Protein AF-A0A9R0QGR5-F1 (afdb_monomer_lite)

Organism: Triticum turgidum subsp. durum (NCBI:txid4567)

pLDDT: mean 71.22, std 19.47, range [25.48, 96.62]

Secondary structure (DSSP, 8-state):
---HHHHHHHHHHHHHHHHHHHTT-TTS-SSPPP---TTHHHHHHHHHHHHHHHTTT-HHHHHHHHHHHHHHHHHSTTSPP-GGGHHHHHHHHHHTTSHHHHHHHH-SSGGGS---HHHHHHHHHHHHHHHHHHHHHHHHHHHSSSHHHHHHHHHHHTT---TTPPPPSS-HHHHHHHHHHHHHTT--HHHHHHHHHHHHHT-SSS-HHHHHHHHHHHHHHHHHHGGGGSSEEE---PPPTTHHHHT----S--S-HHHHHHHHHHHHHHHHHHHHHH-GGGTTTSS-HHHHHHHHHHHTGGGS-TTTHHHHHHHHHHHHHHHHHHHHTS----------HHHHHHHHHHHHHHHHHHHHHHHHHHHHHHT-HHHHHHHHHHHHHHHHGGGGEEETT--HHHHHT--TTSS-TT-HHHHHHHHHHHHHHHHHHTT-TTTHHHHHHHHHHHHHHHHHHHSS-GGGHHHHH----S------------------THHHHHHHHHHHTTS--S-----------PPEE-THHHHHHHH-TT-GGGTTTTGGGS-EETT--HHHHHHHHHHHHHHHHHHHHHHTS-TTHHHHHHHHHHHHHHHHHHHHS--

Sequence (607 aa):
MPDADGVEGARKLARGAFAKLSQYDPAASSSPPSAPTADLPQLLSCCFQLLRRLDHADPGLAARCVSLLRAFIHSIPSRDPDASLAPALEVCLQNFVDISQLRNCTMLNDAIQEEPRVSTMAKSCQYELRVRLELMSHHFISSVQDEAEFEQFFSALSWSEKATQRTPELGLAGAISLVRKSYWFSMPVIAQAHFVLLASRCVGNGDLNLHLQVFENAMHAYLIYLPDLGVFHRTNAAKSLFSRFAHMKLLKSCIQDATNQKLNCQVNRLLLFCKVHCDDGRHVKERNAFDIFVSFIEENQHIFQEQSRQEAVIVVKKIVSNILGCAKQKETHESDANVSEEMIYLAAVLRLMGSSFLEVLRSIREMRAAGDRHHENHILLRISETIGLLGQYEANGLNIHDLFGMAEKSVDKETTSVLMLFHFASLFALCLRMRFGFLWKACIVMIMMAMSLVIDEDRSLSAFQFLIASKELAIYSIDQEDSLKGSACRKSSTSIALQYTNVHKRCIQDEAEPDCVEDSRGKTVDGTAFFESILGNKNSSEWGDLVDYVECEDGMDYASWLTQHRKFKEFRDAKWMSSKRPSADMSEIKREYGASKSKRLKKKASR

InterPro domains:
  IPR056714 Domain of unknown function DUF7812 [PF25104] (76-464)

Structure (mmCIF, N/CA/C/O backbone):
data_AF-A0A9R0QGR5-F1
#
_entry.id   AF-A0A9R0QGR5-F1
#
loop_
_atom_site.group_PDB
_atom_site.id
_atom_site.type_symbol
_atom_site.label_atom_id
_atom_site.label_alt_id
_atom_site.label_comp_id
_atom_site.label_asym_id
_atom_site.label_entity_id
_atom_site.label_seq_id
_atom_site.pdbx_PDB_ins_code
_atom_site.Cartn_x
_atom_site.Cartn_y
_atom_site.Cartn_z
_atom_site.occupancy
_atom_site.B_iso_or_equiv
_atom_site.auth_seq_id
_atom_site.auth_comp_id
_atom_site.auth_asym_id
_atom_site.auth_atom_id
_atom_site.pdbx_PDB_model_num
ATOM 1 N N . MET A 1 1 ? 40.384 11.222 -11.572 1.00 38.16 1 MET A N 1
ATOM 2 C CA . MET A 1 1 ? 40.337 10.532 -12.880 1.00 38.16 1 MET A CA 1
ATOM 3 C C . MET A 1 1 ? 40.088 9.061 -12.590 1.00 38.16 1 MET A C 1
ATOM 5 O O . MET A 1 1 ? 40.798 8.547 -11.733 1.00 38.16 1 MET A O 1
ATOM 9 N N . PRO A 1 2 ? 39.062 8.417 -13.171 1.00 48.75 2 PRO A N 1
ATOM 10 C CA . PRO A 1 2 ? 38.879 6.978 -13.007 1.00 48.75 2 PRO A CA 1
ATOM 11 C C . PRO A 1 2 ? 40.070 6.231 -13.625 1.00 48.75 2 PRO A C 1
ATOM 13 O O . PRO A 1 2 ? 40.635 6.691 -14.616 1.00 48.75 2 PRO A O 1
ATOM 16 N N . ASP A 1 3 ? 40.456 5.119 -13.006 1.00 67.31 3 ASP A N 1
ATOM 17 C CA . ASP A 1 3 ? 41.579 4.277 -13.423 1.00 67.31 3 ASP A CA 1
ATOM 18 C C . ASP A 1 3 ? 41.418 3.814 -14.886 1.00 67.31 3 ASP A C 1
ATOM 20 O O . ASP A 1 3 ? 40.332 3.380 -15.288 1.00 67.31 3 ASP A O 1
ATOM 24 N N . ALA A 1 4 ? 42.473 3.940 -15.696 1.00 62.66 4 ALA A N 1
ATOM 25 C CA . ALA A 1 4 ? 42.429 3.697 -17.141 1.00 62.66 4 ALA A CA 1
ATOM 26 C C . ALA A 1 4 ? 42.034 2.245 -17.470 1.00 62.66 4 ALA A C 1
ATOM 28 O O . ALA A 1 4 ? 41.273 2.005 -18.414 1.00 62.66 4 ALA A O 1
ATOM 29 N N . ASP A 1 5 ? 42.457 1.298 -16.630 1.00 66.75 5 ASP A N 1
ATOM 30 C CA . ASP A 1 5 ? 42.103 -0.119 -16.737 1.00 66.75 5 ASP A CA 1
ATOM 31 C C . ASP A 1 5 ? 40.620 -0.368 -16.411 1.00 66.75 5 ASP A C 1
ATOM 33 O O . ASP A 1 5 ? 39.948 -1.183 -17.054 1.00 66.75 5 ASP A O 1
ATOM 37 N N . GLY A 1 6 ? 40.059 0.406 -15.475 1.00 70.88 6 GLY A N 1
ATOM 38 C CA . GLY A 1 6 ? 38.638 0.368 -15.130 1.00 70.88 6 GLY A CA 1
ATOM 39 C C . GLY A 1 6 ? 37.731 0.874 -16.258 1.00 70.88 6 GLY A C 1
ATOM 40 O O . GLY A 1 6 ? 36.638 0.338 -16.468 1.00 70.88 6 GLY A O 1
ATOM 41 N N . VAL A 1 7 ? 38.189 1.870 -17.023 1.00 71.12 7 VAL A N 1
ATOM 42 C CA . VAL A 1 7 ? 37.456 2.406 -18.181 1.00 71.12 7 VAL A CA 1
ATOM 43 C C . VAL A 1 7 ? 37.456 1.413 -19.347 1.00 71.12 7 VAL A C 1
ATOM 45 O O . VAL A 1 7 ? 36.405 1.172 -19.941 1.00 71.12 7 VAL A O 1
ATOM 48 N N . GLU A 1 8 ? 38.593 0.790 -19.663 1.00 79.19 8 GLU A N 1
ATOM 49 C CA . GLU A 1 8 ? 38.668 -0.204 -20.744 1.00 79.19 8 GLU A CA 1
ATOM 50 C C . GLU A 1 8 ? 37.861 -1.474 -20.420 1.00 79.19 8 GLU A C 1
ATOM 52 O O . GLU A 1 8 ? 37.156 -2.009 -21.282 1.00 79.19 8 GLU A O 1
ATOM 57 N N . GLY A 1 9 ? 37.868 -1.908 -19.154 1.00 80.31 9 GLY A N 1
ATOM 58 C CA . GLY A 1 9 ? 36.976 -2.964 -18.670 1.00 80.31 9 GLY A CA 1
ATOM 59 C C . GLY A 1 9 ? 35.494 -2.622 -18.877 1.00 80.31 9 GLY A C 1
ATOM 60 O O . GLY A 1 9 ? 34.735 -3.441 -19.402 1.00 80.31 9 GLY A O 1
ATOM 61 N N . ALA A 1 10 ? 35.085 -1.388 -18.554 1.00 77.81 10 ALA A N 1
ATOM 62 C CA . ALA A 1 10 ? 33.716 -0.919 -18.770 1.00 77.81 10 ALA A CA 1
ATOM 63 C C . ALA A 1 10 ? 33.330 -0.883 -20.260 1.00 77.81 10 ALA A C 1
ATOM 65 O O . ALA A 1 10 ? 32.213 -1.273 -20.604 1.00 77.81 10 ALA A O 1
ATOM 66 N N . ARG A 1 11 ? 34.244 -0.493 -21.164 1.00 81.50 11 ARG A N 1
ATOM 67 C CA . ARG A 1 11 ? 33.993 -0.516 -22.619 1.00 81.50 11 ARG A CA 1
ATOM 68 C C . ARG A 1 11 ? 33.724 -1.927 -23.134 1.00 81.50 11 ARG A C 1
ATOM 70 O O . ARG A 1 11 ? 32.768 -2.128 -23.886 1.00 81.50 11 ARG A O 1
ATOM 77 N N . LYS A 1 12 ? 34.549 -2.906 -22.745 1.00 84.62 12 LYS A N 1
ATOM 78 C CA . LYS A 1 12 ? 34.384 -4.311 -23.165 1.00 84.62 12 LYS A CA 1
ATOM 79 C C . LYS A 1 12 ? 33.067 -4.894 -22.657 1.00 84.62 12 LYS A C 1
ATOM 81 O O . LYS A 1 12 ? 32.324 -5.487 -23.439 1.00 84.62 12 LYS A O 1
ATOM 86 N N . LEU A 1 13 ? 32.750 -4.662 -21.382 1.00 86.06 13 LEU A N 1
ATOM 87 C CA . LEU A 1 13 ? 31.488 -5.095 -20.781 1.00 86.06 13 LEU A CA 1
ATOM 88 C C . LEU A 1 13 ? 30.278 -4.443 -21.458 1.00 86.06 13 LEU A C 1
ATOM 90 O O . LEU A 1 13 ? 29.314 -5.139 -21.765 1.00 86.06 13 LEU A O 1
ATOM 94 N N . ALA A 1 14 ? 30.342 -3.146 -21.772 1.00 83.88 14 ALA A N 1
ATOM 95 C CA . ALA A 1 14 ? 29.258 -2.452 -22.462 1.00 83.88 14 ALA A CA 1
ATOM 96 C C . ALA A 1 14 ? 29.012 -3.003 -23.867 1.00 83.88 14 ALA A C 1
ATOM 98 O O . ALA A 1 14 ? 27.866 -3.263 -24.225 1.00 83.88 14 ALA A O 1
ATOM 99 N N . ARG A 1 15 ? 30.062 -3.271 -24.652 1.00 83.50 15 ARG A N 1
ATOM 100 C CA . ARG A 1 15 ? 29.886 -3.899 -25.973 1.00 83.50 15 ARG A CA 1
ATOM 101 C C . ARG A 1 15 ? 29.171 -5.248 -25.868 1.00 83.50 15 ARG A C 1
ATOM 103 O O . ARG A 1 15 ? 28.263 -5.502 -26.649 1.00 83.50 15 ARG A O 1
ATOM 110 N N . GLY A 1 16 ? 29.535 -6.078 -24.888 1.00 84.44 16 GLY A N 1
ATOM 111 C CA . GLY A 1 16 ? 28.890 -7.374 -24.662 1.00 84.44 16 GLY A CA 1
ATOM 112 C C . GLY A 1 16 ? 27.442 -7.261 -24.172 1.00 84.44 16 GLY A C 1
ATOM 113 O O . GLY A 1 16 ? 26.556 -7.915 -24.718 1.00 84.44 16 GLY A O 1
ATOM 114 N N . ALA A 1 17 ? 27.186 -6.417 -23.170 1.00 85.25 17 ALA A N 1
ATOM 115 C CA . ALA A 1 17 ? 25.862 -6.252 -22.572 1.00 85.25 17 ALA A CA 1
ATOM 116 C C . ALA A 1 17 ? 24.849 -5.669 -23.568 1.00 85.25 17 ALA A C 1
ATOM 118 O O . ALA A 1 17 ? 23.762 -6.213 -23.740 1.00 85.25 17 ALA A O 1
ATOM 119 N N . PHE A 1 18 ? 25.220 -4.611 -24.291 1.00 83.75 18 PHE A N 1
ATOM 120 C CA . PHE A 1 18 ? 24.315 -3.976 -25.250 1.00 83.75 18 PHE A CA 1
ATOM 121 C C . PHE A 1 18 ? 24.123 -4.804 -26.532 1.00 83.75 18 PHE A C 1
ATOM 123 O O . PHE A 1 18 ? 23.042 -4.752 -27.111 1.00 83.75 18 PHE A O 1
ATOM 130 N N . ALA A 1 19 ? 25.101 -5.629 -26.933 1.00 84.50 19 ALA A N 1
ATOM 131 C CA . ALA A 1 19 ? 24.914 -6.610 -28.009 1.00 84.50 19 ALA A CA 1
ATOM 132 C C . ALA A 1 19 ? 23.944 -7.738 -27.615 1.00 84.50 19 ALA A C 1
ATOM 134 O O . ALA A 1 19 ? 23.166 -8.206 -28.445 1.00 84.50 19 ALA A O 1
ATOM 135 N N . LYS A 1 20 ? 23.951 -8.165 -26.345 1.00 84.38 20 LYS A N 1
ATOM 136 C CA . LYS A 1 20 ? 22.917 -9.071 -25.822 1.00 84.38 20 LYS A CA 1
ATOM 137 C C . LYS A 1 20 ? 21.555 -8.384 -25.760 1.00 84.38 20 LYS A C 1
ATOM 139 O O . LYS A 1 20 ? 20.563 -8.994 -26.130 1.00 84.38 20 LYS A O 1
ATOM 144 N N . LEU A 1 21 ? 21.497 -7.114 -25.350 1.00 82.44 21 LEU A N 1
ATOM 145 C CA . LEU A 1 21 ? 20.240 -6.363 -25.282 1.00 82.44 21 LEU A CA 1
ATOM 146 C C . LEU A 1 21 ? 19.581 -6.214 -26.664 1.00 82.44 21 LEU A C 1
ATOM 148 O O . LEU A 1 21 ? 18.369 -6.362 -26.775 1.00 82.44 21 LEU A O 1
ATOM 152 N N . SER A 1 22 ? 20.364 -5.996 -27.726 1.00 79.38 22 SER A N 1
ATOM 153 C CA . SER A 1 22 ? 19.835 -5.888 -29.094 1.00 79.38 22 SER A CA 1
ATOM 154 C C . SER A 1 22 ? 19.221 -7.180 -29.636 1.00 79.38 22 SER A C 1
ATOM 156 O O . SER A 1 22 ? 18.422 -7.119 -30.560 1.00 79.38 22 SER A O 1
ATOM 158 N N . GLN A 1 23 ? 19.543 -8.346 -29.063 1.00 78.25 23 GLN A N 1
ATOM 159 C CA . GLN A 1 23 ? 18.892 -9.611 -29.438 1.00 78.25 23 GLN A CA 1
ATOM 160 C C . GLN A 1 23 ? 17.423 -9.656 -29.015 1.00 78.25 23 GLN A C 1
ATOM 162 O O . GLN A 1 23 ? 16.664 -10.471 -29.526 1.00 78.25 23 GLN A O 1
ATOM 167 N N . TYR A 1 24 ? 17.017 -8.777 -28.098 1.00 71.00 24 TYR A N 1
ATOM 168 C CA . TYR A 1 24 ? 15.627 -8.642 -27.706 1.00 71.00 24 TYR A CA 1
ATOM 169 C C . TYR A 1 24 ? 14.854 -7.692 -28.629 1.00 71.00 24 TYR A C 1
ATOM 171 O O . TYR A 1 24 ? 13.651 -7.585 -28.442 1.00 71.00 24 TYR A O 1
ATOM 179 N N . ASP A 1 25 ? 15.469 -6.994 -29.591 1.00 65.06 25 ASP A N 1
ATOM 180 C CA . ASP A 1 25 ? 14.754 -6.069 -30.482 1.00 65.06 25 ASP A CA 1
ATOM 181 C C . ASP A 1 25 ? 13.941 -6.829 -31.559 1.00 65.06 25 ASP A C 1
ATOM 183 O O . ASP A 1 25 ? 14.536 -7.503 -32.405 1.00 65.06 25 ASP A O 1
ATOM 187 N N . PRO A 1 26 ? 12.596 -6.717 -31.583 1.00 53.31 26 PRO A N 1
ATOM 188 C CA . PRO A 1 26 ? 11.757 -7.380 -32.581 1.00 53.31 26 PRO A CA 1
ATOM 189 C C . PRO A 1 26 ? 12.013 -6.901 -34.018 1.00 53.31 26 PRO A C 1
ATOM 191 O O . PRO A 1 26 ? 11.678 -7.620 -34.954 1.00 53.31 26 PRO A O 1
ATOM 194 N N . ALA A 1 27 ? 12.629 -5.729 -34.229 1.00 50.41 27 ALA A N 1
ATOM 195 C CA . ALA A 1 27 ? 12.982 -5.256 -35.570 1.00 50.41 27 ALA A CA 1
ATOM 196 C C . ALA A 1 27 ? 14.196 -5.989 -36.181 1.00 50.41 27 ALA A C 1
ATOM 198 O O . ALA A 1 27 ? 14.423 -5.898 -37.388 1.00 50.41 27 ALA A O 1
ATOM 199 N N . ALA A 1 28 ? 14.977 -6.712 -35.371 1.00 46.16 28 ALA A N 1
ATOM 200 C CA . ALA A 1 28 ? 16.214 -7.370 -35.794 1.00 46.16 28 ALA A CA 1
ATOM 201 C C . ALA A 1 28 ? 16.060 -8.876 -36.088 1.00 46.16 28 ALA A C 1
ATOM 203 O O . ALA A 1 28 ? 16.981 -9.473 -36.650 1.00 46.16 28 ALA A O 1
ATOM 204 N N . SER A 1 29 ? 14.927 -9.504 -35.743 1.00 42.06 29 SER A N 1
ATOM 205 C CA . SER A 1 29 ? 14.717 -10.947 -35.926 1.00 42.06 29 SER A CA 1
ATOM 206 C C . SER A 1 29 ? 13.464 -11.266 -36.742 1.00 42.06 29 SER A C 1
ATOM 208 O O . SER A 1 29 ? 12.365 -10.846 -36.401 1.00 42.06 29 SER A O 1
ATOM 210 N N . SER A 1 30 ? 13.607 -12.093 -37.782 1.00 38.84 30 SER A N 1
ATOM 211 C CA . SER A 1 30 ? 12.496 -12.651 -38.576 1.00 38.84 30 SER A CA 1
ATOM 212 C C . SER A 1 30 ? 11.694 -13.747 -37.852 1.00 38.84 30 SER A C 1
ATOM 214 O O . SER A 1 30 ? 10.783 -14.339 -38.429 1.00 38.84 30 SER A O 1
ATOM 216 N N . SER A 1 31 ? 12.034 -14.032 -36.597 1.00 37.47 31 SER A N 1
ATOM 217 C CA . SER A 1 31 ? 11.383 -14.991 -35.705 1.00 37.47 31 SER A CA 1
ATOM 218 C C . SER A 1 31 ? 10.647 -14.259 -34.576 1.00 37.47 31 SER A C 1
ATOM 220 O O . SER A 1 31 ? 11.108 -13.188 -34.174 1.00 37.47 31 SER A O 1
ATOM 222 N N . PRO A 1 32 ? 9.546 -14.816 -34.031 1.00 40.88 32 PRO A N 1
ATOM 223 C CA . PRO A 1 32 ? 8.865 -14.222 -32.882 1.00 40.88 32 PRO A CA 1
ATOM 224 C C . PRO A 1 32 ? 9.861 -14.015 -31.729 1.00 40.88 32 PRO A C 1
ATOM 226 O O . PRO A 1 32 ? 10.735 -14.869 -31.535 1.00 40.88 32 PRO A O 1
ATOM 229 N N . PRO A 1 33 ? 9.774 -12.895 -30.986 1.00 48.22 33 PRO A N 1
ATOM 230 C CA . PRO A 1 33 ? 10.696 -12.628 -29.893 1.00 48.22 33 PRO A CA 1
ATOM 231 C C . PRO A 1 33 ? 10.592 -13.767 -28.876 1.00 48.22 33 PRO A C 1
ATOM 233 O O . PRO A 1 33 ? 9.510 -14.066 -28.374 1.00 48.22 33 PRO A O 1
ATOM 236 N N . SER A 1 34 ? 11.714 -14.431 -28.595 1.00 48.16 34 SER A N 1
ATOM 237 C CA . SER A 1 34 ? 11.788 -15.412 -27.513 1.00 48.16 34 SER A CA 1
ATOM 238 C C . SER A 1 34 ? 11.359 -14.747 -26.205 1.00 48.16 34 SER A C 1
ATOM 240 O O . SER A 1 34 ? 11.735 -13.594 -25.966 1.00 48.16 34 SER A O 1
ATOM 242 N N . ALA A 1 35 ? 10.600 -15.470 -25.375 1.00 51.19 35 ALA A N 1
ATOM 243 C CA . ALA A 1 35 ? 10.148 -15.004 -24.066 1.00 51.19 35 ALA A CA 1
ATOM 244 C C . ALA A 1 35 ? 11.291 -14.311 -23.290 1.00 51.19 35 ALA A C 1
ATOM 246 O O . ALA A 1 35 ? 12.444 -14.756 -23.393 1.00 51.19 35 ALA A O 1
ATOM 247 N N . PRO A 1 36 ? 11.013 -13.225 -22.541 1.00 54.75 36 PRO A N 1
ATOM 248 C CA . PRO A 1 36 ? 12.010 -12.569 -21.704 1.00 54.75 36 PRO A CA 1
ATOM 249 C C . PRO A 1 36 ? 12.724 -13.610 -20.837 1.00 54.75 36 PRO A C 1
ATOM 251 O O . PRO A 1 36 ? 12.102 -14.305 -20.036 1.00 54.75 36 PRO A O 1
ATOM 254 N N . THR A 1 37 ? 14.034 -13.768 -21.025 1.00 62.47 37 THR A N 1
ATOM 255 C CA . THR A 1 37 ? 14.803 -14.700 -20.197 1.00 62.47 37 THR A CA 1
ATOM 256 C C . THR A 1 37 ? 14.879 -14.154 -18.771 1.00 62.47 37 THR A C 1
ATOM 258 O O . THR A 1 37 ? 14.861 -12.936 -18.565 1.00 62.47 37 THR A O 1
ATOM 261 N N . ALA A 1 38 ? 15.005 -15.041 -17.780 1.00 63.69 38 ALA A N 1
ATOM 262 C CA . ALA A 1 38 ? 15.164 -14.668 -16.371 1.00 63.69 38 ALA A CA 1
ATOM 263 C C . ALA A 1 38 ? 16.312 -13.660 -16.121 1.00 63.69 38 ALA A C 1
ATOM 265 O O . ALA A 1 38 ? 16.295 -12.950 -15.116 1.00 63.69 38 ALA A O 1
ATOM 266 N N . ASP A 1 39 ? 17.260 -13.551 -17.058 1.00 80.44 39 ASP A N 1
ATOM 267 C CA . ASP A 1 39 ? 18.448 -12.702 -16.975 1.00 80.44 39 ASP A CA 1
ATOM 268 C C . ASP A 1 39 ? 18.209 -11.240 -17.411 1.00 80.44 39 ASP A C 1
ATOM 270 O O . ASP A 1 39 ? 19.065 -10.372 -17.202 1.00 80.44 39 ASP A O 1
ATOM 274 N N . LEU A 1 40 ? 17.066 -10.928 -18.038 1.00 84.88 40 LEU A N 1
ATOM 275 C CA . LEU A 1 40 ? 16.789 -9.600 -18.605 1.00 84.88 40 LEU A CA 1
ATOM 276 C C . LEU A 1 40 ? 16.855 -8.446 -17.576 1.00 84.88 40 LEU A C 1
ATOM 278 O O . LEU A 1 40 ? 17.454 -7.414 -17.899 1.00 84.88 40 LEU A O 1
ATOM 282 N N . PRO A 1 41 ? 16.324 -8.570 -16.342 1.00 86.50 41 PRO A N 1
ATOM 283 C CA . PRO A 1 41 ? 16.417 -7.505 -15.337 1.00 86.50 41 PRO A CA 1
ATOM 284 C C . PRO A 1 41 ? 17.866 -7.201 -14.927 1.00 86.50 41 PRO A C 1
ATOM 286 O O . PRO A 1 41 ? 18.260 -6.035 -14.805 1.00 86.50 41 PRO A O 1
ATOM 289 N N . GLN A 1 42 ? 18.698 -8.238 -14.776 1.00 87.38 42 GLN A N 1
ATOM 290 C CA . GLN A 1 42 ? 20.115 -8.073 -14.438 1.00 87.38 42 GLN A CA 1
ATOM 291 C C . GLN A 1 42 ? 20.894 -7.466 -15.607 1.00 87.38 42 GLN A C 1
ATOM 293 O O . GLN A 1 42 ? 21.738 -6.591 -15.398 1.00 87.38 42 GLN A O 1
ATOM 298 N N . LEU A 1 43 ? 20.574 -7.869 -16.841 1.00 87.38 43 LEU A N 1
ATOM 299 C CA . LEU A 1 43 ? 21.157 -7.288 -18.047 1.00 87.38 43 LEU A CA 1
ATOM 300 C C . LEU A 1 43 ? 20.846 -5.790 -18.152 1.00 87.38 43 LEU A C 1
ATOM 302 O O . LEU A 1 43 ? 21.761 -4.992 -18.357 1.00 87.38 43 LEU A O 1
ATOM 306 N N . LEU A 1 44 ? 19.586 -5.392 -17.954 1.00 86.75 44 LEU A N 1
ATOM 307 C CA . LEU A 1 44 ? 19.181 -3.984 -17.961 1.00 86.75 44 LEU A CA 1
ATOM 308 C C . LEU A 1 44 ? 19.869 -3.191 -16.850 1.00 86.75 44 LEU A C 1
ATOM 310 O O . LEU A 1 44 ? 20.395 -2.107 -17.107 1.00 86.75 44 LEU A O 1
ATOM 314 N N . SER A 1 45 ? 19.938 -3.747 -15.640 1.00 86.31 45 SER A N 1
ATOM 315 C CA . SER A 1 45 ? 20.640 -3.124 -14.513 1.00 86.31 45 SER A CA 1
ATOM 316 C C . SER A 1 45 ? 22.113 -2.877 -14.843 1.00 86.31 45 SER A C 1
ATOM 318 O O . SER A 1 45 ? 22.633 -1.783 -14.610 1.00 86.31 45 SER A O 1
ATOM 320 N N . CYS A 1 46 ? 22.771 -3.859 -15.465 1.00 86.12 46 CYS A N 1
ATOM 321 C CA . CYS A 1 46 ? 24.143 -3.739 -15.948 1.00 86.12 46 CYS A CA 1
ATOM 322 C C . CYS A 1 46 ? 24.274 -2.641 -17.018 1.00 86.12 46 CYS A C 1
ATOM 324 O O . CYS A 1 46 ? 25.149 -1.779 -16.913 1.00 86.12 46 CYS A O 1
ATOM 326 N N . CYS A 1 47 ? 23.374 -2.613 -18.006 1.00 85.69 47 CYS A N 1
ATOM 327 C CA . CYS A 1 47 ? 23.348 -1.593 -19.055 1.00 85.69 47 CYS A CA 1
ATOM 328 C C . CYS A 1 47 ? 23.227 -0.171 -18.484 1.00 85.69 47 CYS A C 1
ATOM 330 O O . CYS A 1 47 ? 24.014 0.699 -18.860 1.00 85.69 47 CYS A O 1
ATOM 332 N N . PHE A 1 48 ? 22.305 0.069 -17.545 1.00 83.44 48 PHE A N 1
ATOM 333 C CA . PHE A 1 48 ? 22.141 1.383 -16.910 1.00 83.44 48 PHE A CA 1
ATOM 334 C C . PHE A 1 48 ? 23.375 1.804 -16.098 1.00 83.44 48 PHE A C 1
ATOM 336 O O . PHE A 1 48 ? 23.803 2.959 -16.172 1.00 83.44 48 PHE A O 1
ATOM 343 N N . GLN A 1 49 ? 23.987 0.881 -15.350 1.00 83.44 49 GLN A N 1
ATOM 344 C CA . GLN A 1 49 ? 25.206 1.166 -14.584 1.00 83.44 49 GLN A CA 1
ATOM 345 C C . GLN A 1 49 ? 26.397 1.498 -15.489 1.00 83.44 49 GLN A C 1
ATOM 347 O O . GLN A 1 49 ? 27.140 2.444 -15.218 1.00 83.44 49 GLN A O 1
ATOM 352 N N . LEU A 1 50 ? 26.577 0.736 -16.571 1.00 82.44 50 LEU A N 1
ATOM 353 C CA . LEU A 1 50 ? 27.641 0.968 -17.545 1.00 82.44 50 LEU A CA 1
ATOM 354 C C . LEU A 1 50 ? 27.452 2.300 -18.265 1.00 82.44 50 LEU A C 1
ATOM 356 O O . LEU A 1 50 ? 28.428 3.021 -18.457 1.0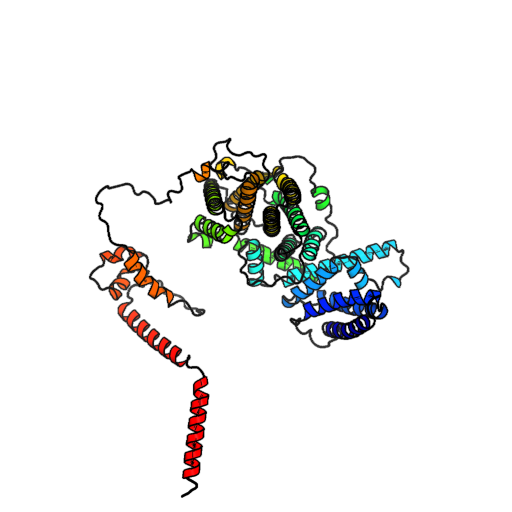0 82.44 50 LEU A O 1
ATOM 360 N N . LEU A 1 51 ? 26.211 2.667 -18.593 1.00 79.69 51 LEU A N 1
ATOM 361 C CA . LEU A 1 51 ? 25.928 3.934 -19.253 1.00 79.69 51 LEU A CA 1
ATOM 362 C C . LEU A 1 51 ? 26.376 5.135 -18.407 1.00 79.69 51 LEU A C 1
ATOM 364 O O . LEU A 1 51 ? 27.085 5.998 -18.917 1.00 79.69 51 LEU A O 1
ATOM 368 N N . ARG A 1 52 ? 26.067 5.145 -17.102 1.00 78.38 52 ARG A N 1
ATOM 369 C CA . ARG A 1 52 ? 26.517 6.208 -16.178 1.00 78.38 52 ARG A CA 1
ATOM 370 C C . ARG A 1 52 ? 28.040 6.328 -16.102 1.00 78.38 52 ARG A C 1
ATOM 372 O O . ARG A 1 52 ? 28.564 7.419 -15.915 1.00 78.38 52 ARG A O 1
ATOM 379 N N . ARG A 1 53 ? 28.761 5.211 -16.233 1.00 76.12 53 ARG A N 1
ATOM 380 C CA . ARG A 1 53 ? 30.233 5.204 -16.231 1.00 76.12 53 ARG A CA 1
ATOM 381 C C . ARG A 1 53 ? 30.816 5.691 -17.557 1.00 76.12 53 ARG A C 1
ATOM 383 O O . ARG A 1 53 ? 31.841 6.367 -17.554 1.00 76.12 53 ARG A O 1
ATOM 390 N N . LEU A 1 54 ? 30.186 5.337 -18.676 1.00 75.75 54 LEU A N 1
ATOM 391 C CA . LEU A 1 54 ? 30.658 5.682 -20.016 1.00 75.75 54 LEU A CA 1
ATOM 392 C C . LEU A 1 54 ? 30.390 7.137 -20.396 1.00 75.75 54 LEU A C 1
ATOM 394 O O . LEU A 1 54 ? 31.188 7.693 -21.143 1.00 75.75 54 LEU A O 1
ATOM 398 N N . ASP A 1 55 ? 29.336 7.758 -19.862 1.00 71.50 55 ASP A N 1
ATOM 399 C CA . ASP A 1 55 ? 28.958 9.145 -20.181 1.00 71.50 55 ASP A CA 1
ATOM 400 C C . ASP A 1 55 ? 30.119 10.139 -19.970 1.00 71.50 55 ASP A C 1
ATOM 402 O O . ASP A 1 55 ? 30.319 11.073 -20.741 1.00 71.50 55 ASP A O 1
ATOM 406 N N . HIS A 1 56 ? 30.971 9.877 -18.974 1.00 70.94 56 HIS A N 1
ATOM 407 C CA . HIS A 1 56 ? 32.148 10.697 -18.677 1.00 70.94 56 HIS A CA 1
ATOM 408 C C . HIS A 1 56 ? 33.448 10.221 -19.344 1.00 70.94 56 HIS A C 1
ATOM 410 O O . HIS A 1 56 ? 34.406 10.988 -19.417 1.00 70.94 56 HIS A O 1
ATOM 416 N N . ALA A 1 57 ? 33.520 8.964 -19.789 1.00 75.69 57 ALA A N 1
ATOM 417 C CA . ALA A 1 57 ? 34.775 8.313 -20.181 1.00 75.69 57 ALA A CA 1
ATOM 418 C C . ALA A 1 57 ? 34.886 8.000 -21.686 1.00 75.69 57 ALA A C 1
ATOM 420 O O . ALA A 1 57 ? 35.992 7.934 -22.222 1.00 75.69 57 ALA A O 1
ATOM 421 N N . ASP A 1 58 ? 33.758 7.781 -22.365 1.00 76.50 58 ASP A N 1
ATOM 422 C CA . ASP A 1 58 ? 33.662 7.540 -23.809 1.00 76.50 58 ASP A CA 1
ATOM 423 C C . ASP A 1 58 ? 32.258 7.946 -24.310 1.00 76.50 58 ASP A C 1
ATOM 425 O O . ASP A 1 58 ? 31.376 7.092 -24.481 1.00 76.50 58 ASP A O 1
ATOM 429 N N . PRO A 1 59 ? 32.030 9.253 -24.549 1.00 76.81 59 PRO A N 1
ATOM 430 C CA . PRO A 1 59 ? 30.718 9.771 -24.942 1.00 76.81 59 PRO A CA 1
ATOM 431 C C . PRO A 1 59 ? 30.195 9.171 -26.257 1.00 76.81 59 PRO A C 1
ATOM 433 O O . PRO A 1 59 ? 28.991 8.996 -26.436 1.00 76.81 59 PRO A O 1
ATOM 436 N N . GLY A 1 60 ? 31.094 8.805 -27.179 1.00 76.75 60 GLY A N 1
ATOM 437 C CA . GLY A 1 60 ? 30.722 8.197 -28.457 1.00 76.75 60 GLY A CA 1
ATOM 438 C C . GLY A 1 60 ? 30.183 6.774 -28.296 1.00 76.75 60 GLY A C 1
ATOM 439 O O . GLY A 1 60 ? 29.213 6.394 -28.957 1.00 76.75 60 GLY A O 1
ATOM 440 N N . LEU A 1 61 ? 30.780 5.973 -27.406 1.00 78.12 61 LEU A N 1
ATOM 441 C CA . LEU A 1 61 ? 30.227 4.669 -27.044 1.00 78.12 61 LEU A CA 1
ATOM 442 C C . LEU A 1 61 ? 28.930 4.810 -26.239 1.00 78.12 61 LEU A C 1
ATOM 444 O O . LEU A 1 61 ? 27.980 4.083 -26.527 1.00 78.12 61 LEU A O 1
ATOM 448 N N . ALA A 1 62 ? 28.866 5.761 -25.303 1.00 77.38 62 ALA A N 1
ATOM 449 C CA . ALA A 1 62 ? 27.663 6.040 -24.523 1.00 77.38 62 ALA A CA 1
ATOM 450 C C . ALA A 1 62 ? 26.458 6.370 -25.424 1.00 77.38 62 ALA A C 1
ATOM 452 O O . ALA A 1 62 ? 25.398 5.770 -25.260 1.00 77.38 62 ALA A O 1
ATOM 453 N N . ALA A 1 63 ? 26.634 7.218 -26.446 1.00 76.50 63 ALA A N 1
ATOM 454 C CA . ALA A 1 63 ? 25.576 7.571 -27.399 1.00 76.50 63 ALA A CA 1
ATOM 455 C C . ALA A 1 63 ? 25.041 6.361 -28.198 1.00 76.50 63 ALA A C 1
ATOM 457 O O . ALA A 1 63 ? 23.833 6.226 -28.423 1.00 76.50 63 ALA A O 1
ATOM 458 N N . ARG A 1 64 ? 25.922 5.432 -28.597 1.00 78.06 64 ARG A N 1
ATOM 459 C CA . ARG A 1 64 ? 25.504 4.178 -29.255 1.00 78.06 64 ARG A CA 1
ATOM 460 C C . ARG A 1 64 ? 24.739 3.264 -28.299 1.00 78.06 64 ARG A C 1
ATOM 462 O O . ARG A 1 64 ? 23.698 2.730 -28.671 1.00 78.06 64 ARG A O 1
ATOM 469 N N . CYS A 1 65 ? 25.229 3.108 -27.070 1.00 80.19 65 CYS A N 1
ATOM 470 C CA . CYS A 1 65 ? 24.561 2.336 -26.021 1.00 80.19 65 CYS A CA 1
ATOM 471 C C . CYS A 1 65 ? 23.165 2.896 -25.701 1.00 80.19 65 CYS A C 1
ATOM 473 O O . CYS A 1 65 ? 22.202 2.135 -25.631 1.00 80.19 65 CYS A O 1
ATOM 475 N N . VAL A 1 66 ? 23.034 4.222 -25.601 1.00 77.81 66 VAL A N 1
ATOM 476 C CA . VAL A 1 66 ? 21.745 4.920 -25.478 1.00 77.81 66 VAL A CA 1
ATOM 477 C C . VAL A 1 66 ? 20.800 4.551 -26.614 1.00 77.81 66 VAL A C 1
ATOM 479 O O . VAL A 1 66 ? 19.647 4.216 -26.360 1.00 77.81 66 VAL A O 1
ATOM 482 N N . SER A 1 67 ? 21.279 4.582 -27.858 1.00 75.88 67 SER A N 1
ATOM 483 C CA . SER A 1 67 ? 20.440 4.307 -29.030 1.00 75.88 67 SER A CA 1
ATOM 484 C C . SER A 1 67 ? 19.869 2.883 -29.000 1.00 75.88 67 SER A C 1
ATOM 486 O O . SER A 1 67 ? 18.692 2.685 -29.295 1.00 75.88 67 SER A O 1
ATOM 488 N N . LEU A 1 68 ? 20.670 1.903 -28.568 1.00 77.69 68 LEU A N 1
ATOM 489 C CA . LEU A 1 68 ? 20.234 0.511 -28.401 1.00 77.69 68 LEU A CA 1
ATOM 490 C C . LEU A 1 68 ? 19.238 0.343 -27.246 1.00 77.69 68 LEU A C 1
ATOM 492 O O . LEU A 1 68 ? 18.229 -0.343 -27.390 1.00 77.69 68 LEU A O 1
ATOM 496 N N . LEU A 1 69 ? 19.484 1.002 -26.112 1.00 80.31 69 LEU A N 1
ATOM 497 C CA . LEU A 1 69 ? 18.558 0.993 -24.979 1.00 80.31 69 LEU A CA 1
ATOM 498 C C . LEU A 1 69 ? 17.218 1.638 -25.343 1.00 80.31 69 LEU A C 1
ATOM 500 O O . LEU A 1 69 ? 16.160 1.143 -24.965 1.00 80.31 69 LEU A O 1
ATOM 504 N N . ARG A 1 70 ? 17.265 2.721 -26.119 1.00 77.19 70 ARG A N 1
ATOM 505 C CA . ARG A 1 70 ? 16.090 3.403 -26.650 1.00 77.19 70 ARG A CA 1
ATOM 506 C C . ARG A 1 70 ? 15.277 2.488 -27.563 1.00 77.19 70 ARG A C 1
ATOM 508 O O . ARG A 1 70 ? 14.061 2.429 -27.401 1.00 77.19 70 ARG A O 1
ATOM 515 N N . ALA A 1 71 ? 15.922 1.781 -28.492 1.00 77.12 71 ALA A N 1
ATOM 516 C CA . ALA A 1 71 ? 15.246 0.816 -29.360 1.00 77.12 71 ALA A CA 1
ATOM 517 C C . ALA A 1 71 ? 14.535 -0.265 -28.531 1.00 77.12 71 ALA A C 1
ATOM 519 O O . ALA A 1 71 ? 13.342 -0.504 -28.715 1.00 77.12 71 ALA A O 1
ATOM 520 N N . PHE A 1 72 ? 15.222 -0.811 -27.522 1.00 80.31 72 PHE A N 1
ATOM 521 C CA . PHE A 1 72 ? 14.623 -1.763 -26.591 1.00 80.31 72 PHE A CA 1
ATOM 522 C C . PHE A 1 72 ? 13.393 -1.182 -25.874 1.00 80.31 72 PHE A C 1
ATOM 524 O O . PHE A 1 72 ? 12.330 -1.798 -25.903 1.00 80.31 72 PHE A O 1
ATOM 531 N N . ILE A 1 73 ? 13.484 0.019 -25.296 1.00 78.62 73 ILE A N 1
ATOM 532 C CA . ILE A 1 73 ? 12.357 0.655 -24.588 1.00 78.62 73 ILE A CA 1
ATOM 533 C C . ILE A 1 73 ? 11.182 0.924 -25.526 1.00 78.62 73 ILE A C 1
ATOM 535 O O . ILE A 1 73 ? 10.038 0.726 -25.133 1.00 78.62 73 ILE A O 1
ATOM 539 N N . HIS A 1 74 ? 11.438 1.334 -26.769 1.00 76.50 74 HIS A N 1
ATOM 540 C CA . HIS A 1 74 ? 10.380 1.522 -27.765 1.00 76.50 74 HIS A CA 1
ATOM 541 C C . HIS A 1 74 ? 9.774 0.224 -28.277 1.00 76.50 74 HIS A C 1
ATOM 543 O O . HIS A 1 74 ? 8.650 0.255 -28.768 1.00 76.50 74 HIS A O 1
ATOM 549 N N . SER A 1 75 ? 10.474 -0.897 -28.126 1.00 76.56 75 SER A N 1
ATOM 550 C CA . SER A 1 75 ? 9.921 -2.213 -28.429 1.00 76.56 75 SER A CA 1
ATOM 551 C C . SER A 1 75 ? 9.007 -2.756 -27.332 1.00 76.56 75 SER A C 1
ATOM 553 O O . SER A 1 75 ? 8.259 -3.691 -27.586 1.00 76.56 75 SER A O 1
ATOM 555 N N . ILE A 1 76 ? 9.065 -2.220 -26.106 1.00 73.31 76 ILE A N 1
ATOM 556 C CA . ILE A 1 76 ? 8.235 -2.706 -24.993 1.00 73.31 76 ILE A CA 1
ATOM 557 C C . ILE A 1 76 ? 6.739 -2.523 -25.297 1.00 73.31 76 ILE A C 1
ATOM 559 O O . ILE A 1 76 ? 6.017 -3.507 -25.180 1.00 73.31 76 ILE A O 1
ATOM 563 N N . PRO A 1 77 ? 6.266 -1.344 -25.755 1.00 66.31 77 PRO A N 1
ATOM 564 C CA . PRO A 1 77 ? 4.850 -1.137 -26.049 1.00 66.31 77 PRO A CA 1
ATOM 565 C C . PRO A 1 77 ? 4.316 -1.960 -27.223 1.00 66.31 77 PRO A C 1
ATOM 567 O O . PRO A 1 77 ? 3.111 -2.130 -27.354 1.00 66.31 77 PRO A O 1
ATOM 570 N N . SER A 1 78 ? 5.197 -2.440 -28.108 1.00 68.12 78 SER A N 1
ATOM 571 C CA . SER A 1 78 ? 4.804 -3.291 -29.235 1.00 68.12 78 SER A CA 1
ATOM 572 C C . SER A 1 78 ? 4.781 -4.779 -28.886 1.00 68.12 78 SER A C 1
ATOM 574 O O . SER A 1 78 ? 4.412 -5.585 -29.738 1.00 68.12 78 SER A O 1
ATOM 576 N N . ARG A 1 79 ? 5.202 -5.165 -27.676 1.00 71.44 79 ARG A N 1
ATOM 577 C CA . ARG A 1 79 ? 5.087 -6.541 -27.182 1.00 71.44 79 ARG A CA 1
ATOM 578 C C . ARG A 1 79 ? 3.761 -6.724 -26.473 1.00 71.44 79 ARG A C 1
ATOM 580 O O . ARG A 1 79 ? 3.232 -5.794 -25.867 1.00 71.44 79 ARG A O 1
ATOM 587 N N . ASP A 1 80 ? 3.263 -7.953 -26.487 1.00 69.94 80 ASP A N 1
ATOM 588 C CA . ASP A 1 80 ? 2.205 -8.300 -25.556 1.00 69.94 80 ASP A CA 1
ATOM 589 C C . ASP A 1 80 ? 2.751 -8.265 -24.118 1.00 69.94 80 ASP A C 1
ATOM 591 O O . ASP A 1 80 ? 3.854 -8.765 -23.869 1.00 69.94 80 ASP A O 1
ATOM 595 N N . PRO A 1 81 ? 2.023 -7.636 -23.177 1.00 71.75 81 PRO A N 1
ATOM 596 C CA . PRO A 1 81 ? 2.362 -7.684 -21.762 1.00 71.75 81 PRO A CA 1
ATOM 597 C C . PRO A 1 81 ? 2.438 -9.144 -21.298 1.00 71.75 81 PRO A C 1
ATOM 599 O O . PRO A 1 81 ? 1.521 -9.916 -21.565 1.00 71.75 81 PRO A O 1
ATOM 602 N N . ASP A 1 82 ? 3.501 -9.508 -20.588 1.00 74.69 82 ASP A N 1
ATOM 603 C CA . ASP A 1 82 ? 3.768 -10.850 -20.049 1.00 74.69 82 ASP A CA 1
ATOM 604 C C . ASP A 1 82 ? 4.316 -10.670 -18.626 1.00 74.69 82 ASP A C 1
ATOM 606 O O . ASP A 1 82 ? 5.157 -9.792 -18.401 1.00 74.69 82 ASP A O 1
ATOM 610 N N . ALA A 1 83 ? 3.863 -11.480 -17.668 1.00 77.38 83 ALA A N 1
ATOM 611 C CA . ALA A 1 83 ? 4.323 -11.447 -16.278 1.00 77.38 83 ALA A CA 1
ATOM 612 C C . ALA A 1 83 ? 5.857 -11.519 -16.134 1.00 77.38 83 ALA A C 1
ATOM 614 O O . ALA A 1 83 ? 6.447 -10.865 -15.269 1.00 77.38 83 ALA A O 1
ATOM 615 N N . SER A 1 84 ? 6.541 -12.229 -17.036 1.00 78.94 84 SER A N 1
ATOM 616 C CA . SER A 1 84 ? 8.009 -12.305 -17.093 1.00 78.94 84 SER A CA 1
ATOM 617 C C . SER A 1 84 ? 8.694 -10.964 -17.402 1.00 78.94 84 SER A C 1
ATOM 619 O O . SER A 1 84 ? 9.874 -10.782 -17.088 1.00 78.94 84 SER A O 1
ATOM 621 N N . LEU A 1 85 ? 7.968 -9.998 -17.976 1.00 79.81 85 LEU A N 1
ATOM 622 C CA . LEU A 1 85 ? 8.470 -8.669 -18.318 1.00 79.81 85 LEU A CA 1
ATOM 623 C C . LEU A 1 85 ? 8.412 -7.692 -17.134 1.00 79.81 85 LEU A C 1
ATOM 625 O O . LEU A 1 85 ? 9.211 -6.753 -17.095 1.00 79.81 85 LEU A O 1
ATOM 629 N N . ALA A 1 86 ? 7.523 -7.906 -16.156 1.00 84.88 86 ALA A N 1
ATOM 630 C CA . ALA A 1 86 ? 7.331 -6.993 -15.025 1.00 84.88 86 ALA A CA 1
ATOM 631 C C . ALA A 1 86 ? 8.648 -6.601 -14.316 1.00 84.88 86 ALA A C 1
ATOM 633 O O . ALA A 1 86 ? 8.905 -5.404 -14.176 1.00 84.88 86 ALA A O 1
ATOM 634 N N . PRO A 1 87 ? 9.571 -7.526 -13.993 1.00 87.25 87 PRO A N 1
ATOM 635 C CA . PRO A 1 87 ? 10.818 -7.163 -13.319 1.00 87.25 87 PRO A CA 1
ATOM 636 C C . PRO A 1 87 ? 11.775 -6.339 -14.193 1.00 87.25 87 PRO A C 1
ATOM 638 O O . PRO A 1 87 ? 12.507 -5.483 -13.702 1.00 87.25 87 PRO A O 1
ATOM 641 N N . ALA A 1 88 ? 11.765 -6.551 -15.511 1.00 86.06 88 ALA A N 1
ATOM 642 C CA . ALA A 1 88 ? 12.534 -5.726 -16.439 1.00 86.06 88 ALA A CA 1
ATOM 643 C C . ALA A 1 88 ? 11.973 -4.293 -16.500 1.00 86.06 88 ALA A C 1
ATOM 645 O O . ALA A 1 88 ? 12.737 -3.323 -16.526 1.00 86.06 88 ALA A O 1
ATOM 646 N N . LEU A 1 89 ? 10.642 -4.151 -16.459 1.00 88.06 89 LEU A N 1
ATOM 647 C CA . LEU A 1 89 ? 9.971 -2.851 -16.384 1.00 88.06 89 LEU A CA 1
ATOM 648 C C . LEU A 1 89 ? 10.294 -2.127 -15.079 1.00 88.06 89 LEU A C 1
ATOM 650 O O . LEU A 1 89 ? 10.525 -0.922 -15.111 1.00 88.06 89 LEU A O 1
ATOM 654 N N . GLU A 1 90 ? 10.380 -2.839 -13.957 1.00 89.38 90 GLU A N 1
ATOM 655 C CA . GLU A 1 90 ? 10.783 -2.274 -12.664 1.00 89.38 90 GLU A CA 1
ATOM 656 C C . GLU A 1 90 ? 12.189 -1.670 -12.719 1.00 89.38 90 GLU A C 1
ATOM 658 O O . GLU A 1 90 ? 12.384 -0.527 -12.301 1.00 89.38 90 GLU A O 1
ATOM 663 N N . VAL A 1 91 ? 13.152 -2.378 -13.322 1.00 87.44 91 VAL A N 1
ATOM 664 C CA . VAL A 1 91 ? 14.513 -1.861 -13.538 1.00 87.44 91 VAL A CA 1
ATOM 665 C C . VAL A 1 91 ? 14.495 -0.611 -14.423 1.00 87.44 91 VAL A C 1
ATOM 667 O O . VAL A 1 91 ? 15.174 0.374 -14.117 1.00 87.44 91 VAL A O 1
ATOM 670 N N . CYS A 1 92 ? 13.712 -0.604 -15.505 1.00 85.31 92 CYS A N 1
ATOM 671 C CA . CYS A 1 92 ? 13.545 0.586 -16.340 1.00 85.31 92 CYS A CA 1
ATOM 672 C C . CYS A 1 92 ? 12.948 1.752 -15.538 1.00 85.31 92 CYS A C 1
ATOM 674 O O . CYS A 1 92 ? 13.519 2.841 -15.512 1.00 85.31 92 CYS A O 1
ATOM 676 N N . LEU A 1 93 ? 11.833 1.529 -14.844 1.00 84.62 93 LEU A N 1
ATOM 677 C CA . LEU A 1 93 ? 11.131 2.543 -14.061 1.00 84.62 93 LEU A CA 1
ATOM 678 C C . LEU A 1 93 ? 12.016 3.124 -12.949 1.00 84.62 93 LEU A C 1
ATOM 680 O O . LEU A 1 93 ? 12.038 4.344 -12.792 1.00 84.62 93 LEU A O 1
ATOM 684 N N . GLN A 1 94 ? 12.803 2.289 -12.259 1.00 84.69 94 GLN A N 1
ATOM 685 C CA . GLN A 1 94 ? 13.792 2.688 -11.249 1.00 84.69 94 GLN A CA 1
ATOM 686 C C . GLN A 1 94 ? 14.860 3.627 -11.822 1.00 84.69 94 GLN A C 1
ATOM 688 O O . GLN A 1 94 ? 15.245 4.607 -11.184 1.00 84.69 94 GLN A O 1
ATOM 693 N N . ASN A 1 95 ? 15.359 3.345 -13.025 1.00 78.00 95 ASN A N 1
ATOM 694 C CA . ASN A 1 95 ? 16.390 4.173 -13.651 1.00 78.00 95 ASN A CA 1
ATOM 695 C C . ASN A 1 95 ? 15.806 5.426 -14.331 1.00 78.00 95 ASN A C 1
ATOM 697 O O . ASN A 1 95 ? 16.498 6.434 -14.448 1.00 78.00 95 ASN A O 1
ATOM 701 N N . PHE A 1 96 ? 14.513 5.424 -14.672 1.00 71.12 96 PHE A N 1
ATOM 702 C CA . PHE A 1 96 ? 13.777 6.586 -15.196 1.00 71.12 96 PHE A CA 1
ATOM 703 C C . PHE A 1 96 ? 13.080 7.436 -14.126 1.00 71.12 96 PHE A C 1
ATOM 705 O O . PHE A 1 96 ? 12.201 8.262 -14.432 1.00 71.12 96 PHE A O 1
ATOM 712 N N . VAL A 1 97 ? 13.495 7.269 -12.868 1.00 55.81 97 VAL A N 1
ATOM 713 C CA . VAL A 1 97 ? 13.100 8.119 -11.741 1.00 55.81 97 VAL A CA 1
ATOM 714 C C . VAL A 1 97 ? 13.544 9.569 -11.965 1.00 55.81 97 VAL A C 1
ATOM 716 O O . VAL A 1 97 ? 12.745 10.475 -11.716 1.00 55.81 97 VAL A O 1
ATOM 719 N N . ASP A 1 98 ? 14.740 9.791 -12.518 1.00 54.84 98 ASP A N 1
ATOM 720 C CA . ASP A 1 98 ? 15.241 11.119 -12.887 1.00 54.84 98 ASP A CA 1
ATOM 721 C C . ASP A 1 98 ? 14.990 11.413 -14.379 1.00 54.84 98 ASP A C 1
ATOM 723 O O . ASP A 1 98 ? 15.349 10.637 -15.268 1.00 54.84 98 ASP A O 1
ATOM 727 N N . ILE A 1 99 ? 14.354 12.558 -14.633 1.00 49.59 99 ILE A N 1
ATOM 728 C CA . ILE A 1 99 ? 14.056 13.118 -15.959 1.00 49.59 99 ILE A CA 1
ATOM 729 C C . ILE A 1 99 ? 15.347 13.242 -16.783 1.00 49.59 99 ILE A C 1
ATOM 731 O O . ILE A 1 99 ? 15.333 12.982 -17.980 1.00 49.59 99 ILE A O 1
ATOM 735 N N . SER A 1 100 ? 16.487 13.537 -16.150 1.00 55.69 100 SER A N 1
ATOM 736 C CA . SER A 1 100 ? 17.775 13.711 -16.834 1.00 55.69 100 SER A CA 1
ATOM 737 C C . SER A 1 100 ? 18.260 12.454 -17.579 1.00 55.69 100 SER A C 1
ATOM 739 O O . SER A 1 100 ? 18.737 12.551 -18.710 1.00 55.69 100 SER A O 1
ATOM 741 N N . GLN A 1 101 ? 18.091 11.264 -16.991 1.00 57.50 101 GLN A N 1
ATOM 742 C CA . GLN A 1 101 ? 18.552 10.001 -17.583 1.00 57.50 101 GLN A CA 1
ATOM 743 C C . GLN A 1 101 ? 17.657 9.560 -18.739 1.00 57.50 101 GLN A C 1
ATOM 745 O O . GLN A 1 101 ? 18.160 9.086 -19.758 1.00 57.50 101 GLN A O 1
ATOM 750 N N . LEU A 1 102 ? 16.341 9.758 -18.608 1.00 56.03 102 LEU A N 1
ATOM 751 C CA . LEU A 1 102 ? 15.406 9.506 -19.700 1.00 56.03 102 LEU A CA 1
ATOM 752 C C . LEU A 1 102 ? 15.637 10.506 -20.839 1.00 56.03 102 LEU A C 1
ATOM 754 O O . LEU A 1 102 ? 15.730 10.075 -21.981 1.00 56.03 102 LEU A O 1
ATOM 758 N N . ARG A 1 103 ? 15.851 11.792 -20.528 1.00 56.34 103 ARG A N 1
ATOM 759 C CA . ARG A 1 103 ? 16.215 12.835 -21.496 1.00 56.34 103 ARG A CA 1
ATOM 760 C C . ARG A 1 103 ? 17.466 12.472 -22.286 1.00 56.34 103 ARG A C 1
ATOM 762 O O . ARG A 1 103 ? 17.459 12.572 -23.506 1.00 56.34 103 ARG A O 1
ATOM 769 N N . ASN A 1 104 ? 18.517 11.996 -21.620 1.00 57.75 104 ASN A N 1
ATOM 770 C CA . ASN A 1 104 ? 19.734 11.538 -22.298 1.00 57.75 104 ASN A CA 1
ATOM 771 C C . ASN A 1 104 ? 19.478 10.301 -23.174 1.00 57.75 104 ASN A C 1
ATOM 773 O O . ASN A 1 104 ? 20.134 10.139 -24.196 1.00 57.75 104 ASN A O 1
ATOM 777 N N . CYS A 1 105 ? 18.510 9.451 -22.809 1.00 54.19 105 CYS A N 1
ATOM 778 C CA . CYS A 1 105 ? 18.132 8.278 -23.596 1.00 54.19 105 CYS A CA 1
ATOM 779 C C . CYS A 1 105 ? 17.198 8.594 -24.782 1.00 54.19 105 CYS A C 1
ATOM 781 O O . CYS A 1 105 ? 17.156 7.835 -25.749 1.00 54.19 105 CYS A O 1
ATOM 783 N N . THR A 1 106 ? 16.430 9.686 -24.722 1.00 53.78 106 THR A N 1
ATOM 784 C CA . THR A 1 106 ? 15.398 10.044 -25.712 1.00 53.78 106 THR A CA 1
ATOM 785 C C . THR A 1 106 ? 15.804 11.203 -26.629 1.00 53.78 106 THR A C 1
ATOM 787 O O . THR A 1 106 ? 15.325 11.272 -27.764 1.00 53.78 106 THR A O 1
ATOM 790 N N . MET A 1 107 ? 16.719 12.077 -26.199 1.00 52.03 107 MET A N 1
ATOM 791 C CA . MET A 1 107 ? 17.206 13.225 -26.970 1.00 52.03 107 MET A CA 1
ATOM 792 C C . MET A 1 107 ? 18.481 12.895 -27.752 1.00 52.03 107 MET A C 1
ATOM 794 O O . MET A 1 107 ? 19.591 13.043 -27.248 1.00 52.03 107 MET A O 1
ATOM 798 N N . LEU A 1 108 ? 18.322 12.538 -29.031 1.00 47.16 108 LEU A N 1
ATOM 799 C CA . LEU A 1 108 ? 19.374 12.760 -30.037 1.00 47.16 108 LEU A CA 1
ATOM 800 C C . LEU A 1 108 ? 18.846 13.009 -31.466 1.00 47.16 108 LEU A C 1
ATOM 802 O O . LEU A 1 108 ? 19.610 12.874 -32.409 1.00 47.16 108 LEU A O 1
ATOM 806 N N . ASN A 1 109 ? 17.572 13.384 -31.653 1.00 43.00 109 ASN A N 1
ATOM 807 C CA . ASN A 1 109 ? 17.048 13.730 -32.991 1.00 43.00 109 ASN A CA 1
ATOM 808 C C . ASN A 1 109 ? 16.410 15.123 -33.095 1.00 43.00 109 ASN A C 1
ATOM 810 O O . ASN A 1 109 ? 16.318 15.649 -34.201 1.00 43.00 109 ASN A O 1
ATOM 814 N N . ASP A 1 110 ? 16.062 15.779 -31.987 1.00 40.44 110 ASP A N 1
ATOM 815 C CA . ASP A 1 110 ? 15.463 17.121 -32.064 1.00 40.44 110 ASP A CA 1
ATOM 816 C C . ASP A 1 110 ? 16.495 18.228 -32.359 1.00 40.44 110 ASP A C 1
ATOM 818 O O . ASP A 1 110 ? 16.130 19.377 -32.574 1.00 40.44 110 ASP A O 1
ATOM 822 N N . ALA A 1 111 ? 17.789 17.893 -32.424 1.00 39.12 111 ALA A N 1
ATOM 823 C CA . ALA A 1 111 ? 18.847 18.823 -32.823 1.00 39.12 111 ALA A CA 1
ATOM 824 C C . ALA A 1 111 ? 18.981 18.998 -34.352 1.00 39.12 111 ALA A C 1
ATOM 826 O O . ALA A 1 111 ? 19.834 19.766 -34.788 1.00 39.12 111 ALA A O 1
ATOM 827 N N . ILE A 1 112 ? 18.179 18.296 -35.167 1.00 45.09 112 ILE A N 1
ATOM 828 C CA . ILE A 1 112 ? 18.263 18.356 -36.642 1.00 45.09 112 ILE A CA 1
ATOM 829 C C . ILE A 1 112 ? 17.157 19.231 -37.264 1.00 45.09 112 ILE A C 1
ATOM 831 O O . ILE A 1 112 ? 17.237 19.561 -38.444 1.00 45.09 112 ILE A O 1
ATOM 835 N N . GLN A 1 113 ? 16.162 19.691 -36.497 1.00 40.97 113 GLN A N 1
ATOM 836 C CA . GLN A 1 113 ? 15.202 20.682 -36.995 1.00 40.97 113 GLN A CA 1
ATOM 837 C C . GLN A 1 113 ? 15.315 21.994 -36.223 1.00 40.97 113 GLN A C 1
ATOM 839 O O . GLN A 1 113 ? 15.212 22.016 -34.998 1.00 40.97 113 GLN A O 1
ATOM 844 N N . GLU A 1 114 ? 15.541 23.081 -36.965 1.00 40.03 114 GLU A N 1
ATOM 845 C CA . GLU A 1 114 ? 15.578 24.468 -36.494 1.00 40.03 114 GLU A CA 1
ATOM 846 C C . GLU A 1 114 ? 14.199 24.927 -35.983 1.00 40.03 114 GLU A C 1
ATOM 848 O O . GLU A 1 114 ? 13.548 25.794 -36.559 1.00 40.03 114 GLU A O 1
ATOM 853 N N . GLU A 1 115 ? 13.720 24.337 -34.892 1.00 45.38 115 GLU A N 1
ATOM 854 C CA . GLU A 1 115 ? 12.592 24.865 -34.132 1.00 45.38 115 GLU A CA 1
ATOM 855 C C . GLU A 1 115 ? 13.085 25.663 -32.909 1.00 45.38 115 GLU A C 1
ATOM 857 O O . GLU A 1 115 ? 14.138 25.366 -32.332 1.00 45.38 115 GLU A O 1
ATOM 862 N N . PRO A 1 116 ? 12.343 26.702 -32.482 1.00 46.81 116 PRO A N 1
ATOM 863 C CA . PRO A 1 116 ? 12.727 27.522 -31.341 1.00 46.81 116 PRO A CA 1
ATOM 864 C C . PRO A 1 116 ? 12.830 26.676 -30.062 1.00 46.81 116 PRO A C 1
ATOM 866 O O . PRO A 1 116 ? 11.889 25.993 -29.679 1.00 46.81 116 PRO A O 1
ATOM 869 N N . ARG A 1 117 ? 13.953 26.794 -29.339 1.00 46.88 117 ARG A N 1
ATOM 870 C CA . ARG A 1 117 ? 14.324 25.994 -28.143 1.00 46.88 117 ARG A CA 1
ATOM 871 C C . ARG A 1 117 ? 13.223 25.810 -27.080 1.00 46.88 117 ARG A C 1
ATOM 873 O O . ARG A 1 117 ? 13.259 24.840 -26.325 1.00 46.88 117 ARG A O 1
ATOM 880 N N . VAL A 1 118 ? 12.259 26.729 -27.007 1.00 44.75 118 VAL A N 1
ATOM 881 C CA . VAL A 1 118 ? 11.119 26.675 -26.076 1.00 44.75 118 VAL A CA 1
ATOM 882 C C . VAL A 1 118 ? 10.077 25.619 -26.494 1.00 44.75 118 VAL A C 1
ATOM 884 O O . VAL A 1 118 ? 9.520 24.960 -25.618 1.00 44.75 118 VAL A O 1
ATOM 887 N N . SER A 1 119 ? 9.845 25.386 -27.797 1.00 49.09 119 SER A N 1
ATOM 888 C CA . SER A 1 119 ? 8.940 24.323 -28.278 1.00 49.09 119 SER A CA 1
ATOM 889 C C . SER A 1 119 ? 9.562 22.933 -28.120 1.00 49.09 119 SER A C 1
ATOM 891 O O . SER A 1 119 ? 8.863 21.987 -27.758 1.00 49.09 119 SER A O 1
ATOM 893 N N . THR A 1 120 ? 10.879 22.814 -28.305 1.00 50.47 120 THR A N 1
ATOM 894 C CA . THR A 1 120 ? 11.620 21.550 -28.185 1.00 50.47 120 THR A CA 1
ATOM 895 C C . THR A 1 120 ? 11.632 21.007 -26.754 1.00 50.47 120 THR A C 1
ATOM 897 O O . THR A 1 120 ? 11.340 19.831 -26.551 1.00 50.47 120 THR A O 1
ATOM 900 N N . MET A 1 121 ? 11.881 21.849 -25.738 1.00 46.75 121 MET A N 1
ATOM 901 C CA . MET A 1 121 ? 11.843 21.403 -24.331 1.00 46.75 121 MET A CA 1
ATOM 902 C C . MET A 1 121 ? 10.439 20.977 -23.879 1.00 46.75 121 MET A C 1
ATOM 904 O O . MET A 1 121 ? 10.295 20.046 -23.086 1.00 46.75 121 MET A O 1
ATOM 908 N N . ALA A 1 122 ? 9.392 21.641 -24.376 1.00 54.97 122 ALA A N 1
ATOM 909 C CA . ALA A 1 122 ? 8.016 21.260 -24.071 1.00 54.97 122 ALA A CA 1
ATOM 910 C C . ALA A 1 122 ? 7.651 19.903 -24.706 1.00 54.97 122 ALA A C 1
ATOM 912 O O . ALA A 1 122 ? 7.048 19.057 -24.043 1.00 54.97 122 ALA A O 1
ATOM 913 N N . LYS A 1 123 ? 8.070 19.664 -25.958 1.00 57.59 123 LYS A N 1
ATOM 914 C CA . LYS A 1 123 ? 7.871 18.395 -26.681 1.00 57.59 123 LYS A CA 1
ATOM 915 C C . LYS A 1 123 ? 8.662 17.236 -26.058 1.00 57.59 123 LYS A C 1
ATOM 917 O O . LYS A 1 123 ? 8.108 16.149 -25.888 1.00 57.59 123 LYS A O 1
ATOM 922 N N . SER A 1 124 ? 9.912 17.462 -25.647 1.00 55.84 124 SER A N 1
ATOM 923 C CA . SER A 1 124 ? 10.742 16.430 -25.009 1.00 55.84 124 SER A CA 1
ATOM 924 C C . SER A 1 124 ? 10.164 15.985 -23.662 1.00 55.84 124 SER A C 1
ATOM 926 O O . SER A 1 124 ? 10.046 14.790 -23.397 1.00 55.84 124 SER A O 1
ATOM 928 N N . CYS A 1 125 ? 9.703 16.939 -22.847 1.00 59.47 125 CYS A N 1
ATOM 929 C CA . CYS A 1 125 ? 9.071 16.661 -21.559 1.00 59.47 125 CYS A CA 1
ATOM 930 C C . CYS A 1 125 ? 7.768 15.846 -21.720 1.00 59.47 125 CYS A C 1
ATOM 932 O O . CYS A 1 125 ? 7.512 14.915 -20.955 1.00 59.47 125 CYS A O 1
ATOM 934 N N . GLN A 1 126 ? 6.974 16.127 -22.762 1.00 64.50 126 GLN A N 1
ATOM 935 C CA . GLN A 1 126 ? 5.773 15.347 -23.092 1.00 64.50 126 GLN A CA 1
ATOM 936 C C . GLN A 1 126 ? 6.091 13.923 -23.571 1.00 64.50 126 GLN A C 1
ATOM 938 O O . GLN A 1 126 ? 5.385 12.980 -23.214 1.00 64.50 126 GLN A O 1
ATOM 943 N N . TYR A 1 127 ? 7.156 13.739 -24.352 1.00 66.81 127 TYR A N 1
ATOM 944 C CA . TYR A 1 127 ? 7.574 12.415 -24.817 1.00 66.81 127 TYR A CA 1
ATOM 945 C C . TYR A 1 127 ? 8.056 11.519 -23.674 1.00 66.81 127 TYR A C 1
ATOM 947 O O . TYR A 1 127 ? 7.667 10.359 -23.564 1.00 66.81 127 TYR A O 1
ATOM 955 N N . GLU A 1 128 ? 8.884 12.069 -22.793 1.00 69.75 128 GLU A N 1
ATOM 956 C CA . GLU A 1 128 ? 9.384 11.380 -21.605 1.00 69.75 128 GLU A CA 1
ATOM 957 C C . GLU A 1 128 ? 8.250 10.933 -20.682 1.00 69.75 128 GLU A C 1
ATOM 959 O O . GLU A 1 128 ? 8.220 9.799 -20.196 1.00 69.75 128 GLU A O 1
ATOM 964 N N . LEU A 1 129 ? 7.284 11.827 -20.482 1.00 72.19 129 LEU A N 1
ATOM 965 C CA . LEU A 1 129 ? 6.062 11.539 -19.758 1.00 72.19 129 LEU A CA 1
ATOM 966 C C . LEU A 1 129 ? 5.288 10.375 -20.392 1.00 72.19 129 LEU A C 1
ATOM 968 O O . LEU A 1 129 ? 4.908 9.434 -19.694 1.00 72.19 129 LEU A O 1
ATOM 972 N N . ARG A 1 130 ? 5.102 10.417 -21.714 1.00 75.50 130 ARG A N 1
ATOM 973 C CA . ARG A 1 130 ? 4.422 9.372 -22.482 1.00 75.50 130 ARG A CA 1
ATOM 974 C C . ARG A 1 130 ? 5.091 8.012 -22.320 1.00 75.50 130 ARG A C 1
ATOM 976 O O . ARG A 1 130 ? 4.409 7.049 -21.993 1.00 75.50 130 ARG A O 1
ATOM 983 N N . VAL A 1 131 ? 6.411 7.934 -22.495 1.00 77.50 131 VAL A N 1
ATOM 984 C CA . VAL A 1 131 ? 7.162 6.677 -22.338 1.00 77.50 131 VAL A CA 1
ATOM 985 C C . VAL A 1 131 ? 7.000 6.126 -20.924 1.00 77.50 131 VAL A C 1
ATOM 987 O O . VAL A 1 131 ? 6.748 4.939 -20.750 1.00 77.50 131 VAL A O 1
ATOM 990 N N . ARG A 1 132 ? 7.095 6.979 -19.900 1.00 78.69 132 ARG A N 1
ATOM 991 C CA . ARG A 1 132 ? 6.947 6.537 -18.510 1.00 78.69 132 ARG A CA 1
ATOM 992 C C . ARG A 1 132 ? 5.549 5.987 -18.229 1.00 78.69 132 ARG A C 1
ATOM 994 O O . ARG A 1 132 ? 5.432 4.928 -17.623 1.00 78.69 132 ARG A O 1
ATOM 1001 N N . LEU A 1 133 ? 4.511 6.685 -18.681 1.00 81.19 133 LEU A N 1
ATOM 1002 C CA . LEU A 1 133 ? 3.125 6.237 -18.556 1.00 81.19 133 LEU A CA 1
ATOM 1003 C C . LEU A 1 133 ? 2.876 4.903 -19.261 1.00 81.19 133 LEU A C 1
ATOM 1005 O O . LEU A 1 133 ? 2.187 4.037 -18.724 1.00 81.19 133 LEU A O 1
ATOM 1009 N N . GLU A 1 134 ? 3.467 4.729 -20.438 1.00 85.06 134 GLU A N 1
ATOM 1010 C CA . GLU A 1 134 ? 3.381 3.497 -21.213 1.00 85.06 134 GLU A CA 1
ATOM 1011 C C . GLU A 1 134 ? 4.012 2.320 -20.457 1.00 85.06 134 GLU A C 1
ATOM 1013 O O . GLU A 1 134 ? 3.392 1.265 -20.336 1.00 85.06 134 GLU A O 1
ATOM 1018 N N . LEU A 1 135 ? 5.202 2.522 -19.874 1.00 86.62 135 LEU A N 1
ATOM 1019 C CA . LEU A 1 135 ? 5.892 1.519 -19.055 1.00 86.62 135 LEU A CA 1
ATOM 1020 C C . LEU A 1 135 ? 5.119 1.182 -17.776 1.00 86.62 135 LEU A C 1
ATOM 1022 O O . LEU A 1 135 ? 5.021 0.014 -17.415 1.00 86.62 135 LEU A O 1
ATOM 1026 N N . MET A 1 136 ? 4.552 2.187 -17.102 1.00 87.69 136 MET A N 1
ATOM 1027 C CA . MET A 1 136 ? 3.709 1.976 -15.921 1.00 87.69 136 MET A CA 1
ATOM 1028 C C . MET A 1 136 ? 2.448 1.180 -16.278 1.00 87.69 136 MET A C 1
ATOM 1030 O O . MET A 1 136 ? 2.096 0.236 -15.577 1.00 87.69 136 MET A O 1
ATOM 1034 N N . SER A 1 137 ? 1.798 1.512 -17.393 1.00 88.62 137 SER A N 1
ATOM 1035 C CA . SER A 1 137 ? 0.612 0.787 -17.862 1.00 88.62 137 SER A CA 1
ATOM 1036 C C . SER A 1 137 ? 0.951 -0.663 -18.208 1.00 88.62 137 SER A C 1
ATOM 1038 O O . SER A 1 137 ? 0.245 -1.570 -17.781 1.00 88.62 137 SER A O 1
ATOM 1040 N N . HIS A 1 138 ? 2.069 -0.898 -18.904 1.00 89.12 138 HIS A N 1
ATOM 1041 C CA . HIS A 1 138 ? 2.553 -2.249 -19.196 1.00 89.12 138 HIS A CA 1
ATOM 1042 C C . HIS A 1 138 ? 2.909 -3.027 -17.933 1.00 89.12 138 HIS A C 1
ATOM 1044 O O . HIS A 1 138 ? 2.607 -4.214 -17.867 1.00 89.12 138 HIS A O 1
ATOM 1050 N N . HIS A 1 139 ? 3.516 -2.384 -16.929 1.00 90.88 139 HIS A N 1
ATOM 1051 C CA . HIS A 1 139 ? 3.840 -3.038 -15.658 1.00 90.88 139 HIS A CA 1
ATOM 1052 C C . HIS A 1 139 ? 2.573 -3.484 -14.940 1.00 90.88 139 HIS A C 1
ATOM 1054 O O . HIS A 1 139 ? 2.483 -4.648 -14.566 1.00 90.88 139 HIS A O 1
ATOM 1060 N N . PHE A 1 140 ? 1.569 -2.607 -14.839 1.00 91.69 140 PHE A N 1
ATOM 1061 C CA . PHE A 1 140 ? 0.276 -2.969 -14.265 1.00 91.69 140 PHE A CA 1
ATOM 1062 C C . PHE A 1 140 ? -0.365 -4.128 -15.033 1.00 91.69 140 PHE A C 1
ATOM 1064 O O . PHE A 1 140 ? -0.624 -5.163 -14.438 1.00 91.69 140 PHE A O 1
ATOM 1071 N N . ILE A 1 141 ? -0.534 -4.009 -16.357 1.00 91.56 141 ILE A N 1
ATOM 1072 C CA . ILE A 1 141 ? -1.169 -5.060 -17.172 1.00 91.56 141 ILE A CA 1
ATOM 1073 C C . ILE A 1 141 ? -0.412 -6.391 -17.055 1.00 91.56 141 ILE A C 1
ATOM 1075 O O . ILE A 1 141 ? -1.044 -7.438 -17.026 1.00 91.56 141 ILE A O 1
ATOM 1079 N N . SER A 1 142 ? 0.921 -6.361 -16.978 1.00 89.00 142 SER A N 1
ATOM 1080 C CA . SER A 1 142 ? 1.748 -7.565 -16.809 1.00 89.00 142 SER A CA 1
ATOM 1081 C C . SER A 1 142 ? 1.668 -8.169 -15.409 1.00 89.00 142 SER A C 1
ATOM 1083 O O . SER A 1 142 ? 2.053 -9.312 -15.246 1.00 89.00 142 SER A O 1
ATOM 1085 N N . SER A 1 143 ? 1.227 -7.408 -14.407 1.00 88.25 143 SER A N 1
ATOM 1086 C CA . SER A 1 143 ? 1.146 -7.866 -13.014 1.00 88.25 143 SER A CA 1
ATOM 1087 C C . SER A 1 143 ? -0.246 -8.366 -12.622 1.00 88.25 143 SER A C 1
ATOM 1089 O O . SER A 1 143 ? -0.420 -8.780 -11.479 1.00 88.25 143 SER A O 1
ATOM 1091 N N . VAL A 1 144 ? -1.240 -8.199 -13.504 1.00 88.31 144 VAL A N 1
ATOM 1092 C CA . VAL A 1 144 ? -2.655 -8.523 -13.269 1.00 88.31 144 VAL A CA 1
ATOM 1093 C C . VAL A 1 144 ? -3.304 -9.084 -14.550 1.00 88.31 144 VAL A C 1
ATOM 1095 O O . VAL A 1 144 ? -4.182 -8.475 -15.164 1.00 88.31 144 VAL A O 1
ATOM 1098 N N . GLN A 1 145 ? -2.826 -10.233 -15.013 1.00 85.62 145 GLN A N 1
ATOM 1099 C CA . GLN A 1 145 ? -3.263 -10.931 -16.224 1.00 85.62 145 GLN A CA 1
ATOM 1100 C C . GLN A 1 145 ? -4.386 -11.932 -15.952 1.00 85.62 145 GLN A C 1
ATOM 1102 O O . GLN A 1 145 ? -5.369 -11.988 -16.712 1.00 85.62 145 GLN A O 1
ATOM 1107 N N . ASP A 1 146 ? -4.238 -12.699 -14.876 1.00 87.12 146 ASP A N 1
ATOM 1108 C CA . ASP A 1 146 ? -5.092 -13.824 -14.511 1.00 87.12 146 ASP A CA 1
ATOM 1109 C C . ASP A 1 146 ? -5.627 -13.731 -13.071 1.00 87.12 146 ASP A C 1
ATOM 1111 O O . ASP A 1 146 ? -5.342 -12.794 -12.326 1.00 87.12 146 ASP A O 1
ATOM 1115 N N . GLU A 1 147 ? -6.465 -14.699 -12.696 1.00 88.81 147 GLU A N 1
ATOM 1116 C CA . GLU A 1 147 ? -7.092 -14.736 -11.373 1.00 88.81 147 GLU A CA 1
ATOM 1117 C C . GLU A 1 147 ? -6.095 -15.013 -10.242 1.00 88.81 147 GLU A C 1
ATOM 1119 O O . GLU A 1 147 ? -6.292 -14.512 -9.138 1.00 88.81 147 GLU A O 1
ATOM 1124 N N . ALA A 1 148 ? -5.002 -15.739 -10.493 1.00 88.94 148 ALA A N 1
ATOM 1125 C CA . ALA A 1 148 ? -3.987 -15.985 -9.470 1.00 88.94 148 ALA A CA 1
ATOM 1126 C C . ALA A 1 148 ? -3.242 -14.689 -9.111 1.00 88.94 148 ALA A C 1
ATOM 1128 O O . ALA A 1 148 ? -2.950 -14.426 -7.942 1.00 88.94 148 ALA A O 1
ATOM 1129 N N . GLU A 1 149 ? -2.980 -13.843 -10.104 1.00 89.00 149 GLU A N 1
ATOM 1130 C CA . GLU A 1 149 ? -2.403 -12.514 -9.907 1.00 89.00 149 GLU A CA 1
ATOM 1131 C C . GLU A 1 149 ? -3.402 -11.536 -9.266 1.00 89.00 149 GLU A C 1
ATOM 1133 O O . GLU A 1 149 ? -3.017 -10.717 -8.424 1.00 89.00 149 GLU A O 1
ATOM 1138 N N . PHE A 1 150 ? -4.697 -11.648 -9.584 1.00 91.00 150 PHE A N 1
ATOM 1139 C CA . PHE A 1 150 ? -5.745 -10.893 -8.886 1.00 91.00 150 PHE A CA 1
ATOM 1140 C C . PHE A 1 150 ? -5.830 -11.274 -7.405 1.00 91.00 150 PHE A C 1
ATOM 1142 O O . PHE A 1 150 ? -5.893 -10.387 -6.552 1.00 91.00 150 PHE A O 1
ATOM 1149 N N . GLU A 1 151 ? -5.754 -12.567 -7.085 1.00 89.94 151 GLU A N 1
ATOM 1150 C CA . GLU A 1 151 ? -5.664 -13.060 -5.708 1.00 89.94 151 GLU A CA 1
ATOM 1151 C C . GLU A 1 151 ? -4.412 -12.539 -5.005 1.00 89.94 151 GLU A C 1
ATOM 1153 O O . GLU A 1 151 ? -4.454 -12.125 -3.845 1.00 89.94 151 GLU A O 1
ATOM 1158 N N . GLN A 1 152 ? -3.279 -12.485 -5.705 1.00 89.31 152 GLN A N 1
ATOM 1159 C CA . GLN A 1 152 ? -2.060 -11.919 -5.145 1.00 89.31 152 GLN A CA 1
ATOM 1160 C C . GLN A 1 152 ? -2.246 -10.437 -4.789 1.00 89.31 152 GLN A C 1
ATOM 1162 O O . GLN A 1 152 ? -1.919 -10.029 -3.671 1.00 89.31 152 GLN A O 1
ATOM 1167 N N . PHE A 1 153 ? -2.819 -9.645 -5.695 1.00 91.50 153 PHE A N 1
ATOM 1168 C CA . PHE A 1 153 ? -3.151 -8.244 -5.445 1.00 91.50 153 PHE A CA 1
ATOM 1169 C C . PHE A 1 153 ? -4.134 -8.091 -4.272 1.00 91.50 153 PHE A C 1
ATOM 1171 O O . PHE A 1 153 ? -3.901 -7.291 -3.363 1.00 91.50 153 PHE A O 1
ATOM 1178 N N . PHE A 1 154 ? -5.200 -8.895 -4.239 1.00 90.31 154 PHE A N 1
ATOM 1179 C CA . PHE A 1 154 ? -6.212 -8.861 -3.184 1.00 90.31 154 PHE A CA 1
ATOM 1180 C C . PHE A 1 154 ? -5.659 -9.293 -1.819 1.00 90.31 154 PHE A C 1
ATOM 1182 O O . PHE A 1 154 ? -5.960 -8.675 -0.794 1.00 90.31 154 PHE A O 1
ATOM 1189 N N . SER A 1 155 ? -4.791 -10.304 -1.789 1.00 89.31 155 SER A N 1
ATOM 1190 C CA . SER A 1 155 ? -4.125 -10.763 -0.569 1.00 89.31 155 SER A CA 1
ATOM 1191 C C . SER A 1 155 ? -3.159 -9.719 -0.006 1.00 89.31 155 SER A C 1
ATOM 1193 O O . SER A 1 155 ? -3.097 -9.517 1.212 1.00 89.31 155 SER A O 1
ATOM 1195 N N . ALA A 1 156 ? -2.459 -8.998 -0.888 1.00 90.00 156 ALA A N 1
ATOM 1196 C CA . ALA A 1 156 ? -1.616 -7.874 -0.515 1.00 90.00 156 ALA A CA 1
ATOM 1197 C C . ALA A 1 156 ? -2.462 -6.765 0.127 1.00 90.00 156 ALA A C 1
ATOM 1199 O O . ALA A 1 156 ? -2.156 -6.351 1.243 1.00 90.00 156 ALA A O 1
ATOM 1200 N N . LEU A 1 157 ? -3.570 -6.346 -0.503 1.00 89.62 157 LEU A N 1
ATOM 1201 C CA . LEU A 1 157 ? -4.515 -5.379 0.085 1.00 89.62 157 LEU A CA 1
ATOM 1202 C C . LEU A 1 157 ? -5.005 -5.819 1.467 1.00 89.62 157 LEU A C 1
ATOM 1204 O O . LEU A 1 157 ? -5.032 -5.024 2.406 1.00 89.62 157 LEU A O 1
ATOM 1208 N N . SER A 1 158 ? -5.346 -7.100 1.582 1.00 87.62 158 SER A N 1
ATOM 1209 C CA . SER A 1 158 ? -5.946 -7.695 2.770 1.00 87.62 158 SER A CA 1
ATOM 1210 C C . SER A 1 158 ? -4.938 -8.058 3.853 1.00 87.62 158 SER A C 1
ATOM 1212 O O . SER A 1 158 ? -5.322 -8.710 4.815 1.00 87.62 158 SER A O 1
ATOM 1214 N N . TRP A 1 159 ? -3.650 -7.711 3.731 1.00 86.69 159 TRP A N 1
ATOM 1215 C CA . TRP A 1 159 ? -2.616 -8.127 4.694 1.00 86.69 159 TRP A CA 1
ATOM 1216 C C . TRP A 1 159 ? -2.616 -9.651 4.967 1.00 86.69 159 TRP A C 1
ATOM 1218 O O . TRP A 1 159 ? -2.343 -10.100 6.080 1.00 86.69 159 TRP A O 1
ATOM 1228 N N . SER A 1 160 ? -2.969 -10.467 3.969 1.00 80.75 160 SER A N 1
ATOM 1229 C CA . SER A 1 160 ? -2.965 -11.940 4.040 1.00 80.75 160 SER A CA 1
ATOM 1230 C C . SER A 1 160 ? -1.799 -12.573 3.276 1.00 80.75 160 SER A C 1
ATOM 1232 O O . SER A 1 160 ? -1.729 -13.794 3.137 1.00 80.75 160 SER A O 1
ATOM 1234 N N . GLU A 1 161 ? -0.885 -11.738 2.788 1.00 69.88 161 GLU A N 1
ATOM 1235 C CA . GLU A 1 161 ? 0.250 -12.111 1.958 1.00 69.88 161 GLU A CA 1
ATOM 1236 C C . GLU A 1 161 ? 1.131 -13.183 2.623 1.00 69.88 161 GLU A C 1
ATOM 1238 O O . GLU A 1 161 ? 1.699 -12.978 3.697 1.00 69.88 161 GLU A O 1
ATOM 1243 N N . LYS A 1 162 ? 1.256 -14.344 1.971 1.00 56.06 162 LYS A N 1
ATOM 1244 C CA . LYS A 1 162 ? 2.213 -15.387 2.362 1.00 56.06 162 LYS A CA 1
ATOM 1245 C C . LYS A 1 162 ? 3.618 -14.984 1.903 1.00 56.06 162 LYS A C 1
ATOM 1247 O O . LYS A 1 162 ? 3.777 -14.359 0.858 1.00 56.06 162 LYS A O 1
ATOM 1252 N N . ALA A 1 163 ? 4.642 -15.405 2.646 1.00 47.22 163 ALA A N 1
ATOM 1253 C CA . ALA A 1 163 ? 6.060 -15.064 2.444 1.00 47.22 163 ALA A CA 1
ATOM 1254 C C . ALA A 1 163 ? 6.683 -15.483 1.085 1.00 47.22 163 ALA A C 1
ATOM 1256 O O . ALA A 1 163 ? 7.889 -15.368 0.899 1.00 47.22 163 ALA A O 1
ATOM 1257 N N . THR A 1 164 ? 5.898 -15.989 0.133 1.00 49.53 164 THR A N 1
ATOM 1258 C CA . THR A 1 164 ? 6.354 -16.518 -1.162 1.00 49.53 164 THR A CA 1
ATOM 1259 C C . THR A 1 164 ? 6.493 -15.460 -2.258 1.00 49.53 164 THR A C 1
ATOM 1261 O O . THR A 1 164 ? 6.766 -15.809 -3.404 1.00 49.53 164 THR A O 1
ATOM 1264 N N . GLN A 1 165 ? 6.299 -14.175 -1.953 1.00 64.56 165 GLN A N 1
ATOM 1265 C CA . GLN A 1 165 ? 6.361 -13.134 -2.973 1.00 64.56 165 GLN A CA 1
ATOM 1266 C C . GLN A 1 165 ? 7.788 -12.709 -3.324 1.00 64.56 165 GLN A C 1
ATOM 1268 O O . GLN A 1 165 ? 8.632 -12.491 -2.460 1.00 64.56 165 GLN A O 1
ATOM 1273 N N . ARG A 1 166 ? 8.026 -12.528 -4.626 1.00 75.56 166 ARG A N 1
ATOM 1274 C CA . ARG A 1 166 ? 9.273 -11.988 -5.180 1.00 75.56 166 ARG A CA 1
ATOM 1275 C C . ARG A 1 166 ? 9.569 -10.599 -4.598 1.00 75.56 166 ARG A C 1
ATOM 1277 O O . ARG A 1 166 ? 8.680 -9.760 -4.549 1.00 75.56 166 ARG A O 1
ATOM 1284 N N . THR A 1 167 ? 10.806 -10.291 -4.238 1.00 80.00 167 THR A N 1
ATOM 1285 C CA . THR A 1 167 ? 11.186 -8.902 -3.930 1.00 80.00 167 THR A CA 1
ATOM 1286 C C . THR A 1 167 ? 11.181 -8.059 -5.214 1.00 80.00 167 THR A C 1
ATOM 1288 O O . THR A 1 167 ? 11.759 -8.509 -6.207 1.00 80.00 167 THR A O 1
ATOM 1291 N N . PRO A 1 168 ? 10.551 -6.867 -5.237 1.00 86.62 168 PRO A N 1
ATOM 1292 C CA . PRO A 1 168 ? 10.631 -5.971 -6.391 1.00 86.62 168 PRO A CA 1
ATOM 1293 C C . PRO A 1 168 ? 12.085 -5.641 -6.759 1.00 86.62 168 PRO A C 1
ATOM 1295 O O . PRO A 1 168 ? 12.927 -5.462 -5.880 1.00 86.62 168 PRO A O 1
ATOM 1298 N N . GLU A 1 169 ? 12.377 -5.519 -8.053 1.00 86.75 169 GLU A N 1
ATOM 1299 C CA . GLU A 1 169 ? 13.699 -5.105 -8.555 1.00 86.75 169 GLU A CA 1
ATOM 1300 C C . GLU A 1 169 ? 13.940 -3.599 -8.361 1.00 86.75 169 GLU A C 1
ATOM 1302 O O . GLU A 1 169 ? 15.075 -3.119 -8.418 1.00 86.75 169 GLU A O 1
ATOM 1307 N N . LEU A 1 170 ? 12.871 -2.828 -8.141 1.00 86.75 170 LEU A N 1
ATOM 1308 C CA . LEU A 1 170 ? 12.970 -1.411 -7.810 1.00 86.75 170 LEU A CA 1
ATOM 1309 C C . LEU A 1 170 ? 13.188 -1.188 -6.305 1.00 86.75 170 LEU A C 1
ATOM 1311 O O . LEU A 1 170 ? 12.668 -1.901 -5.449 1.00 86.75 170 LEU A O 1
ATOM 1315 N N . GLY A 1 171 ? 13.943 -0.143 -5.976 1.00 87.25 171 GLY A N 1
ATOM 1316 C CA . GLY A 1 171 ? 14.165 0.264 -4.591 1.00 87.25 171 GLY A CA 1
ATOM 1317 C C . GLY A 1 171 ? 13.048 1.170 -4.076 1.00 87.25 171 GLY A C 1
ATOM 1318 O O . GLY A 1 171 ? 12.344 1.816 -4.855 1.00 87.25 171 GLY A O 1
ATOM 1319 N N . LEU A 1 172 ? 12.953 1.314 -2.750 1.00 87.88 172 LEU A N 1
ATOM 1320 C CA . LEU A 1 172 ? 11.942 2.149 -2.088 1.00 87.88 172 LEU A CA 1
ATOM 1321 C C . LEU A 1 172 ? 11.887 3.584 -2.643 1.00 87.88 172 LEU A C 1
ATOM 1323 O O . LEU A 1 172 ? 10.810 4.099 -2.935 1.00 87.88 172 LEU A O 1
ATOM 1327 N N . ALA A 1 173 ? 13.042 4.212 -2.882 1.00 86.19 173 ALA A N 1
ATOM 1328 C CA . ALA A 1 173 ? 13.109 5.558 -3.457 1.00 86.19 173 ALA A CA 1
ATOM 1329 C C . ALA A 1 173 ? 12.479 5.645 -4.862 1.00 86.19 173 ALA A C 1
ATOM 1331 O O . ALA A 1 173 ? 11.793 6.621 -5.181 1.00 86.19 173 ALA A O 1
ATOM 1332 N N . GLY A 1 174 ? 12.681 4.622 -5.700 1.00 85.50 174 GLY A N 1
ATOM 1333 C CA . GLY A 1 174 ? 12.040 4.562 -7.010 1.00 85.50 174 GLY A CA 1
ATOM 1334 C C . GLY A 1 174 ? 10.549 4.287 -6.901 1.00 85.50 174 GLY A C 1
ATOM 1335 O O . GLY A 1 174 ? 9.768 4.953 -7.579 1.00 85.50 174 GLY A O 1
ATOM 1336 N N . ALA A 1 175 ? 10.144 3.411 -5.980 1.00 88.62 175 ALA A N 1
ATOM 1337 C CA . ALA A 1 175 ? 8.742 3.090 -5.734 1.00 88.62 175 ALA A CA 1
ATOM 1338 C C . ALA A 1 175 ? 7.939 4.332 -5.329 1.00 88.62 175 ALA A C 1
ATOM 1340 O O . ALA A 1 175 ? 6.906 4.636 -5.920 1.00 88.62 175 ALA A O 1
ATOM 1341 N N . ILE A 1 176 ? 8.466 5.121 -4.388 1.00 85.75 176 ILE A N 1
ATOM 1342 C CA . ILE A 1 176 ? 7.846 6.381 -3.952 1.00 85.75 176 ILE A CA 1
ATOM 1343 C C . ILE A 1 176 ? 7.763 7.378 -5.107 1.00 85.75 176 ILE A C 1
ATOM 1345 O O . ILE A 1 176 ? 6.769 8.094 -5.240 1.00 85.75 176 ILE A O 1
ATOM 1349 N N . SER A 1 177 ? 8.798 7.446 -5.953 1.00 82.50 177 SER A N 1
ATOM 1350 C CA . SER A 1 177 ? 8.762 8.300 -7.142 1.00 82.50 177 SER A CA 1
ATOM 1351 C C . SER A 1 177 ? 7.625 7.899 -8.080 1.00 82.50 177 SER A C 1
ATOM 1353 O O . SER A 1 177 ? 6.940 8.782 -8.596 1.00 82.50 177 SER A O 1
ATOM 1355 N N . LEU A 1 178 ? 7.396 6.596 -8.276 1.00 83.06 178 LEU A N 1
ATOM 1356 C CA . LEU A 1 178 ? 6.293 6.089 -9.093 1.00 83.06 178 LEU A CA 1
ATOM 1357 C C . LEU A 1 178 ? 4.934 6.410 -8.483 1.00 83.06 178 LEU A C 1
ATOM 1359 O O . LEU A 1 178 ? 4.087 6.926 -9.202 1.00 83.06 178 LEU A O 1
ATOM 1363 N N . VAL A 1 179 ? 4.756 6.202 -7.175 1.00 82.81 179 VAL A N 1
ATOM 1364 C CA . VAL A 1 179 ? 3.521 6.566 -6.462 1.00 82.81 179 VAL A CA 1
ATOM 1365 C C . VAL A 1 179 ? 3.230 8.059 -6.621 1.00 82.81 179 VAL A C 1
ATOM 1367 O O . VAL A 1 179 ? 2.149 8.443 -7.043 1.00 82.81 179 VAL A O 1
ATOM 1370 N N . ARG A 1 180 ? 4.210 8.940 -6.382 1.00 76.50 180 ARG A N 1
ATOM 1371 C CA . ARG A 1 180 ? 4.025 10.394 -6.568 1.00 76.50 180 ARG A CA 1
ATOM 1372 C C . ARG A 1 180 ? 3.628 10.758 -8.000 1.00 76.50 180 ARG A C 1
ATOM 1374 O O . ARG A 1 180 ? 2.817 11.654 -8.213 1.00 76.50 180 ARG A O 1
ATOM 1381 N N . LYS A 1 181 ? 4.207 10.064 -8.976 1.00 72.06 181 LYS A N 1
ATOM 1382 C CA . LYS A 1 181 ? 3.968 10.289 -10.401 1.00 72.06 181 LYS A CA 1
ATOM 1383 C C . LYS A 1 181 ? 2.641 9.708 -10.885 1.00 72.06 181 LYS A C 1
ATOM 1385 O O . LYS A 1 181 ? 2.030 10.309 -11.761 1.00 72.06 181 LYS A O 1
ATOM 1390 N N . SER A 1 182 ? 2.156 8.602 -10.318 1.00 65.25 182 SER A N 1
ATOM 1391 C CA . SER A 1 182 ? 0.876 8.006 -10.718 1.00 65.25 182 SER A CA 1
ATOM 1392 C C . SER A 1 182 ? -0.293 8.966 -10.487 1.00 65.25 182 SER A C 1
ATOM 1394 O O . SER A 1 182 ? -1.187 9.031 -11.329 1.00 65.25 182 SER A O 1
ATOM 1396 N N . TYR A 1 183 ? -0.237 9.792 -9.434 1.00 63.03 183 TYR A N 1
ATOM 1397 C CA . TYR A 1 183 ? -1.222 10.859 -9.206 1.00 63.03 183 TYR A CA 1
ATOM 1398 C C . TYR A 1 183 ? -1.197 11.949 -10.280 1.00 63.03 183 TYR A C 1
ATOM 1400 O O . TYR A 1 183 ? -2.234 12.509 -10.622 1.00 63.03 183 TYR A O 1
ATOM 1408 N N . TRP A 1 184 ? -0.014 12.285 -10.803 1.00 57.88 184 TRP A N 1
ATOM 1409 C CA . TRP A 1 184 ? 0.153 13.392 -11.750 1.00 57.88 184 TRP A CA 1
ATOM 1410 C C . TRP A 1 184 ? -0.352 13.054 -13.151 1.00 57.88 184 TRP A C 1
ATOM 1412 O O . TRP A 1 184 ? -0.533 13.955 -13.966 1.00 57.88 184 TRP A O 1
ATOM 1422 N N . PHE A 1 185 ? -0.547 11.771 -13.454 1.00 57.94 185 PHE A N 1
ATOM 1423 C CA . PHE A 1 185 ? -0.690 11.299 -14.828 1.00 57.94 185 PHE A CA 1
ATOM 142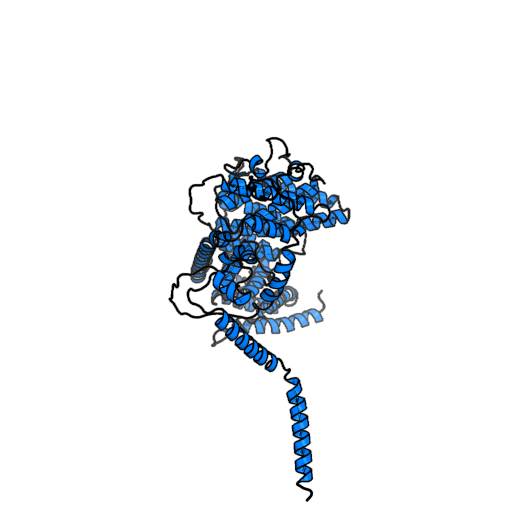4 C C . PHE A 1 185 ? -2.077 10.754 -15.186 1.00 57.94 185 PHE A C 1
ATOM 1426 O O . PHE A 1 185 ? -2.223 10.084 -16.205 1.00 57.94 185 PHE A O 1
ATOM 1433 N N . SER A 1 186 ? -3.104 11.049 -14.382 1.00 66.94 186 SER A N 1
ATOM 1434 C CA . SER A 1 186 ? -4.484 10.579 -14.606 1.00 66.94 186 SER A CA 1
ATOM 1435 C C . SER A 1 186 ? -4.605 9.051 -14.776 1.00 66.94 186 SER A C 1
ATOM 1437 O O . SER A 1 186 ? -5.486 8.583 -15.496 1.00 66.94 186 SER A O 1
ATOM 1439 N N . MET A 1 187 ? -3.723 8.269 -14.138 1.00 78.56 187 MET A N 1
ATOM 1440 C CA . MET A 1 187 ? -3.826 6.802 -14.119 1.00 78.56 187 MET A CA 1
ATOM 1441 C C . MET A 1 187 ? -5.123 6.361 -13.414 1.00 78.56 187 MET A C 1
ATOM 1443 O O . MET A 1 187 ? -5.514 7.026 -12.450 1.00 78.56 187 MET A O 1
ATOM 1447 N N . PRO A 1 188 ? -5.761 5.243 -13.821 1.00 86.88 188 PRO A N 1
ATOM 1448 C CA . PRO A 1 188 ? -6.890 4.663 -13.086 1.00 86.88 188 PRO A CA 1
ATOM 1449 C C . PRO A 1 188 ? -6.538 4.417 -11.616 1.00 86.88 188 PRO A C 1
ATOM 1451 O O . PRO A 1 188 ? -5.396 4.064 -11.311 1.00 86.88 188 PRO A O 1
ATOM 1454 N N . VAL A 1 189 ? -7.491 4.598 -10.702 1.00 88.31 189 VAL A N 1
ATOM 1455 C CA . VAL A 1 189 ? -7.225 4.611 -9.254 1.00 88.31 189 VAL A CA 1
ATOM 1456 C C . VAL A 1 189 ? -6.751 3.235 -8.775 1.00 88.31 189 VAL A C 1
ATOM 1458 O O . VAL A 1 189 ? -5.774 3.150 -8.031 1.00 88.31 189 VAL A O 1
ATOM 1461 N N . ILE A 1 190 ? -7.315 2.146 -9.304 1.00 90.12 190 ILE A N 1
ATOM 1462 C CA . ILE A 1 190 ? -6.802 0.785 -9.053 1.00 90.12 190 ILE A CA 1
ATOM 1463 C C . ILE A 1 190 ? -5.350 0.608 -9.515 1.00 90.12 190 ILE A C 1
ATOM 1465 O O . ILE A 1 190 ? -4.538 0.003 -8.814 1.00 90.12 190 ILE A O 1
ATOM 1469 N N . ALA A 1 191 ? -4.981 1.162 -10.672 1.00 90.81 191 ALA A N 1
ATOM 1470 C CA . ALA A 1 191 ? -3.601 1.086 -11.144 1.00 90.81 191 ALA A CA 1
ATOM 1471 C C . ALA A 1 191 ? -2.659 1.927 -10.265 1.00 90.81 191 ALA A C 1
ATOM 1473 O O . ALA A 1 191 ? -1.505 1.555 -10.067 1.00 90.81 191 ALA A O 1
ATOM 1474 N N . GLN A 1 192 ? -3.136 3.033 -9.681 1.00 90.31 192 GLN A N 1
ATOM 1475 C CA . GLN A 1 192 ? -2.383 3.753 -8.648 1.00 90.31 192 GLN A CA 1
ATOM 1476 C C . GLN A 1 192 ? -2.201 2.878 -7.394 1.00 90.31 192 GLN A C 1
ATOM 1478 O O . GLN A 1 192 ? -1.094 2.820 -6.858 1.00 90.31 192 GLN A O 1
ATOM 1483 N N . ALA A 1 193 ? -3.245 2.157 -6.961 1.00 92.81 193 ALA A N 1
ATOM 1484 C CA . ALA A 1 193 ? -3.193 1.251 -5.809 1.00 92.81 193 ALA A CA 1
ATOM 1485 C C . ALA A 1 193 ? -2.123 0.160 -5.990 1.00 92.81 193 ALA A C 1
ATOM 1487 O O . ALA A 1 193 ? -1.374 -0.129 -5.058 1.00 92.81 193 ALA A O 1
ATOM 1488 N N . HIS A 1 194 ? -1.971 -0.370 -7.209 1.00 93.38 194 HIS A N 1
ATOM 1489 C CA . HIS A 1 194 ? -0.891 -1.302 -7.559 1.00 93.38 194 HIS A CA 1
ATOM 1490 C C . HIS A 1 194 ? 0.503 -0.745 -7.263 1.00 93.38 194 HIS A C 1
ATOM 1492 O O . HIS A 1 194 ? 1.304 -1.405 -6.605 1.00 93.38 194 HIS A O 1
ATOM 1498 N N . PHE A 1 195 ? 0.799 0.493 -7.667 1.00 91.81 195 PHE A N 1
ATOM 1499 C CA . PHE A 1 195 ? 2.103 1.102 -7.375 1.00 91.81 195 PHE A CA 1
ATOM 1500 C C . PHE A 1 195 ? 2.303 1.403 -5.887 1.00 91.81 195 PHE A C 1
ATOM 1502 O O . PHE A 1 195 ? 3.434 1.361 -5.402 1.00 91.81 195 PHE A O 1
ATOM 1509 N N . VAL A 1 196 ? 1.225 1.675 -5.149 1.00 93.81 196 VAL A N 1
ATOM 1510 C CA . VAL A 1 196 ? 1.275 1.828 -3.689 1.00 93.81 196 VAL A CA 1
ATOM 1511 C C . VAL A 1 196 ? 1.603 0.493 -3.010 1.00 93.81 196 VAL A C 1
ATOM 1513 O O . VAL A 1 196 ? 2.480 0.451 -2.146 1.00 93.81 196 VAL A O 1
ATOM 1516 N N . LEU A 1 197 ? 0.977 -0.608 -3.436 1.00 93.38 197 LEU A N 1
ATOM 1517 C CA . LEU A 1 197 ? 1.298 -1.958 -2.957 1.00 93.38 197 LEU A CA 1
ATOM 1518 C C . LEU A 1 197 ? 2.729 -2.360 -3.315 1.00 93.38 197 LEU A C 1
ATOM 1520 O O . LEU A 1 197 ? 3.454 -2.876 -2.464 1.00 93.38 197 LEU A O 1
ATOM 1524 N N . LEU A 1 198 ? 3.170 -2.057 -4.534 1.00 91.50 198 LEU A N 1
ATOM 1525 C CA . LEU A 1 198 ? 4.551 -2.256 -4.961 1.00 91.50 198 LEU A CA 1
ATOM 1526 C C . LEU A 1 198 ? 5.527 -1.497 -4.050 1.00 91.50 198 LEU A C 1
ATOM 1528 O O . LEU A 1 198 ? 6.507 -2.074 -3.588 1.00 91.50 198 LEU A O 1
ATOM 1532 N N . ALA A 1 199 ? 5.225 -0.239 -3.715 1.00 92.00 199 ALA A N 1
ATOM 1533 C CA . ALA A 1 199 ? 6.022 0.539 -2.771 1.00 92.00 199 ALA A CA 1
ATOM 1534 C C . ALA A 1 199 ? 6.021 -0.053 -1.358 1.00 92.00 199 ALA A C 1
ATOM 1536 O O . ALA A 1 199 ? 7.066 -0.037 -0.712 1.00 92.00 199 ALA A O 1
ATOM 1537 N N . SER A 1 200 ? 4.902 -0.621 -0.897 1.00 92.38 200 SER A N 1
ATOM 1538 C CA . SER A 1 200 ? 4.828 -1.257 0.426 1.00 92.38 200 SER A CA 1
ATOM 1539 C C . SER A 1 200 ? 5.757 -2.465 0.544 1.00 92.38 200 SER A C 1
ATOM 1541 O O . SER A 1 200 ? 6.362 -2.668 1.590 1.00 92.38 200 SER A O 1
ATOM 1543 N N . ARG A 1 201 ? 5.962 -3.205 -0.554 1.00 89.75 201 ARG A N 1
ATOM 1544 C CA . ARG A 1 201 ? 6.894 -4.343 -0.622 1.00 89.75 201 ARG A CA 1
ATOM 1545 C C . ARG A 1 201 ? 8.360 -3.914 -0.631 1.00 89.75 201 ARG A C 1
ATOM 1547 O O . ARG A 1 201 ? 9.232 -4.717 -0.317 1.00 89.75 201 ARG A O 1
ATOM 1554 N N . CYS A 1 202 ? 8.637 -2.665 -0.998 1.00 89.19 202 CYS A N 1
ATOM 1555 C CA . CYS A 1 202 ? 9.975 -2.085 -0.926 1.00 89.19 202 CYS A CA 1
ATOM 1556 C C . CYS A 1 202 ? 10.305 -1.524 0.467 1.00 89.19 202 CYS A C 1
ATOM 1558 O O . CYS A 1 202 ? 11.448 -1.126 0.691 1.00 89.19 202 CYS A O 1
ATOM 1560 N N . VAL A 1 203 ? 9.328 -1.436 1.378 1.00 89.19 203 VAL A N 1
ATOM 1561 C CA . VAL A 1 203 ? 9.562 -1.012 2.763 1.00 89.19 203 VAL A CA 1
ATOM 1562 C C . VAL A 1 203 ? 10.243 -2.148 3.532 1.00 89.19 203 VAL A C 1
ATOM 1564 O O . VAL A 1 203 ? 9.819 -3.298 3.458 1.00 89.19 203 VAL A O 1
ATOM 1567 N N . GLY A 1 204 ? 11.308 -1.829 4.261 1.00 82.88 204 GLY A N 1
ATOM 1568 C CA . GLY A 1 204 ? 12.123 -2.782 5.014 1.00 82.88 204 GLY A CA 1
ATOM 1569 C C . GLY A 1 204 ? 13.394 -2.099 5.514 1.00 82.88 204 GLY A C 1
ATOM 1570 O O . GLY A 1 204 ? 13.451 -0.879 5.534 1.00 82.88 204 GLY A O 1
ATOM 1571 N N . ASN A 1 205 ? 14.448 -2.844 5.860 1.00 63.53 205 ASN A N 1
ATOM 1572 C CA . ASN A 1 205 ? 15.692 -2.254 6.382 1.00 63.53 205 ASN A CA 1
ATOM 1573 C C . ASN A 1 205 ? 16.260 -1.174 5.437 1.00 63.53 205 ASN A C 1
ATOM 1575 O O . ASN A 1 205 ? 16.710 -1.473 4.329 1.00 63.53 205 ASN A O 1
ATOM 1579 N N . GLY A 1 206 ? 16.246 0.084 5.879 1.00 68.81 206 GLY A N 1
ATOM 1580 C CA . GLY A 1 206 ? 16.503 1.237 5.020 1.00 68.81 206 GLY A CA 1
ATOM 1581 C C . GLY A 1 206 ? 16.644 2.548 5.793 1.00 68.81 206 GLY A C 1
ATOM 1582 O O . GLY A 1 206 ? 16.632 2.571 7.020 1.00 68.81 206 GLY A O 1
ATOM 1583 N N . ASP A 1 207 ? 16.805 3.646 5.055 1.00 85.50 207 ASP A N 1
ATOM 1584 C CA . ASP A 1 207 ? 16.967 4.997 5.601 1.00 85.50 207 ASP A CA 1
ATOM 1585 C C . ASP A 1 207 ? 15.695 5.467 6.333 1.00 85.50 207 ASP A C 1
ATOM 1587 O O . ASP A 1 207 ? 14.628 5.600 5.727 1.00 85.50 207 ASP A O 1
ATOM 1591 N N . LEU A 1 208 ? 15.824 5.771 7.629 1.00 89.56 208 LEU A N 1
ATOM 1592 C CA . LEU A 1 208 ? 14.747 6.302 8.471 1.00 89.56 208 LEU A CA 1
ATOM 1593 C C . LEU A 1 208 ? 14.089 7.546 7.858 1.00 89.56 208 LEU A C 1
ATOM 1595 O O . LEU A 1 208 ? 12.866 7.678 7.904 1.00 89.56 208 LEU A O 1
ATOM 1599 N N . ASN A 1 209 ? 14.866 8.441 7.238 1.00 90.06 209 ASN A N 1
ATOM 1600 C CA . ASN A 1 209 ? 14.309 9.638 6.605 1.00 90.06 209 ASN A CA 1
ATOM 1601 C C . ASN A 1 209 ? 13.382 9.284 5.442 1.00 90.06 209 ASN A C 1
ATOM 1603 O O . ASN A 1 209 ? 12.367 9.952 5.227 1.00 90.06 209 ASN A O 1
ATOM 1607 N N . LEU A 1 210 ? 13.718 8.225 4.704 1.00 90.06 210 LEU A N 1
ATOM 1608 C CA . LEU A 1 210 ? 12.902 7.736 3.607 1.00 90.06 210 LEU A CA 1
ATOM 1609 C C . LEU A 1 210 ? 11.611 7.107 4.135 1.00 90.06 210 LEU A C 1
ATOM 1611 O O . LEU A 1 210 ? 10.547 7.431 3.617 1.00 90.06 210 LEU A O 1
ATOM 1615 N N . HIS A 1 211 ? 11.671 6.288 5.191 1.00 92.94 211 HIS A N 1
ATOM 1616 C CA . HIS A 1 211 ? 10.469 5.720 5.818 1.00 92.94 211 HIS A CA 1
ATOM 1617 C C . HIS A 1 211 ? 9.538 6.786 6.390 1.00 92.94 211 HIS A C 1
ATOM 1619 O O . HIS A 1 211 ? 8.333 6.717 6.163 1.00 92.94 211 HIS A O 1
ATOM 1625 N N . LEU A 1 212 ? 10.082 7.810 7.050 1.00 92.56 212 LEU A N 1
ATOM 1626 C CA . LEU A 1 212 ? 9.297 8.952 7.522 1.00 92.56 212 LEU A CA 1
ATOM 1627 C C . LEU A 1 212 ? 8.613 9.676 6.367 1.00 92.56 212 LEU A C 1
ATOM 1629 O O . LEU A 1 212 ? 7.417 9.945 6.423 1.00 92.56 212 LEU A O 1
ATOM 1633 N N . GLN A 1 213 ? 9.345 9.928 5.282 1.00 90.44 213 GLN A N 1
ATOM 1634 C CA . GLN A 1 213 ? 8.766 10.560 4.104 1.00 90.44 213 GLN A CA 1
ATOM 1635 C C . GLN A 1 213 ? 7.676 9.687 3.456 1.00 90.44 213 GLN A C 1
ATOM 1637 O O . GLN A 1 213 ? 6.681 10.216 2.961 1.00 90.44 213 GLN A O 1
ATOM 1642 N N . VAL A 1 214 ? 7.845 8.359 3.429 1.00 92.38 214 VAL A N 1
ATOM 1643 C CA . VAL A 1 214 ? 6.818 7.417 2.946 1.00 92.38 214 VAL A CA 1
ATOM 1644 C C . VAL A 1 214 ? 5.572 7.510 3.809 1.00 92.38 214 VAL A C 1
ATOM 1646 O O . VAL A 1 214 ? 4.488 7.673 3.256 1.00 92.38 214 VAL A O 1
ATOM 1649 N N . PHE A 1 215 ? 5.738 7.439 5.129 1.00 94.25 215 PHE A N 1
ATOM 1650 C CA . PHE A 1 215 ? 4.651 7.515 6.094 1.00 94.25 215 PHE A CA 1
ATOM 1651 C C . PHE A 1 215 ? 3.847 8.808 5.922 1.00 94.25 215 PHE A C 1
ATOM 1653 O O . PHE A 1 215 ? 2.631 8.757 5.765 1.00 94.25 215 PHE A O 1
ATOM 1660 N N . GLU A 1 216 ? 4.523 9.955 5.833 1.00 91.38 216 GLU A N 1
ATOM 1661 C CA . GLU A 1 216 ? 3.893 11.258 5.591 1.00 91.38 216 GLU A CA 1
ATOM 1662 C C . GLU A 1 216 ? 3.125 11.296 4.268 1.00 91.38 216 GLU A C 1
ATOM 1664 O O . GLU A 1 216 ? 1.954 11.675 4.228 1.00 91.38 216 GLU A O 1
ATOM 1669 N N . ASN A 1 217 ? 3.755 10.871 3.167 1.00 88.38 217 ASN A N 1
ATOM 1670 C CA . ASN A 1 217 ? 3.094 10.845 1.861 1.00 88.38 217 ASN A CA 1
ATOM 1671 C C . ASN A 1 217 ? 1.869 9.916 1.869 1.00 88.38 217 ASN A C 1
ATOM 1673 O O . ASN A 1 217 ? 0.851 10.244 1.260 1.00 88.38 217 ASN A O 1
ATOM 1677 N N . ALA A 1 218 ? 1.975 8.757 2.526 1.00 92.69 218 ALA A N 1
ATOM 1678 C CA . ALA A 1 218 ? 0.892 7.792 2.642 1.00 92.69 218 ALA A CA 1
ATOM 1679 C C . ALA A 1 218 ? -0.245 8.349 3.510 1.00 92.69 218 ALA A C 1
ATOM 1681 O O . ALA A 1 218 ? -1.398 8.251 3.109 1.00 92.69 218 ALA A O 1
ATOM 1682 N N . MET A 1 219 ? 0.057 9.033 4.618 1.00 91.62 219 MET A N 1
ATOM 1683 C CA . MET A 1 219 ? -0.945 9.738 5.424 1.00 91.62 219 MET A CA 1
ATOM 1684 C C . MET A 1 219 ? -1.667 10.809 4.599 1.00 91.62 219 MET A C 1
ATOM 1686 O O . MET A 1 219 ? -2.893 10.886 4.606 1.00 91.62 219 MET A O 1
ATOM 1690 N N . HIS A 1 220 ? -0.938 11.607 3.818 1.00 86.19 220 HIS A N 1
ATOM 1691 C CA . HIS A 1 220 ? -1.560 12.587 2.929 1.00 86.19 220 HIS A CA 1
ATOM 1692 C C . HIS A 1 220 ? -2.472 11.931 1.886 1.00 86.19 220 HIS A C 1
ATOM 1694 O O . HIS A 1 220 ? -3.585 12.406 1.678 1.00 86.19 220 HIS A O 1
ATOM 1700 N N . ALA A 1 221 ? -2.035 10.837 1.261 1.00 86.25 221 ALA A N 1
ATOM 1701 C CA . ALA A 1 221 ? -2.847 10.079 0.312 1.00 86.25 221 ALA A CA 1
ATOM 1702 C C . ALA A 1 221 ? -4.096 9.470 0.965 1.00 86.25 221 ALA A C 1
ATOM 1704 O O . ALA A 1 221 ? -5.180 9.521 0.390 1.00 86.25 221 ALA A O 1
ATOM 1705 N N . TYR A 1 222 ? -3.951 8.951 2.184 1.00 91.12 222 TYR A N 1
ATOM 1706 C CA . TYR A 1 222 ? -5.034 8.394 2.985 1.00 91.12 222 TYR A CA 1
ATOM 1707 C C . TYR A 1 222 ? -6.103 9.453 3.235 1.00 91.12 222 TYR A C 1
ATOM 1709 O O . TYR A 1 222 ? -7.269 9.260 2.908 1.00 91.12 222 TYR A O 1
ATOM 1717 N N . LEU A 1 223 ? -5.682 10.620 3.725 1.00 87.56 223 LEU A N 1
ATOM 1718 C CA . LEU A 1 223 ? -6.571 11.748 3.967 1.00 87.56 223 LEU A CA 1
ATOM 1719 C C . LEU A 1 223 ? -7.226 12.260 2.681 1.00 87.56 223 LEU A C 1
ATOM 1721 O O . LEU A 1 223 ? -8.307 12.839 2.770 1.00 87.56 223 LEU A O 1
ATOM 1725 N N . ILE A 1 224 ? -6.594 12.062 1.514 1.00 79.88 224 ILE A N 1
ATOM 1726 C CA . ILE A 1 224 ? -7.159 12.461 0.223 1.00 79.88 224 ILE A CA 1
ATOM 1727 C C . ILE A 1 224 ? -8.409 11.660 -0.133 1.00 79.88 224 ILE A C 1
ATOM 1729 O O . ILE A 1 224 ? -9.418 12.262 -0.487 1.00 79.88 224 ILE A O 1
ATOM 1733 N N . TYR A 1 225 ? -8.335 10.339 0.001 1.00 81.31 225 TYR A N 1
ATOM 1734 C CA . TYR A 1 225 ? -9.410 9.421 -0.387 1.00 81.31 225 TYR A CA 1
ATOM 1735 C C . TYR A 1 225 ? -10.346 9.051 0.773 1.00 81.31 225 TYR A C 1
ATOM 1737 O O . TYR A 1 225 ? -11.378 8.422 0.570 1.00 81.31 225 TYR A O 1
ATOM 1745 N N . LEU A 1 226 ? -10.024 9.456 2.006 1.00 86.19 226 LEU A N 1
ATOM 1746 C CA . LEU A 1 226 ? -10.860 9.200 3.179 1.00 86.19 226 LEU A CA 1
ATOM 1747 C C . LEU A 1 226 ? -12.322 9.683 3.022 1.00 86.19 226 LEU A C 1
ATOM 1749 O O . LEU A 1 226 ? -13.222 8.924 3.394 1.00 86.19 226 LEU A O 1
ATOM 1753 N N . PRO A 1 227 ? -12.608 10.887 2.475 1.00 82.50 227 PRO A N 1
ATOM 1754 C CA . PRO A 1 227 ? -13.986 11.341 2.269 1.00 82.50 227 PRO A CA 1
ATOM 1755 C C . PRO A 1 227 ? -14.779 10.485 1.276 1.00 82.50 227 PRO A C 1
ATOM 1757 O O . PRO A 1 227 ? -16.002 10.418 1.396 1.00 82.50 227 PRO A O 1
ATOM 1760 N N . ASP A 1 228 ? -14.109 9.806 0.338 1.00 79.75 228 ASP A N 1
ATOM 1761 C CA . ASP A 1 228 ? -14.757 8.973 -0.684 1.00 79.75 228 ASP A CA 1
ATOM 1762 C C . ASP A 1 228 ? -15.389 7.706 -0.086 1.00 79.75 228 ASP A C 1
ATOM 1764 O O . ASP A 1 228 ? -16.256 7.092 -0.702 1.00 79.75 228 ASP A O 1
ATOM 1768 N N . LEU A 1 229 ? -15.046 7.357 1.163 1.00 78.31 229 LEU A N 1
ATOM 1769 C CA . LEU A 1 229 ? -15.774 6.335 1.917 1.00 78.31 229 LEU A CA 1
ATOM 1770 C C . LEU A 1 229 ? -17.202 6.769 2.305 1.00 78.31 229 LEU A C 1
ATOM 1772 O O . LEU A 1 229 ? -17.988 5.934 2.745 1.00 78.31 229 LEU A O 1
ATOM 1776 N N . GLY A 1 230 ? -17.529 8.067 2.249 1.00 76.19 230 GLY A N 1
ATOM 1777 C CA . GLY A 1 230 ? -18.845 8.611 2.622 1.00 76.19 230 GLY A CA 1
ATOM 1778 C C . GLY A 1 230 ? -19.178 8.575 4.123 1.00 76.19 230 GLY A C 1
ATOM 1779 O O . GLY A 1 230 ? -20.260 8.996 4.528 1.00 76.19 230 GLY A O 1
ATOM 1780 N N . VAL A 1 231 ? -18.256 8.094 4.961 1.00 77.06 231 VAL A N 1
ATOM 1781 C CA . VAL A 1 231 ? -18.461 7.855 6.406 1.00 77.06 231 VAL A CA 1
ATOM 1782 C C . VAL A 1 231 ? -17.583 8.724 7.310 1.00 77.06 231 VAL A C 1
ATOM 1784 O O . VAL A 1 231 ? -17.741 8.684 8.528 1.00 77.06 231 VAL A O 1
ATOM 1787 N N . PHE A 1 232 ? -16.687 9.520 6.724 1.00 83.06 232 PHE A N 1
ATOM 1788 C CA . PHE A 1 232 ? -15.902 10.532 7.423 1.00 83.06 232 PHE A CA 1
ATOM 1789 C C . PHE A 1 232 ? -16.240 11.918 6.884 1.00 83.06 232 PHE A C 1
ATOM 1791 O O . PHE A 1 232 ? -16.306 12.136 5.671 1.00 83.06 232 PHE A O 1
ATOM 1798 N N . HIS A 1 233 ? -16.425 12.874 7.786 1.00 79.50 233 HIS A N 1
ATOM 1799 C CA . HIS A 1 233 ? -16.691 14.263 7.440 1.00 79.50 233 HIS A CA 1
ATOM 1800 C C . HIS A 1 233 ? -15.559 15.159 7.913 1.00 79.50 233 HIS A C 1
ATOM 1802 O O . HIS A 1 233 ? -15.020 14.986 9.004 1.00 79.50 233 HIS A O 1
ATOM 1808 N N . ARG A 1 234 ? -15.185 16.128 7.074 1.00 78.94 234 ARG A N 1
ATOM 1809 C CA . ARG A 1 234 ? -14.188 17.129 7.446 1.00 78.94 234 ARG A CA 1
ATOM 1810 C C . ARG A 1 234 ? -14.815 18.119 8.429 1.00 78.94 234 ARG A C 1
ATOM 1812 O O . ARG A 1 234 ? -15.818 18.747 8.103 1.00 78.94 234 ARG A O 1
ATOM 1819 N N . THR A 1 235 ? -14.184 18.299 9.584 1.00 72.38 235 THR A N 1
ATOM 1820 C CA . THR A 1 235 ? -14.661 19.171 10.670 1.00 72.38 235 THR A CA 1
ATOM 1821 C C . THR A 1 235 ? -14.382 20.657 10.412 1.00 72.38 235 THR A C 1
ATOM 1823 O O . THR A 1 235 ? -15.133 21.515 10.865 1.00 72.38 235 THR A O 1
ATOM 1826 N N . ASN A 1 236 ? -13.348 20.981 9.621 1.00 60.75 236 ASN A N 1
ATOM 1827 C CA . ASN A 1 236 ? -12.898 22.359 9.383 1.00 60.75 236 ASN A CA 1
ATOM 1828 C C . ASN A 1 236 ? -13.071 22.824 7.924 1.00 60.75 236 ASN A C 1
ATOM 1830 O O . ASN A 1 236 ? -12.681 22.135 6.986 1.00 60.75 236 ASN A O 1
ATOM 1834 N N . ALA A 1 237 ? -13.520 24.069 7.719 1.00 48.53 237 ALA A N 1
ATOM 1835 C CA . ALA A 1 237 ? -13.613 24.730 6.404 1.00 48.53 237 ALA A CA 1
ATOM 1836 C C . ALA A 1 237 ? -12.254 25.191 5.821 1.00 48.53 237 ALA A C 1
ATOM 1838 O O . ALA A 1 237 ? -12.212 25.955 4.852 1.00 48.53 237 ALA A O 1
ATOM 1839 N N . ALA A 1 238 ? -11.129 24.766 6.410 1.00 44.41 238 ALA A N 1
ATOM 1840 C CA . ALA A 1 238 ? -9.800 25.096 5.911 1.00 44.41 238 ALA A CA 1
ATOM 1841 C C . ALA A 1 238 ? -9.667 24.632 4.453 1.00 44.41 238 ALA A C 1
ATOM 1843 O O . ALA A 1 238 ? -10.023 23.498 4.112 1.00 44.41 238 ALA A O 1
ATOM 1844 N N . LYS A 1 239 ? -9.174 25.533 3.586 1.00 43.50 239 LYS A N 1
ATOM 1845 C CA . LYS A 1 239 ? -8.943 25.242 2.166 1.00 43.50 239 LYS A CA 1
ATOM 1846 C C . LYS A 1 239 ? -8.193 23.928 2.074 1.00 43.50 239 LYS A C 1
ATOM 1848 O O . LYS A 1 239 ? -7.122 23.781 2.660 1.00 43.50 239 LYS A O 1
ATOM 1853 N N . SER A 1 240 ? -8.766 22.983 1.339 1.00 46.56 240 SER A N 1
ATOM 1854 C CA . SER A 1 240 ? -8.119 21.704 1.140 1.00 46.56 240 SER A CA 1
ATOM 1855 C C . SER A 1 240 ? -6.708 21.964 0.594 1.00 46.56 240 SER A C 1
ATOM 1857 O O . SER A 1 240 ? -6.526 22.659 -0.415 1.00 46.56 240 SER A O 1
ATOM 1859 N N . LEU A 1 241 ? -5.698 21.354 1.223 1.00 43.22 241 LEU A N 1
ATOM 1860 C CA . LEU A 1 241 ? -4.371 21.170 0.609 1.00 43.22 241 LEU A CA 1
ATOM 1861 C C . LEU A 1 241 ? -4.490 20.534 -0.800 1.00 43.22 241 LEU A C 1
ATOM 1863 O O . LEU A 1 241 ? -3.581 20.607 -1.621 1.00 43.22 241 LEU A O 1
ATOM 1867 N N . PHE A 1 242 ? -5.666 19.971 -1.083 1.00 46.62 242 PHE A N 1
ATOM 1868 C CA . PHE A 1 242 ? -6.094 19.249 -2.256 1.00 46.62 242 PHE A CA 1
ATOM 1869 C C . PHE A 1 242 ? -6.431 20.154 -3.434 1.00 46.62 242 PHE A C 1
ATOM 1871 O O . PHE A 1 242 ? -6.430 19.660 -4.551 1.00 46.62 242 PHE A O 1
ATOM 1878 N N . SER A 1 243 ? -6.687 21.454 -3.245 1.00 42.91 243 SER A N 1
ATOM 1879 C CA . SER A 1 243 ? -6.902 22.352 -4.391 1.00 42.91 243 SER A CA 1
ATOM 1880 C C . SER A 1 243 ? -5.712 22.303 -5.360 1.00 42.91 243 SER A C 1
ATOM 1882 O O . SER A 1 243 ? -5.904 22.293 -6.568 1.00 42.91 243 SER A O 1
ATOM 1884 N N . ARG A 1 244 ? -4.477 22.132 -4.866 1.00 38.88 244 ARG A N 1
ATOM 1885 C CA . ARG A 1 244 ? -3.304 21.950 -5.738 1.00 38.88 244 ARG A CA 1
ATOM 1886 C C . ARG A 1 244 ? -3.249 20.598 -6.453 1.00 38.88 244 ARG A C 1
ATOM 1888 O O . ARG A 1 244 ? -2.788 20.568 -7.585 1.00 38.88 244 ARG A O 1
ATOM 1895 N N . PHE A 1 245 ? -3.703 19.509 -5.832 1.00 39.94 245 PHE A N 1
ATOM 1896 C CA . PHE A 1 245 ? -3.633 18.162 -6.421 1.00 39.94 245 PHE A CA 1
ATOM 1897 C C . PHE A 1 245 ? -4.832 17.851 -7.328 1.00 39.94 245 PHE A C 1
ATOM 1899 O O . PHE A 1 245 ? -4.649 17.341 -8.428 1.00 39.94 245 PHE A O 1
ATOM 1906 N N . ALA A 1 246 ? -6.043 18.245 -6.928 1.00 39.62 246 ALA A N 1
ATOM 1907 C CA . ALA A 1 246 ? -7.268 18.078 -7.711 1.00 39.62 246 ALA A CA 1
ATOM 1908 C C . ALA A 1 246 ? -7.259 18.911 -9.008 1.00 39.62 246 ALA A C 1
ATOM 1910 O O . ALA A 1 246 ? -7.829 18.494 -10.015 1.00 39.62 246 ALA A O 1
ATOM 1911 N N . HIS A 1 247 ? -6.569 20.061 -9.018 1.00 36.75 247 HIS A N 1
ATOM 1912 C CA . HIS A 1 247 ? -6.366 20.866 -10.229 1.00 36.75 247 HIS A CA 1
ATOM 1913 C C . HIS A 1 247 ? -5.219 20.370 -11.129 1.00 36.75 247 HIS A C 1
ATOM 1915 O O . HIS A 1 247 ? -5.061 20.890 -12.232 1.00 36.75 247 HIS A O 1
ATOM 1921 N N . MET A 1 248 ? -4.457 19.343 -10.728 1.00 41.91 248 MET A N 1
ATOM 1922 C CA . MET A 1 248 ? -3.410 18.725 -11.556 1.00 41.91 248 MET A CA 1
ATOM 1923 C C . MET A 1 248 ? -3.888 17.465 -12.288 1.00 41.91 248 MET A C 1
ATOM 1925 O O . MET A 1 248 ? -3.127 16.526 -12.503 1.00 41.91 248 MET A O 1
ATOM 1929 N N . LYS A 1 249 ? -5.141 17.463 -12.756 1.00 43.22 249 LYS A N 1
ATOM 1930 C CA . LYS A 1 249 ? -5.606 16.522 -13.785 1.00 43.22 249 LYS A CA 1
ATOM 1931 C C . LYS A 1 249 ? -5.007 16.947 -15.132 1.00 43.22 249 LYS A C 1
ATOM 1933 O O . LYS A 1 249 ? -5.680 17.551 -15.966 1.00 43.22 249 LYS A O 1
ATOM 1938 N N . LEU A 1 250 ? -3.698 16.755 -15.294 1.00 48.31 250 LEU A N 1
ATOM 1939 C CA . LEU A 1 250 ? -2.969 17.212 -16.471 1.00 48.31 250 LEU A CA 1
ATOM 1940 C C . LEU A 1 250 ? -2.726 16.047 -17.439 1.00 48.31 250 LEU A C 1
ATOM 1942 O O . LEU A 1 250 ? -2.179 15.013 -17.074 1.00 48.31 250 LEU A O 1
ATOM 1946 N N . LEU A 1 251 ? -3.101 16.312 -18.693 1.00 49.75 251 LEU A N 1
ATOM 1947 C CA . LEU A 1 251 ? -3.028 15.490 -19.904 1.00 49.75 251 LEU A CA 1
ATOM 1948 C C . LEU A 1 251 ? -4.101 14.394 -20.056 1.00 49.75 251 LEU A C 1
ATOM 1950 O O . LEU A 1 251 ? -4.115 13.382 -19.362 1.00 49.75 251 LEU A O 1
ATOM 1954 N N . LYS A 1 252 ? -4.965 14.577 -21.073 1.00 48.59 252 LYS A N 1
ATOM 1955 C CA . LYS A 1 252 ? -5.677 13.472 -21.739 1.00 48.59 252 LYS A CA 1
ATOM 1956 C C . LYS A 1 252 ? -4.643 12.403 -22.126 1.00 48.59 252 LYS A C 1
ATOM 1958 O O . LYS A 1 252 ? -3.565 12.751 -22.606 1.00 48.59 252 LYS A O 1
ATOM 1963 N N . SER A 1 253 ? -4.983 11.140 -21.867 1.00 53.28 253 SER A N 1
ATOM 1964 C CA . SER A 1 253 ? -4.121 9.951 -21.924 1.00 53.28 253 SER A CA 1
ATOM 1965 C C . SER A 1 253 ? -3.062 10.003 -23.032 1.00 53.28 253 SER A C 1
ATOM 1967 O O . SER A 1 253 ? -3.378 9.928 -24.215 1.00 53.28 253 SER A O 1
ATOM 1969 N N . CYS A 1 254 ? -1.792 10.113 -22.638 1.00 64.75 254 CYS A N 1
ATOM 1970 C CA . CYS A 1 254 ? -0.651 10.096 -23.560 1.00 64.75 254 CYS A CA 1
ATOM 1971 C C . CYS A 1 254 ? -0.246 8.678 -23.998 1.00 64.75 254 CYS A C 1
ATOM 1973 O O . CYS A 1 254 ? 0.662 8.534 -24.814 1.00 64.75 254 CYS A O 1
ATOM 1975 N N . ILE A 1 255 ? -0.877 7.641 -23.447 1.00 76.94 255 ILE A N 1
ATOM 1976 C CA . ILE A 1 255 ? -0.583 6.235 -23.753 1.00 76.94 255 ILE A CA 1
ATOM 1977 C C . ILE A 1 255 ? -1.208 5.799 -25.081 1.00 76.94 255 ILE A C 1
ATOM 1979 O O . ILE A 1 255 ? -2.137 6.435 -25.575 1.00 76.94 255 ILE A O 1
ATOM 1983 N N . GLN A 1 256 ? -0.672 4.740 -25.683 1.00 80.88 256 GLN A N 1
ATOM 1984 C CA . GLN A 1 256 ? -1.210 4.184 -26.929 1.00 80.88 256 GLN A CA 1
ATOM 1985 C C . GLN A 1 256 ? -2.632 3.634 -26.739 1.00 80.88 256 GLN A C 1
ATOM 1987 O O . GLN A 1 256 ? -2.951 3.088 -25.684 1.00 80.88 256 GLN A O 1
ATOM 1992 N N . ASP A 1 257 ? -3.475 3.721 -27.774 1.00 82.44 257 ASP A N 1
ATOM 1993 C CA . ASP A 1 257 ? -4.876 3.278 -27.698 1.00 82.44 257 ASP A CA 1
ATOM 1994 C C . ASP A 1 257 ? -5.004 1.790 -27.350 1.00 82.44 257 ASP A C 1
ATOM 1996 O O . ASP A 1 257 ? -5.823 1.423 -26.509 1.00 82.44 257 ASP A O 1
ATOM 2000 N N . ALA A 1 258 ? -4.154 0.939 -27.935 1.00 84.12 258 ALA A N 1
ATOM 2001 C CA . ALA A 1 258 ? -4.118 -0.491 -27.630 1.00 84.12 258 ALA A CA 1
ATOM 2002 C C . ALA A 1 258 ? -3.808 -0.749 -26.145 1.00 84.12 258 ALA A C 1
ATOM 2004 O O . ALA A 1 258 ? -4.490 -1.535 -25.484 1.00 84.12 258 ALA A O 1
ATOM 2005 N N . THR A 1 259 ? -2.823 -0.038 -25.596 1.00 85.88 259 THR A N 1
ATOM 2006 C CA . THR A 1 259 ? -2.455 -0.117 -24.179 1.00 85.88 259 THR A CA 1
ATOM 2007 C C . THR A 1 259 ? -3.564 0.410 -23.287 1.00 85.88 259 THR A C 1
ATOM 2009 O O . THR A 1 259 ? -3.887 -0.220 -22.287 1.00 85.88 259 THR A O 1
ATOM 2012 N N . ASN A 1 260 ? -4.198 1.523 -23.658 1.00 86.25 260 ASN A N 1
ATOM 2013 C CA . ASN A 1 260 ? -5.313 2.095 -22.912 1.00 86.25 260 ASN A CA 1
ATOM 2014 C C . ASN A 1 260 ? -6.512 1.135 -22.858 1.00 86.25 260 ASN A C 1
ATOM 2016 O O . ASN A 1 260 ? -7.126 0.961 -21.808 1.00 86.25 260 ASN A O 1
ATOM 2020 N N . GLN A 1 261 ? -6.836 0.469 -23.969 1.00 87.81 261 GLN A N 1
ATOM 2021 C CA . GLN A 1 261 ? -7.898 -0.540 -24.007 1.00 87.81 261 GLN A CA 1
ATOM 2022 C C . GLN A 1 261 ? -7.578 -1.730 -23.095 1.00 87.81 261 GLN A C 1
ATOM 2024 O O . GLN A 1 261 ? -8.421 -2.116 -22.284 1.00 87.81 261 GLN A O 1
ATOM 2029 N N . LYS A 1 262 ? -6.353 -2.272 -23.170 1.00 89.69 262 LYS A N 1
ATOM 2030 C CA . LYS A 1 262 ? -5.902 -3.365 -22.291 1.00 89.69 262 LYS A CA 1
ATOM 2031 C C . LYS A 1 262 ? -5.897 -2.948 -20.816 1.00 89.69 262 LYS A C 1
ATOM 2033 O O . LYS A 1 262 ? -6.386 -3.699 -19.978 1.00 89.69 262 LYS A O 1
ATOM 2038 N N . LEU A 1 263 ? -5.414 -1.743 -20.509 1.00 90.19 263 LEU A N 1
ATOM 2039 C CA . LEU A 1 263 ? -5.399 -1.167 -19.163 1.00 90.19 263 LEU A CA 1
ATOM 2040 C C . LEU A 1 263 ? -6.813 -1.100 -18.579 1.00 90.19 263 LEU A C 1
ATOM 2042 O O . LEU A 1 263 ? -7.054 -1.649 -17.508 1.00 90.19 263 LEU A O 1
ATOM 2046 N N . ASN A 1 264 ? -7.755 -0.488 -19.300 1.00 89.69 264 ASN A N 1
ATOM 2047 C CA . ASN A 1 264 ? -9.140 -0.365 -18.842 1.00 89.69 264 ASN A CA 1
ATOM 2048 C C . ASN A 1 264 ? -9.819 -1.735 -18.694 1.00 89.69 264 ASN A C 1
ATOM 2050 O O . ASN A 1 264 ? -10.588 -1.941 -17.758 1.00 89.69 264 ASN A O 1
ATOM 2054 N N . CYS A 1 265 ? -9.516 -2.688 -19.581 1.00 91.88 265 CYS A N 1
ATOM 2055 C CA . CYS A 1 265 ? -10.005 -4.059 -19.459 1.00 91.88 265 CYS A CA 1
ATOM 2056 C C . CYS A 1 265 ? -9.532 -4.711 -18.149 1.00 91.88 265 CYS A C 1
ATOM 2058 O O . CYS A 1 265 ? -10.361 -5.211 -17.389 1.00 91.88 265 CYS A O 1
ATOM 2060 N N . GLN A 1 266 ? -8.231 -4.643 -17.839 1.00 92.44 266 GLN A N 1
ATOM 2061 C CA . GLN A 1 266 ? -7.700 -5.234 -16.606 1.00 92.44 266 GLN A CA 1
ATOM 2062 C C . GLN A 1 266 ? -8.185 -4.521 -15.344 1.00 92.44 266 GLN A C 1
ATOM 2064 O O . GLN A 1 266 ? -8.528 -5.187 -14.373 1.00 92.44 266 GLN A O 1
ATOM 2069 N N . VAL A 1 267 ? -8.295 -3.188 -15.363 1.00 92.19 267 VAL A N 1
ATOM 2070 C CA . VAL A 1 267 ? -8.870 -2.419 -14.244 1.00 92.19 267 VAL A CA 1
ATOM 2071 C C . VAL A 1 267 ? -10.291 -2.888 -13.935 1.00 92.19 267 VAL A C 1
ATOM 2073 O O . VAL A 1 267 ? -10.599 -3.181 -12.783 1.00 92.19 267 VAL A O 1
ATOM 2076 N N . ASN A 1 268 ? -11.141 -3.031 -14.957 1.00 92.19 268 ASN A N 1
ATOM 2077 C CA . ASN A 1 268 ? -12.519 -3.483 -14.769 1.00 92.19 268 ASN A CA 1
ATOM 2078 C C . ASN A 1 268 ? -12.598 -4.927 -14.254 1.00 92.19 268 ASN A C 1
ATOM 2080 O O . ASN A 1 268 ? -13.405 -5.214 -13.369 1.00 92.19 268 ASN A O 1
ATOM 2084 N N . ARG A 1 269 ? -11.762 -5.832 -14.783 1.00 94.19 269 ARG A N 1
ATOM 2085 C CA . ARG A 1 269 ? -11.697 -7.231 -14.328 1.00 94.19 269 ARG A CA 1
ATOM 2086 C C . ARG A 1 269 ? -11.266 -7.320 -12.867 1.00 94.19 269 ARG A C 1
ATOM 2088 O O . ARG A 1 269 ? -11.935 -7.992 -12.088 1.00 94.19 269 ARG A O 1
ATOM 2095 N N . LEU A 1 270 ? -10.212 -6.600 -12.489 1.00 92.88 270 LEU A N 1
ATOM 2096 C CA . LEU A 1 270 ? -9.706 -6.579 -11.120 1.00 92.88 270 LEU A CA 1
ATOM 2097 C C . LEU A 1 270 ? -10.703 -5.934 -10.149 1.00 92.88 270 LEU A C 1
ATOM 2099 O O . LEU A 1 270 ? -10.917 -6.455 -9.061 1.00 92.88 270 LEU A O 1
ATOM 2103 N N . LEU A 1 271 ? -11.375 -4.847 -10.545 1.00 91.31 271 LEU A N 1
ATOM 2104 C CA . LEU A 1 271 ? -12.433 -4.240 -9.733 1.00 91.31 271 LEU A CA 1
ATOM 2105 C C . LEU A 1 271 ? -13.573 -5.230 -9.470 1.00 91.31 271 LEU A C 1
ATOM 2107 O O . LEU A 1 271 ? -14.042 -5.347 -8.338 1.00 91.31 271 LEU A O 1
ATOM 2111 N N . LEU A 1 272 ? -14.024 -5.937 -10.510 1.00 90.50 272 LEU A N 1
ATOM 2112 C CA . LEU A 1 272 ? -15.073 -6.946 -10.384 1.00 90.50 272 LEU A CA 1
ATOM 2113 C C . LEU A 1 272 ? -14.618 -8.099 -9.486 1.00 90.50 272 LEU A C 1
ATOM 2115 O O . LEU A 1 272 ? -15.378 -8.537 -8.626 1.00 90.50 272 LEU A O 1
ATOM 2119 N N . PHE A 1 273 ? -13.369 -8.536 -9.642 1.00 90.31 273 PHE A N 1
ATOM 2120 C CA . PHE A 1 273 ? -12.761 -9.545 -8.788 1.00 90.31 273 PHE A CA 1
ATOM 2121 C C . PHE A 1 273 ? -12.785 -9.115 -7.317 1.00 90.31 273 PHE A C 1
ATOM 2123 O O . PHE A 1 273 ? -13.320 -9.839 -6.479 1.00 90.31 273 PHE A O 1
ATOM 2130 N N . CYS A 1 274 ? -12.296 -7.910 -7.004 1.00 88.62 274 CYS A N 1
ATOM 2131 C CA . CYS A 1 274 ? -12.339 -7.376 -5.647 1.00 88.62 274 CYS A CA 1
ATOM 2132 C C . CYS A 1 274 ? -13.777 -7.321 -5.120 1.00 88.62 274 CYS A C 1
ATOM 2134 O O . CYS A 1 274 ? -14.015 -7.776 -4.011 1.00 88.62 274 CYS A O 1
ATOM 2136 N N . LYS A 1 275 ? -14.751 -6.844 -5.909 1.00 86.69 275 LYS A N 1
ATOM 2137 C CA . LYS A 1 275 ? -16.171 -6.808 -5.506 1.00 86.69 275 LYS A CA 1
ATOM 2138 C C . LYS A 1 275 ? -16.699 -8.172 -5.070 1.00 86.69 275 LYS A C 1
ATOM 2140 O O . LYS A 1 275 ? -17.360 -8.252 -4.041 1.00 86.69 275 LYS A O 1
ATOM 2145 N N . VAL A 1 276 ? -16.394 -9.222 -5.830 1.00 84.19 276 VAL A N 1
ATOM 2146 C CA . VAL A 1 276 ? -16.848 -10.589 -5.536 1.00 84.19 276 VAL A CA 1
ATOM 2147 C C . VAL A 1 276 ? -16.197 -11.139 -4.262 1.00 84.19 276 VAL A C 1
ATOM 2149 O O . VAL A 1 276 ? -16.883 -11.765 -3.460 1.00 84.19 276 VAL A O 1
ATOM 2152 N N . HIS A 1 277 ? -14.909 -10.861 -4.045 1.00 80.75 277 HIS A N 1
ATOM 2153 C CA . HIS A 1 277 ? -14.135 -11.406 -2.920 1.00 80.75 277 HIS A CA 1
ATOM 2154 C C . HIS A 1 277 ? -14.174 -10.527 -1.656 1.00 80.75 277 HIS A C 1
ATOM 2156 O O . HIS A 1 277 ? -13.675 -10.913 -0.606 1.00 80.75 277 HIS A O 1
ATOM 2162 N N . CYS A 1 278 ? -14.777 -9.334 -1.713 1.00 75.19 278 CYS A N 1
ATOM 2163 C CA . CYS A 1 278 ? -14.956 -8.485 -0.531 1.00 75.19 278 CYS A CA 1
ATOM 2164 C C . CYS A 1 278 ? -16.002 -9.018 0.447 1.00 75.19 278 CYS A C 1
ATOM 2166 O O . CYS A 1 278 ? -15.872 -8.784 1.650 1.00 75.19 278 CYS A O 1
ATOM 2168 N N . ASP A 1 279 ? -17.026 -9.713 -0.054 1.00 63.50 279 ASP A N 1
ATOM 2169 C CA . ASP A 1 279 ? -18.117 -10.264 0.754 1.00 63.50 279 ASP A CA 1
ATOM 2170 C C . ASP A 1 279 ? -17.778 -11.676 1.260 1.00 63.50 279 ASP A C 1
ATOM 2172 O O . ASP A 1 279 ? -18.518 -12.646 1.080 1.00 63.50 279 ASP A O 1
ATOM 2176 N N . ASP A 1 280 ? -16.645 -11.788 1.959 1.00 51.09 280 ASP A N 1
ATOM 2177 C CA . ASP A 1 280 ? -16.177 -13.008 2.637 1.00 51.09 280 ASP A CA 1
ATOM 2178 C C . ASP A 1 280 ? -17.126 -13.500 3.756 1.00 51.09 280 ASP A C 1
ATOM 2180 O O . ASP A 1 280 ? -16.854 -14.488 4.448 1.00 51.09 280 ASP A O 1
ATOM 2184 N N . GLY A 1 281 ? -18.301 -12.878 3.915 1.00 47.59 281 GLY A N 1
ATOM 2185 C CA . GLY A 1 281 ? -19.382 -13.331 4.788 1.00 47.59 281 GLY A CA 1
ATOM 2186 C C . GLY A 1 281 ? -19.847 -14.772 4.523 1.00 47.59 281 GLY A C 1
ATOM 2187 O O . GLY A 1 281 ? -20.557 -15.341 5.354 1.00 47.59 281 GLY A O 1
ATOM 2188 N N . ARG A 1 282 ? -19.429 -15.401 3.414 1.00 40.31 282 ARG A N 1
ATOM 2189 C CA . ARG A 1 282 ? -19.663 -16.830 3.152 1.00 40.31 282 ARG A CA 1
ATOM 2190 C C . ARG A 1 282 ? -18.742 -17.768 3.944 1.00 40.31 282 ARG A C 1
ATOM 2192 O O . ARG A 1 282 ? -19.234 -18.802 4.383 1.00 40.31 282 ARG A O 1
ATOM 2199 N N . HIS A 1 283 ? -17.484 -17.403 4.214 1.00 39.94 283 HIS A N 1
ATOM 2200 C CA . HIS A 1 283 ? -16.552 -18.227 5.008 1.00 39.94 283 HIS A CA 1
ATOM 2201 C C . HIS A 1 283 ? -16.608 -17.938 6.519 1.00 39.94 283 HIS A C 1
ATOM 2203 O O . HIS A 1 283 ? -16.239 -18.781 7.335 1.00 39.94 283 HIS A O 1
ATOM 2209 N N . VAL A 1 284 ? -17.141 -16.779 6.921 1.00 44.09 284 VAL A N 1
ATOM 2210 C CA . VAL A 1 284 ? -17.332 -16.400 8.339 1.00 44.09 284 VAL A CA 1
ATOM 2211 C C . VAL A 1 284 ? -18.489 -17.168 9.008 1.00 44.09 284 VAL A C 1
ATOM 2213 O O . VAL A 1 284 ? -18.690 -17.067 10.214 1.00 44.09 284 VAL A O 1
ATOM 2216 N N . LYS A 1 285 ? -19.241 -17.995 8.270 1.00 46.88 285 LYS A N 1
ATOM 2217 C CA . LYS A 1 285 ? -20.321 -18.808 8.855 1.00 46.88 285 LYS A CA 1
ATOM 2218 C C . LYS A 1 285 ? -19.828 -19.952 9.753 1.00 46.88 285 LYS A C 1
ATOM 2220 O O . LYS A 1 285 ? -20.613 -20.434 10.561 1.00 46.88 285 LYS A O 1
ATOM 2225 N N . GLU A 1 286 ? -18.552 -20.341 9.670 1.00 44.53 286 GLU A N 1
ATOM 2226 C CA . GLU A 1 286 ? -17.995 -21.479 10.429 1.00 44.53 286 GLU A CA 1
ATOM 2227 C C . GLU A 1 286 ? -17.100 -21.081 11.618 1.00 44.53 286 GLU A C 1
ATOM 2229 O O . GLU A 1 286 ? -16.832 -21.905 12.491 1.00 44.53 286 GLU A O 1
ATOM 2234 N N . ARG A 1 287 ? -16.647 -19.820 11.705 1.00 52.56 287 ARG A N 1
ATOM 2235 C CA . ARG A 1 287 ? -15.870 -19.303 12.848 1.00 52.56 287 ARG A CA 1
ATOM 2236 C C . ARG A 1 287 ? -16.443 -17.986 13.337 1.00 52.56 287 ARG A C 1
ATOM 2238 O O . ARG A 1 287 ? -16.760 -17.107 12.541 1.00 52.56 287 ARG A O 1
ATOM 2245 N N . ASN A 1 288 ? -16.499 -17.809 14.655 1.00 74.44 288 ASN A N 1
ATOM 2246 C CA . ASN A 1 288 ? -16.827 -16.516 15.238 1.00 74.44 288 ASN A CA 1
ATOM 2247 C C . ASN A 1 288 ? -15.819 -15.472 14.719 1.00 74.44 288 ASN A C 1
ATOM 2249 O O . ASN A 1 288 ? -14.612 -15.646 14.879 1.00 74.44 288 ASN A O 1
ATOM 2253 N N . ALA A 1 289 ? -16.296 -14.393 14.087 1.00 79.19 289 ALA A N 1
ATOM 2254 C CA . ALA A 1 289 ? -15.443 -13.338 13.526 1.00 79.19 289 ALA A CA 1
ATOM 2255 C C . ALA A 1 289 ? -14.432 -12.790 14.551 1.00 79.19 289 ALA A C 1
ATOM 2257 O O . ALA A 1 289 ? -13.310 -12.428 14.200 1.00 79.19 289 ALA A O 1
ATOM 2258 N N . PHE A 1 290 ? -14.809 -12.795 15.833 1.00 85.44 290 PHE A N 1
ATOM 2259 C CA . PHE A 1 290 ? -13.918 -12.422 16.923 1.00 85.44 290 PHE A CA 1
ATOM 2260 C C . PHE A 1 290 ? -12.673 -13.317 17.017 1.00 85.44 290 PHE A C 1
ATOM 2262 O O . PHE A 1 290 ? -11.574 -12.798 17.197 1.00 85.44 290 PHE A O 1
ATOM 2269 N N . ASP A 1 291 ? -12.809 -14.631 16.830 1.00 87.88 291 ASP A N 1
ATOM 2270 C CA . ASP A 1 291 ? -11.690 -15.577 16.919 1.00 87.88 291 ASP A CA 1
ATOM 2271 C C . ASP A 1 291 ? -10.673 -15.342 15.795 1.00 87.88 291 ASP A C 1
ATOM 2273 O O . ASP A 1 291 ? -9.464 -15.430 16.012 1.00 87.88 291 ASP A O 1
ATOM 2277 N N . ILE A 1 292 ? -11.155 -14.971 14.602 1.00 88.44 292 ILE A N 1
ATOM 2278 C CA . ILE A 1 292 ? -10.305 -14.592 13.463 1.00 88.44 292 ILE A CA 1
ATOM 2279 C C . ILE A 1 292 ? -9.486 -13.343 13.815 1.00 88.44 292 ILE A C 1
ATOM 2281 O O . ILE A 1 292 ? -8.276 -13.308 13.585 1.00 88.44 292 ILE A O 1
ATOM 2285 N N . PHE A 1 293 ? -10.124 -12.330 14.408 1.00 91.50 293 PHE A N 1
ATOM 2286 C CA . PHE A 1 293 ? -9.438 -11.102 14.811 1.00 91.50 293 PHE A CA 1
ATOM 2287 C C . PHE A 1 293 ? -8.426 -11.359 15.927 1.00 91.50 293 PHE A C 1
ATOM 2289 O O . PHE A 1 293 ? -7.314 -10.838 15.876 1.00 91.50 293 PHE A O 1
ATOM 2296 N N . VAL A 1 294 ? -8.776 -12.197 16.905 1.00 92.38 294 VAL A N 1
ATOM 2297 C CA . VAL A 1 294 ? -7.882 -12.594 17.997 1.00 92.38 294 VAL A CA 1
ATOM 2298 C C . VAL A 1 294 ? -6.654 -13.333 17.470 1.00 92.38 294 VAL A C 1
ATOM 2300 O O . VAL A 1 294 ? -5.547 -12.968 17.858 1.00 92.38 294 VAL A O 1
ATOM 2303 N N . SER A 1 295 ? -6.820 -14.307 16.565 1.00 92.31 295 SER A N 1
ATOM 2304 C CA . SER A 1 295 ? -5.687 -15.005 15.931 1.00 92.31 295 SER A CA 1
ATOM 2305 C C . SER A 1 295 ? -4.755 -14.016 15.236 1.00 92.31 295 SER A C 1
ATOM 2307 O O . SER A 1 295 ? -3.547 -14.043 15.446 1.00 92.31 295 SER A O 1
ATOM 2309 N N . PHE A 1 296 ? -5.323 -13.073 14.481 1.00 92.50 296 PHE A N 1
ATOM 2310 C CA . PHE A 1 296 ? -4.541 -12.067 13.773 1.00 92.50 296 PHE A CA 1
ATOM 2311 C C . PHE A 1 296 ? -3.777 -11.124 14.721 1.00 92.50 296 PHE A C 1
ATOM 2313 O O . PHE A 1 296 ? -2.618 -10.801 14.458 1.00 92.50 296 PHE A O 1
ATOM 2320 N N . ILE A 1 297 ? -4.379 -10.703 15.841 1.00 95.56 297 ILE A N 1
ATOM 2321 C CA . ILE A 1 297 ? -3.693 -9.898 16.871 1.00 95.56 297 ILE A CA 1
ATOM 2322 C C . ILE A 1 297 ? -2.528 -10.690 17.480 1.00 95.56 297 ILE A C 1
ATOM 2324 O O . ILE A 1 297 ? -1.440 -10.143 17.659 1.00 95.56 297 ILE A O 1
ATOM 2328 N N . GLU A 1 298 ? -2.739 -11.973 17.780 1.00 94.12 298 GLU A N 1
ATOM 2329 C CA . GLU A 1 298 ? -1.717 -12.852 18.360 1.00 94.12 298 GLU A CA 1
ATOM 2330 C C . GLU A 1 298 ? -0.542 -13.096 17.409 1.00 94.12 298 GLU A C 1
ATOM 2332 O O . GLU A 1 298 ? 0.615 -13.032 17.826 1.00 94.12 298 GLU A O 1
ATOM 2337 N N . GLU A 1 299 ? -0.815 -13.305 16.120 1.00 93.12 299 GLU A N 1
ATOM 2338 C CA . GLU A 1 299 ? 0.207 -13.429 15.072 1.00 93.12 299 GLU A CA 1
ATOM 2339 C C . GLU A 1 299 ? 1.061 -12.151 14.953 1.00 93.12 299 GLU A C 1
ATOM 2341 O O . GLU A 1 299 ? 2.264 -12.208 14.679 1.00 93.12 299 GLU A O 1
ATOM 2346 N N . ASN A 1 300 ? 0.468 -10.985 15.231 1.00 93.00 300 ASN A N 1
ATOM 2347 C CA . ASN A 1 300 ? 1.105 -9.675 15.078 1.00 93.00 300 ASN A CA 1
ATOM 2348 C C . ASN A 1 300 ? 1.561 -9.028 16.399 1.00 93.00 300 ASN A C 1
ATOM 2350 O O . ASN A 1 300 ? 1.945 -7.859 16.423 1.00 93.00 300 ASN A O 1
ATOM 2354 N N . GLN A 1 301 ? 1.597 -9.774 17.507 1.00 93.81 301 GLN A N 1
ATOM 2355 C CA . GLN A 1 301 ? 1.979 -9.241 18.826 1.00 93.81 301 GLN A CA 1
ATOM 2356 C C . GLN A 1 301 ? 3.416 -8.685 18.899 1.00 93.81 301 GLN A C 1
ATOM 2358 O O . GLN A 1 301 ? 3.755 -7.942 19.821 1.00 93.81 301 GLN A O 1
ATOM 2363 N N . HIS A 1 302 ? 4.262 -9.021 17.918 1.00 91.50 302 HIS A N 1
ATOM 2364 C CA . HIS A 1 302 ? 5.618 -8.491 17.754 1.00 91.50 302 HIS A CA 1
ATOM 2365 C C . HIS A 1 302 ? 5.652 -6.971 17.516 1.00 91.50 302 HIS A C 1
ATOM 2367 O O . HIS A 1 302 ? 6.695 -6.347 17.712 1.00 91.50 302 HIS A O 1
ATOM 2373 N N . ILE A 1 303 ? 4.518 -6.363 17.139 1.00 93.25 303 ILE A N 1
ATOM 2374 C CA . ILE A 1 303 ? 4.370 -4.906 17.073 1.00 93.25 303 ILE A CA 1
ATOM 2375 C C . ILE A 1 303 ? 4.624 -4.284 18.449 1.00 93.25 303 ILE A C 1
ATOM 2377 O O . ILE A 1 303 ? 5.194 -3.202 18.499 1.00 93.25 303 ILE A O 1
ATOM 2381 N N . PHE A 1 304 ? 4.293 -4.943 19.561 1.00 92.19 304 PHE A N 1
ATOM 2382 C CA . PHE A 1 304 ? 4.505 -4.405 20.908 1.00 92.19 304 PHE A CA 1
ATOM 2383 C C . PHE A 1 304 ? 5.886 -4.732 21.487 1.00 92.19 304 PHE A C 1
ATOM 2385 O O . PHE A 1 304 ? 6.485 -5.775 21.203 1.00 92.19 304 PHE A O 1
ATOM 2392 N N . GLN A 1 305 ? 6.366 -3.851 22.369 1.00 86.50 305 GLN A N 1
ATOM 2393 C CA . GLN A 1 305 ? 7.565 -4.111 23.165 1.00 86.50 305 GLN A CA 1
ATOM 2394 C C . GLN A 1 305 ? 7.337 -5.277 24.124 1.00 86.50 305 GLN A C 1
ATOM 2396 O O . GLN A 1 305 ? 6.244 -5.464 24.647 1.00 86.50 305 GLN A O 1
ATOM 2401 N N . GLU A 1 306 ? 8.390 -6.050 24.382 1.00 87.00 306 GLU A N 1
ATOM 2402 C CA . GLU A 1 306 ? 8.306 -7.278 25.178 1.00 87.00 306 GLU A CA 1
ATOM 2403 C C . GLU A 1 306 ? 7.761 -7.048 26.597 1.00 87.00 306 GLU A C 1
ATOM 2405 O O . GLU A 1 306 ? 6.989 -7.863 27.088 1.00 87.00 306 GLU A O 1
ATOM 2410 N N . GLN A 1 307 ? 8.084 -5.905 27.212 1.00 85.94 307 GLN A N 1
ATOM 2411 C CA . GLN A 1 307 ? 7.692 -5.566 28.587 1.00 85.94 307 GLN A CA 1
ATOM 2412 C C . GLN A 1 307 ? 6.200 -5.248 28.764 1.00 85.94 307 GLN A C 1
ATOM 2414 O O . GLN A 1 307 ? 5.699 -5.368 29.873 1.00 85.94 307 GLN A O 1
ATOM 2419 N N . SER A 1 308 ? 5.511 -4.819 27.704 1.00 85.38 308 SER A N 1
ATOM 2420 C CA . SER A 1 308 ? 4.102 -4.389 27.736 1.00 85.38 308 SER A CA 1
ATOM 2421 C C . SER A 1 308 ? 3.211 -5.197 26.790 1.00 85.38 308 SER A C 1
ATOM 2423 O O . SER A 1 308 ? 2.038 -4.874 26.596 1.00 85.38 308 SER A O 1
ATOM 2425 N N . ARG A 1 309 ? 3.768 -6.240 26.159 1.00 90.56 309 ARG A N 1
ATOM 2426 C CA . ARG A 1 309 ? 3.114 -7.004 25.092 1.00 90.56 309 ARG A CA 1
ATOM 2427 C C . ARG A 1 309 ? 1.821 -7.654 25.562 1.00 90.56 309 ARG A C 1
ATOM 2429 O O . ARG A 1 309 ? 0.823 -7.575 24.853 1.00 90.56 309 ARG A O 1
ATOM 2436 N N . GLN A 1 310 ? 1.838 -8.304 26.725 1.00 90.00 310 GLN A N 1
ATOM 2437 C CA . GLN A 1 310 ? 0.680 -9.049 27.219 1.00 90.00 310 GLN A CA 1
ATOM 2438 C C . GLN A 1 310 ? -0.488 -8.107 27.518 1.00 90.00 310 GLN A C 1
ATOM 2440 O O . GLN A 1 310 ? -1.597 -8.323 27.030 1.00 90.00 310 GLN A O 1
ATOM 2445 N N . GLU A 1 311 ? -0.235 -7.025 28.252 1.00 88.50 311 GLU A N 1
ATOM 2446 C CA . GLU A 1 311 ? -1.254 -6.042 28.602 1.00 88.50 311 GLU A CA 1
ATOM 2447 C C . GLU A 1 311 ? -1.773 -5.301 27.364 1.00 88.50 311 GLU A C 1
ATOM 2449 O O . GLU A 1 311 ? -2.984 -5.131 27.215 1.00 88.50 311 GLU A O 1
ATOM 2454 N N . ALA A 1 312 ? -0.890 -4.921 26.434 1.00 91.38 312 ALA A N 1
ATOM 2455 C CA . ALA A 1 312 ? -1.280 -4.265 25.189 1.00 91.38 312 ALA A CA 1
ATOM 2456 C C . ALA A 1 312 ? -2.191 -5.155 24.330 1.00 91.38 312 ALA A C 1
ATOM 2458 O O . ALA A 1 312 ? -3.221 -4.695 23.834 1.00 91.38 312 ALA A O 1
ATOM 2459 N N . VAL A 1 313 ? -1.855 -6.443 24.198 1.00 93.44 313 VAL A N 1
ATOM 2460 C CA . VAL A 1 313 ? -2.679 -7.422 23.475 1.00 93.44 313 VAL A CA 1
ATOM 2461 C C . VAL A 1 313 ? -4.051 -7.574 24.135 1.00 93.44 313 VAL A C 1
ATOM 2463 O O . VAL A 1 313 ? -5.059 -7.579 23.429 1.00 93.44 313 VAL A O 1
ATOM 2466 N N . ILE A 1 314 ? -4.121 -7.647 25.469 1.00 91.12 314 ILE A N 1
ATOM 2467 C CA . ILE A 1 314 ? -5.397 -7.712 26.204 1.00 91.12 314 ILE A CA 1
ATOM 2468 C C . ILE A 1 314 ? -6.258 -6.479 25.904 1.00 91.12 314 ILE A C 1
ATOM 2470 O O . ILE A 1 314 ? -7.435 -6.620 25.562 1.00 91.12 314 ILE A O 1
ATOM 2474 N N . VAL A 1 315 ? -5.672 -5.280 25.978 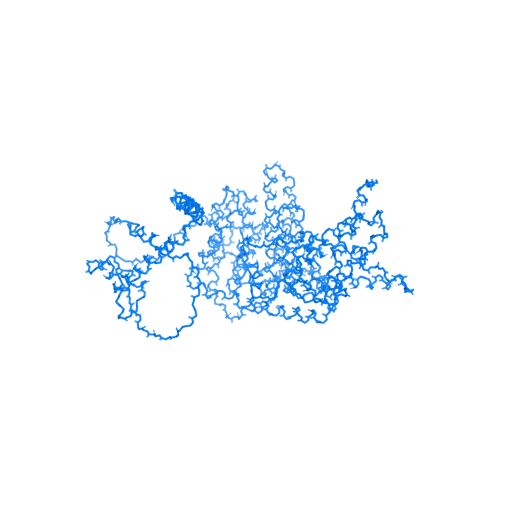1.00 90.06 315 VAL A N 1
ATOM 2475 C CA . VAL A 1 315 ? -6.381 -4.023 25.703 1.00 90.06 315 VAL A CA 1
ATOM 2476 C C . VAL A 1 315 ? -6.904 -3.990 24.265 1.00 90.06 315 VAL A C 1
ATOM 2478 O O . VAL A 1 315 ? -8.089 -3.728 24.057 1.00 90.06 315 VAL A O 1
ATOM 2481 N N . VAL A 1 316 ? -6.074 -4.329 23.273 1.00 94.00 316 VAL A N 1
ATOM 2482 C CA . VAL A 1 316 ? -6.498 -4.350 21.862 1.00 94.00 316 VAL A CA 1
ATOM 2483 C C . VAL A 1 316 ? -7.608 -5.372 21.621 1.00 94.00 316 VAL A C 1
ATOM 2485 O O . VAL A 1 316 ? -8.585 -5.048 20.948 1.00 94.00 316 VAL A O 1
ATOM 2488 N N . LYS A 1 317 ? -7.530 -6.574 22.207 1.00 93.50 317 LYS A N 1
ATOM 2489 C CA . LYS A 1 317 ? -8.611 -7.570 22.109 1.00 93.50 317 LYS A CA 1
ATOM 2490 C C . LYS A 1 317 ? -9.932 -7.041 22.665 1.00 93.50 317 LYS A C 1
ATOM 2492 O O . LYS A 1 317 ? -10.976 -7.262 22.053 1.00 93.50 317 LYS A O 1
ATOM 2497 N N . LYS A 1 318 ? -9.902 -6.325 23.794 1.00 89.38 318 LYS A N 1
ATOM 2498 C CA . LYS A 1 318 ? -11.110 -5.740 24.394 1.00 89.38 318 LYS A CA 1
ATOM 2499 C C . LYS A 1 318 ? -11.685 -4.617 23.524 1.00 89.38 318 LYS A C 1
ATOM 2501 O O . LYS A 1 318 ? -12.890 -4.610 23.291 1.00 89.38 318 LYS A O 1
ATOM 2506 N N . ILE A 1 319 ? -10.837 -3.746 22.968 1.00 90.81 319 ILE A N 1
ATOM 2507 C CA . ILE A 1 319 ? -11.245 -2.715 21.995 1.00 90.81 319 ILE A CA 1
ATOM 2508 C C . ILE A 1 319 ? -11.923 -3.365 20.780 1.00 90.81 319 ILE A C 1
ATOM 2510 O O . ILE A 1 319 ? -13.035 -2.998 20.415 1.00 90.81 319 ILE A O 1
ATOM 2514 N N . VAL A 1 320 ? -11.297 -4.385 20.186 1.00 92.06 320 VAL A N 1
ATOM 2515 C CA . VAL A 1 320 ? -11.846 -5.113 19.031 1.00 92.06 320 VAL A CA 1
ATOM 2516 C C . VAL A 1 320 ? -13.176 -5.799 19.363 1.00 92.06 320 VAL A C 1
ATOM 2518 O O . VAL A 1 320 ? -14.100 -5.759 18.551 1.00 92.06 320 VAL A O 1
ATOM 2521 N N . SER A 1 321 ? -13.310 -6.377 20.560 1.00 89.44 321 SER A N 1
ATOM 2522 C CA . SER A 1 321 ? -14.567 -6.969 21.037 1.00 89.44 321 SER A CA 1
ATOM 2523 C C . SER A 1 321 ? -15.691 -5.935 21.121 1.00 89.44 321 SER A C 1
ATOM 2525 O O . SER A 1 321 ? -16.802 -6.193 20.658 1.00 89.44 321 SER A O 1
ATOM 2527 N N . ASN A 1 322 ? -15.408 -4.764 21.697 1.00 88.25 322 ASN A N 1
ATOM 2528 C CA . ASN A 1 322 ? -16.382 -3.682 21.828 1.00 88.25 322 ASN A CA 1
ATOM 2529 C C . ASN A 1 322 ? -16.806 -3.161 20.449 1.00 88.25 322 ASN A C 1
ATOM 2531 O O . ASN A 1 322 ? -17.998 -3.061 20.168 1.00 88.25 322 ASN A O 1
ATOM 2535 N N . ILE A 1 323 ? -15.840 -2.934 19.551 1.00 89.31 323 ILE A N 1
ATOM 2536 C CA . ILE A 1 323 ? -16.092 -2.520 18.165 1.00 89.31 323 ILE A CA 1
ATOM 2537 C C . ILE A 1 323 ? -17.001 -3.523 17.443 1.00 89.31 323 ILE A C 1
ATOM 2539 O O . ILE A 1 323 ? -17.965 -3.118 16.791 1.00 89.31 323 ILE A O 1
ATOM 2543 N N . LEU A 1 324 ? -16.739 -4.827 17.585 1.00 87.62 324 LEU A N 1
ATOM 2544 C CA . LEU A 1 324 ? -17.576 -5.873 16.995 1.00 87.62 324 LEU A CA 1
ATOM 2545 C C . LEU A 1 324 ? -19.011 -5.841 17.549 1.00 87.62 324 LEU A C 1
ATOM 2547 O O . LEU A 1 324 ? -19.962 -6.014 16.786 1.00 87.62 324 LEU A O 1
ATOM 2551 N N . GLY A 1 325 ? -19.180 -5.585 18.850 1.00 83.56 325 GLY A N 1
ATOM 2552 C CA . GLY A 1 325 ? -20.491 -5.370 19.469 1.00 83.56 325 GLY A CA 1
ATOM 2553 C C . GLY A 1 325 ? -21.226 -4.162 18.877 1.00 83.56 325 GLY A C 1
ATOM 2554 O O . GLY A 1 325 ? -22.358 -4.293 18.409 1.00 83.56 325 GLY A O 1
ATOM 2555 N N . CYS A 1 326 ? -20.562 -3.006 18.803 1.00 81.12 326 CYS A N 1
ATOM 2556 C CA . CYS A 1 326 ? -21.121 -1.769 18.245 1.00 81.12 326 CYS A CA 1
ATOM 2557 C C . CYS A 1 326 ? -21.446 -1.864 16.745 1.00 81.12 326 CYS A C 1
ATOM 2559 O O . CYS A 1 326 ? -22.342 -1.168 16.252 1.00 81.12 326 CYS A O 1
ATOM 2561 N N . ALA A 1 327 ? -20.707 -2.683 15.994 1.00 79.94 327 ALA A N 1
ATOM 2562 C CA . ALA A 1 327 ? -20.962 -2.913 14.576 1.00 79.94 327 ALA A CA 1
ATOM 2563 C C . ALA A 1 327 ? -22.255 -3.716 14.351 1.00 79.94 327 ALA A C 1
ATOM 2565 O O . ALA A 1 327 ? -23.000 -3.393 13.432 1.00 79.94 327 ALA A O 1
ATOM 2566 N N . LYS A 1 328 ? -22.556 -4.694 15.220 1.00 75.44 328 LYS A N 1
ATOM 2567 C CA . LYS A 1 328 ? -23.749 -5.559 15.122 1.00 75.44 328 LYS A CA 1
ATOM 2568 C C . LYS A 1 328 ? -25.064 -4.872 15.514 1.00 75.44 328 LYS A C 1
ATOM 2570 O O . LYS A 1 328 ? -26.116 -5.287 15.053 1.00 75.44 328 LYS A O 1
ATOM 2575 N N . GLN A 1 329 ? -25.020 -3.850 16.371 1.00 65.25 329 GLN A N 1
ATOM 2576 C CA . GLN A 1 329 ? -26.220 -3.229 16.958 1.00 65.25 329 GLN A CA 1
ATOM 2577 C C . GLN A 1 329 ? -26.980 -2.267 16.030 1.00 65.25 329 GLN A C 1
ATOM 2579 O O . GLN A 1 329 ? -28.114 -1.905 16.335 1.00 65.25 329 GLN A O 1
ATOM 2584 N N . LYS A 1 330 ? -26.376 -1.811 14.927 1.00 57.41 330 LYS A N 1
ATOM 2585 C CA . LYS A 1 330 ? -26.991 -0.825 14.030 1.00 57.41 330 LYS A CA 1
ATOM 2586 C C . LYS A 1 330 ? -27.422 -1.532 12.747 1.00 57.41 330 LYS A C 1
ATOM 2588 O O . LYS A 1 330 ? -26.568 -1.813 11.908 1.00 57.41 330 LYS A O 1
ATOM 2593 N N . GLU A 1 331 ? -28.724 -1.805 12.604 1.00 48.19 331 GLU A N 1
ATOM 2594 C CA . GLU A 1 331 ? -29.335 -2.142 11.311 1.00 48.19 331 GLU A CA 1
ATOM 2595 C C . GLU A 1 331 ? -29.031 -0.990 10.355 1.00 48.19 331 GLU A C 1
ATOM 2597 O O . GLU A 1 331 ? -29.643 0.077 10.378 1.00 48.19 331 GLU A O 1
ATOM 2602 N N . THR A 1 332 ? -27.986 -1.169 9.564 1.00 50.16 332 THR A N 1
ATOM 2603 C CA . THR A 1 332 ? -27.779 -0.345 8.389 1.00 50.16 332 THR A CA 1
ATOM 2604 C C . THR A 1 332 ? -28.681 -0.969 7.342 1.00 50.16 332 THR A C 1
ATOM 2606 O O . THR A 1 332 ? -28.627 -2.183 7.143 1.00 50.16 332 THR A O 1
ATOM 2609 N N . HIS A 1 333 ? -29.544 -0.160 6.713 1.00 45.00 333 HIS A N 1
ATOM 2610 C CA . HIS A 1 333 ? -30.136 -0.545 5.434 1.00 45.00 333 HIS A CA 1
ATOM 2611 C C . HIS A 1 333 ? -29.025 -1.193 4.614 1.00 45.00 333 HIS A C 1
ATOM 2613 O O . HIS A 1 333 ? -27.929 -0.629 4.575 1.00 45.00 333 HIS A O 1
ATOM 2619 N N . GLU A 1 334 ? -29.290 -2.368 4.045 1.00 44.94 334 GLU A N 1
ATOM 2620 C CA . GLU A 1 334 ? -28.410 -3.041 3.095 1.00 44.94 334 GLU A CA 1
ATOM 2621 C C . GLU A 1 334 ? -28.178 -2.095 1.908 1.00 44.94 334 GLU A C 1
ATOM 2623 O O . GLU A 1 334 ? -28.797 -2.204 0.857 1.00 44.94 334 GLU A O 1
ATOM 2628 N N . SER A 1 335 ? -27.341 -1.074 2.082 1.00 47.59 335 SER A N 1
ATOM 2629 C CA . SER A 1 335 ? -26.722 -0.415 0.960 1.00 47.59 335 SER A CA 1
ATOM 2630 C C . SER A 1 335 ? -25.739 -1.451 0.472 1.00 47.59 335 SER A C 1
ATOM 2632 O O . SER A 1 335 ? -24.823 -1.796 1.226 1.00 47.59 335 SER A O 1
ATOM 2634 N N . ASP A 1 336 ? -25.957 -1.966 -0.735 1.00 49.38 336 ASP A N 1
ATOM 2635 C CA . ASP A 1 336 ? -24.954 -2.740 -1.451 1.00 49.38 336 ASP A CA 1
ATOM 2636 C C . ASP A 1 336 ? -23.615 -2.039 -1.240 1.00 49.38 336 ASP A C 1
ATOM 2638 O O . ASP A 1 336 ? -23.417 -0.908 -1.697 1.00 49.38 336 ASP A O 1
ATOM 2642 N N . ALA A 1 337 ? -22.737 -2.657 -0.451 1.00 55.03 337 ALA A N 1
ATOM 2643 C CA . ALA A 1 337 ? -21.416 -2.133 -0.187 1.00 55.03 337 ALA A CA 1
ATOM 2644 C C . ALA A 1 337 ? -20.661 -2.177 -1.513 1.00 55.03 337 ALA A C 1
ATOM 2646 O O . ALA A 1 337 ? -20.053 -3.179 -1.884 1.00 55.03 337 ALA A O 1
ATOM 2647 N N . ASN A 1 338 ? -20.786 -1.110 -2.294 1.00 69.12 338 ASN A N 1
ATOM 2648 C CA . ASN A 1 338 ? -20.254 -1.072 -3.637 1.00 69.12 338 ASN A CA 1
ATOM 2649 C C . ASN A 1 338 ? -18.780 -0.709 -3.513 1.00 69.12 338 ASN A C 1
ATOM 2651 O O . ASN A 1 338 ? -18.424 0.467 -3.481 1.00 69.12 338 ASN A O 1
ATOM 2655 N N . VAL A 1 339 ? -17.941 -1.737 -3.378 1.00 79.25 339 VAL A N 1
ATOM 2656 C CA . VAL A 1 339 ? -16.481 -1.609 -3.374 1.00 79.25 339 VAL A CA 1
ATOM 2657 C C . VAL A 1 339 ? -16.081 -0.692 -4.526 1.00 79.25 339 VAL A C 1
ATOM 2659 O O . VAL A 1 339 ? -16.334 -1.001 -5.694 1.00 79.25 339 VAL A O 1
ATOM 2662 N N . SER A 1 340 ? -15.507 0.460 -4.196 1.00 85.81 340 SER A N 1
ATOM 2663 C CA . SER A 1 340 ? -15.067 1.445 -5.179 1.00 85.81 340 SER A CA 1
ATOM 2664 C C . SER A 1 340 ? -13.556 1.359 -5.392 1.00 85.81 340 SER A C 1
ATOM 2666 O O . SER A 1 340 ? -12.830 0.760 -4.591 1.00 85.81 340 SER A O 1
ATOM 2668 N N . GLU A 1 341 ? -13.058 1.960 -6.474 1.00 88.25 341 GLU A N 1
ATOM 2669 C CA . GLU A 1 341 ? -11.613 2.032 -6.701 1.00 88.25 341 GLU A CA 1
ATOM 2670 C C . GLU A 1 341 ? -10.909 2.801 -5.573 1.00 88.25 341 GLU A C 1
ATOM 2672 O O . GLU A 1 341 ? -9.812 2.435 -5.160 1.00 88.25 341 GLU A O 1
ATOM 2677 N N . GLU A 1 342 ? -11.561 3.828 -5.027 1.00 87.31 342 GLU A N 1
ATOM 2678 C CA . GLU A 1 342 ? -11.071 4.645 -3.917 1.00 87.31 342 GLU A CA 1
ATOM 2679 C C . GLU A 1 342 ? -10.924 3.826 -2.629 1.00 87.31 342 GLU A C 1
ATOM 2681 O O . GLU A 1 342 ? -9.949 3.999 -1.899 1.00 87.31 342 GLU A O 1
ATOM 2686 N N . MET A 1 343 ? -11.832 2.878 -2.368 1.00 87.69 343 MET A N 1
ATOM 2687 C CA . MET A 1 343 ? -11.710 1.959 -1.228 1.00 87.69 343 MET A CA 1
ATOM 2688 C C . MET A 1 343 ? -10.506 1.024 -1.382 1.00 87.69 343 MET A C 1
ATOM 2690 O O . MET A 1 343 ? -9.740 0.836 -0.435 1.00 87.69 343 MET A O 1
ATOM 2694 N N . ILE A 1 344 ? -10.312 0.469 -2.583 1.00 90.69 344 ILE A N 1
ATOM 2695 C CA . ILE A 1 344 ? -9.147 -0.364 -2.924 1.00 90.69 344 ILE A CA 1
ATOM 2696 C C . ILE A 1 344 ? -7.857 0.444 -2.744 1.00 90.69 344 ILE A C 1
ATOM 2698 O O . ILE A 1 344 ? -6.889 -0.021 -2.136 1.00 90.69 344 ILE A O 1
ATOM 2702 N N . TYR A 1 345 ? -7.862 1.685 -3.221 1.00 91.44 345 TYR A N 1
ATOM 2703 C CA . TYR A 1 345 ? -6.752 2.608 -3.068 1.00 91.44 345 TYR A CA 1
ATOM 2704 C C . TYR A 1 345 ? -6.431 2.893 -1.602 1.00 91.44 345 TYR A C 1
ATOM 2706 O O . TYR A 1 345 ? -5.271 2.821 -1.191 1.00 91.44 345 TYR A O 1
ATOM 2714 N N . LEU A 1 346 ? -7.457 3.155 -0.791 1.00 91.25 346 LEU A N 1
ATOM 2715 C CA . LEU A 1 346 ? -7.300 3.402 0.633 1.00 91.25 346 LEU A CA 1
ATOM 2716 C C . LEU A 1 346 ? -6.665 2.204 1.345 1.00 91.25 346 LEU A C 1
ATOM 2718 O O . LEU A 1 346 ? -5.763 2.397 2.156 1.00 91.25 346 LEU A O 1
ATOM 2722 N N . ALA A 1 347 ? -7.069 0.976 1.013 1.00 92.75 347 ALA A N 1
ATOM 2723 C CA . ALA A 1 347 ? -6.452 -0.229 1.566 1.00 92.75 347 ALA A CA 1
ATOM 2724 C C . ALA A 1 347 ? -4.970 -0.356 1.198 1.00 92.75 347 ALA A C 1
ATOM 2726 O O . ALA A 1 347 ? -4.141 -0.627 2.072 1.00 92.75 347 ALA A O 1
ATOM 2727 N N . ALA A 1 348 ? -4.613 -0.093 -0.062 1.00 94.44 348 ALA A N 1
ATOM 2728 C CA . ALA A 1 348 ? -3.216 -0.071 -0.484 1.00 94.44 348 ALA A CA 1
ATOM 2729 C C . ALA A 1 348 ? -2.409 0.980 0.295 1.00 94.44 348 ALA A C 1
ATOM 2731 O O . ALA A 1 348 ? -1.308 0.700 0.774 1.00 94.44 348 ALA A O 1
ATOM 2732 N N . VAL A 1 349 ? -2.967 2.180 0.478 1.00 94.38 349 VAL A N 1
ATOM 2733 C CA . VAL A 1 349 ? -2.321 3.257 1.237 1.00 94.38 349 VAL A CA 1
ATOM 2734 C C . VAL A 1 349 ? -2.175 2.901 2.712 1.00 94.38 349 VAL A C 1
ATOM 2736 O O . VAL A 1 349 ? -1.109 3.141 3.273 1.00 94.38 349 VAL A O 1
ATOM 2739 N N . LEU A 1 350 ? -3.188 2.299 3.339 1.00 94.62 350 LEU A N 1
ATOM 2740 C CA . LEU A 1 350 ? -3.083 1.796 4.710 1.00 94.62 350 LEU A CA 1
ATOM 2741 C C . LEU A 1 350 ? -1.972 0.751 4.831 1.00 94.62 350 LEU A C 1
ATOM 2743 O O . LEU A 1 350 ? -1.254 0.750 5.828 1.00 94.62 350 LEU A O 1
ATOM 2747 N N . ARG A 1 351 ? -1.785 -0.100 3.812 1.00 94.62 351 ARG A N 1
ATOM 2748 C CA . ARG A 1 351 ? -0.658 -1.035 3.769 1.00 94.62 351 ARG A CA 1
ATOM 2749 C C . ARG A 1 351 ? 0.684 -0.314 3.739 1.00 94.62 351 ARG A C 1
ATOM 2751 O O . ARG A 1 351 ? 1.515 -0.563 4.604 1.00 94.62 351 ARG A O 1
ATOM 2758 N N . LEU A 1 352 ? 0.876 0.625 2.814 1.00 94.50 352 LEU A N 1
ATOM 2759 C CA . LEU A 1 352 ? 2.114 1.407 2.723 1.00 94.50 352 LEU A CA 1
ATOM 2760 C C . LEU A 1 352 ? 2.390 2.223 3.998 1.00 94.50 352 LEU A C 1
ATOM 2762 O O . LEU A 1 352 ? 3.521 2.248 4.491 1.00 94.50 352 LEU A O 1
ATOM 2766 N N . MET A 1 353 ? 1.361 2.877 4.537 1.00 94.94 353 MET A N 1
ATOM 2767 C CA . MET A 1 353 ? 1.433 3.647 5.776 1.00 94.94 353 MET A CA 1
ATOM 2768 C C . MET A 1 353 ? 1.805 2.743 6.949 1.00 94.94 353 MET A C 1
ATOM 2770 O O . MET A 1 353 ? 2.718 3.077 7.693 1.00 94.94 353 MET A O 1
ATOM 2774 N N . GLY A 1 354 ? 1.153 1.588 7.090 1.00 94.44 354 GLY A N 1
ATOM 2775 C CA . GLY A 1 354 ? 1.429 0.661 8.179 1.00 94.44 354 GLY A CA 1
ATOM 2776 C C . GLY A 1 354 ? 2.826 0.051 8.099 1.00 94.44 354 GLY A C 1
ATOM 2777 O O . GLY A 1 354 ? 3.546 0.057 9.092 1.00 94.44 354 GLY A O 1
ATOM 2778 N N . SER A 1 355 ? 3.252 -0.396 6.913 1.00 93.50 355 SER A N 1
ATOM 2779 C CA . SER A 1 355 ? 4.609 -0.913 6.703 1.00 93.50 355 SER A CA 1
ATOM 2780 C C . SER A 1 355 ? 5.669 0.138 7.037 1.00 93.50 355 SER A C 1
ATOM 2782 O O . SER A 1 355 ? 6.596 -0.147 7.787 1.00 93.50 355 SER A O 1
ATOM 2784 N N . SER A 1 356 ? 5.536 1.366 6.521 1.00 95.06 356 SER A N 1
ATOM 2785 C CA . SER A 1 356 ? 6.522 2.431 6.774 1.00 95.06 356 SER A CA 1
ATOM 2786 C C . SER A 1 356 ? 6.511 2.909 8.222 1.00 95.06 356 SER A C 1
ATOM 2788 O O . SER A 1 356 ? 7.573 3.153 8.790 1.00 95.06 356 SER A O 1
ATOM 2790 N N . PHE A 1 357 ? 5.338 2.989 8.849 1.00 95.44 357 PHE A N 1
ATOM 2791 C CA . PHE A 1 357 ? 5.236 3.386 10.246 1.00 95.44 357 PHE A CA 1
ATOM 2792 C C . PHE A 1 357 ? 5.847 2.349 11.189 1.00 95.44 357 PHE A C 1
ATOM 2794 O O . PHE A 1 357 ? 6.513 2.719 12.154 1.00 95.44 357 PHE A O 1
ATOM 2801 N N . LEU A 1 358 ? 5.707 1.057 10.881 1.00 93.56 358 LEU A N 1
ATOM 2802 C CA . LEU A 1 358 ? 6.346 -0.007 11.650 1.00 93.56 358 LEU A CA 1
ATOM 2803 C C . LEU A 1 358 ? 7.880 0.116 11.641 1.00 93.56 358 LEU A C 1
ATOM 2805 O O . LEU A 1 358 ? 8.508 -0.043 12.689 1.00 93.56 358 LEU A O 1
ATOM 2809 N N . GLU A 1 359 ? 8.482 0.451 10.491 1.00 93.50 359 GLU A N 1
ATOM 2810 C CA . GLU A 1 359 ? 9.922 0.739 10.395 1.00 93.50 359 GLU A CA 1
ATOM 2811 C C . GLU A 1 359 ? 10.320 1.931 11.274 1.00 93.50 359 GLU A C 1
ATOM 2813 O O . GLU A 1 359 ? 11.301 1.868 12.013 1.00 93.50 359 GLU A O 1
ATOM 2818 N N . VAL A 1 360 ? 9.530 3.007 11.233 1.00 93.56 360 VAL A N 1
ATOM 2819 C CA . VAL A 1 360 ? 9.761 4.218 12.029 1.00 93.56 360 VAL A CA 1
ATOM 2820 C C . VAL A 1 360 ? 9.680 3.921 13.531 1.00 93.56 360 VAL A C 1
ATOM 2822 O O . VAL A 1 360 ? 10.573 4.317 14.283 1.00 93.56 360 VAL A O 1
ATOM 2825 N N . LEU A 1 361 ? 8.659 3.179 13.974 1.00 91.81 361 LEU A N 1
ATOM 2826 C CA . LEU A 1 361 ? 8.514 2.750 15.369 1.00 91.81 361 LEU A CA 1
ATOM 2827 C C . LEU A 1 361 ? 9.689 1.878 15.820 1.00 91.81 361 LEU A C 1
ATOM 2829 O O . LEU A 1 361 ? 10.152 2.007 16.955 1.00 91.81 361 LEU A O 1
ATOM 2833 N N . ARG A 1 362 ? 10.215 1.013 14.945 1.00 91.12 362 ARG A N 1
ATOM 2834 C CA . ARG A 1 362 ? 11.416 0.234 15.261 1.00 91.12 362 ARG A CA 1
ATOM 2835 C C . ARG A 1 362 ? 12.632 1.131 15.461 1.00 91.12 362 ARG A C 1
ATOM 2837 O O . ARG A 1 362 ? 13.314 0.981 16.471 1.00 91.12 362 ARG A O 1
ATOM 2844 N N . SER A 1 363 ? 12.872 2.090 14.567 1.00 90.50 363 SER A N 1
ATOM 2845 C CA . SER A 1 363 ? 13.995 3.024 14.708 1.00 90.50 363 SER A CA 1
ATOM 2846 C C . SER A 1 363 ? 13.886 3.886 15.969 1.00 90.50 363 SER A C 1
ATOM 2848 O O . SER A 1 363 ? 14.898 4.144 16.614 1.00 90.50 363 SER A O 1
ATOM 2850 N N . ILE A 1 364 ? 12.675 4.285 16.376 1.00 89.88 364 ILE A N 1
ATOM 2851 C CA . ILE A 1 364 ? 12.439 4.967 17.663 1.00 89.88 364 ILE A CA 1
ATOM 2852 C C . ILE A 1 364 ? 12.920 4.107 18.835 1.00 89.88 364 ILE A C 1
ATOM 2854 O O . ILE A 1 364 ? 13.639 4.591 19.709 1.00 89.88 364 ILE A O 1
ATOM 2858 N N . ARG A 1 365 ? 12.583 2.813 18.835 1.00 88.25 365 ARG A N 1
ATOM 2859 C CA . ARG A 1 365 ? 13.017 1.876 19.883 1.00 88.25 365 ARG A CA 1
ATOM 2860 C C . ARG A 1 365 ? 14.530 1.683 19.897 1.00 88.25 365 ARG A C 1
ATOM 2862 O O . ARG A 1 365 ? 15.120 1.639 20.973 1.00 88.25 365 ARG A O 1
ATOM 2869 N N . GLU A 1 366 ? 15.155 1.596 18.726 1.00 89.56 366 GLU A N 1
ATOM 2870 C CA . GLU A 1 366 ? 16.612 1.492 18.590 1.00 89.56 366 GLU A CA 1
ATOM 2871 C C . GLU A 1 366 ? 17.321 2.747 19.121 1.00 89.56 366 GLU A C 1
ATOM 2873 O O . GLU A 1 366 ? 18.253 2.631 19.918 1.00 89.56 366 GLU A O 1
ATOM 2878 N N . MET A 1 367 ? 16.841 3.946 18.764 1.00 89.94 367 MET A N 1
ATOM 2879 C CA . MET A 1 367 ? 17.363 5.219 19.282 1.00 89.94 367 MET A CA 1
ATOM 2880 C C . MET A 1 367 ? 17.226 5.308 20.804 1.00 89.94 367 MET A C 1
ATOM 2882 O O . MET A 1 367 ? 18.180 5.670 21.497 1.00 89.94 367 MET A O 1
ATOM 2886 N N . ARG A 1 368 ? 16.072 4.902 21.344 1.00 88.06 368 ARG A N 1
ATOM 2887 C CA . ARG A 1 368 ? 15.836 4.851 22.789 1.00 88.06 368 ARG A CA 1
ATOM 2888 C C . ARG A 1 368 ? 16.807 3.906 23.493 1.00 88.06 368 ARG A C 1
ATOM 2890 O O . ARG A 1 368 ? 17.369 4.274 24.524 1.00 88.06 368 ARG A O 1
ATOM 2897 N N . ALA A 1 369 ? 17.021 2.710 22.942 1.00 88.25 369 ALA A N 1
ATOM 2898 C CA . ALA A 1 369 ? 17.968 1.735 23.481 1.00 88.25 369 ALA A CA 1
ATOM 2899 C C . ALA A 1 369 ? 19.417 2.253 23.444 1.00 88.25 369 ALA A C 1
ATOM 2901 O O . ALA A 1 369 ? 20.188 1.986 24.364 1.00 88.25 369 ALA A O 1
ATOM 2902 N N . ALA A 1 370 ? 19.767 3.041 22.424 1.00 91.06 370 ALA A N 1
ATOM 2903 C CA . ALA A 1 370 ? 21.058 3.718 22.310 1.00 91.06 370 ALA A CA 1
ATOM 2904 C C . ALA A 1 370 ? 21.188 4.974 23.200 1.00 91.06 370 ALA A C 1
ATOM 2906 O O . ALA A 1 370 ? 22.284 5.516 23.338 1.00 91.06 370 ALA A O 1
ATOM 2907 N N . GLY A 1 371 ? 20.098 5.444 23.815 1.00 90.50 371 GLY A N 1
ATOM 2908 C CA . GLY A 1 371 ? 20.073 6.656 24.639 1.00 90.50 371 GLY A CA 1
ATOM 2909 C C . GLY A 1 371 ? 20.008 7.970 23.849 1.00 90.50 371 GLY A C 1
ATOM 2910 O O . GLY A 1 371 ? 20.196 9.038 24.437 1.00 90.50 371 GLY A O 1
ATOM 2911 N N . ASP A 1 372 ? 19.713 7.925 22.548 1.00 91.06 372 ASP A N 1
ATOM 2912 C CA . ASP A 1 372 ? 19.664 9.092 21.660 1.00 91.06 372 ASP A CA 1
ATOM 2913 C C . ASP A 1 372 ? 18.313 9.826 21.723 1.00 91.06 372 ASP A C 1
ATOM 2915 O O . ASP A 1 372 ? 17.507 9.837 20.788 1.00 91.06 372 ASP A O 1
ATOM 2919 N N . ARG A 1 373 ? 18.053 10.461 22.870 1.00 88.56 373 ARG A N 1
ATOM 2920 C CA . ARG A 1 373 ? 16.772 11.137 23.136 1.00 88.56 373 ARG A CA 1
ATOM 2921 C C . ARG A 1 373 ? 16.506 12.343 22.237 1.00 88.56 373 ARG A C 1
ATOM 2923 O O . ARG A 1 373 ? 15.353 12.725 22.062 1.00 88.56 373 ARG A O 1
ATOM 2930 N N . HIS A 1 374 ? 17.548 12.995 21.721 1.00 89.31 374 HIS A N 1
ATOM 2931 C CA . HIS A 1 374 ? 17.369 14.200 20.911 1.00 89.31 374 HIS A CA 1
ATOM 2932 C C . HIS A 1 374 ? 16.746 13.855 19.557 1.00 89.31 374 HIS A C 1
ATOM 2934 O O . HIS A 1 374 ? 15.732 14.449 19.183 1.00 89.31 374 HIS A O 1
ATOM 2940 N N . HIS A 1 375 ? 17.303 12.858 18.865 1.00 88.06 375 HIS A N 1
ATOM 2941 C CA . HIS A 1 375 ? 16.748 12.388 17.600 1.00 88.06 375 HIS A CA 1
ATOM 2942 C C . HIS A 1 375 ? 15.409 11.675 17.809 1.00 88.06 375 HIS A C 1
ATOM 2944 O O . HIS A 1 375 ? 14.479 11.942 17.051 1.00 88.06 375 HIS A O 1
ATOM 2950 N N . GLU A 1 376 ? 15.259 10.872 18.874 1.00 90.38 376 GLU A N 1
ATOM 2951 C CA . GLU A 1 376 ? 13.972 10.260 19.250 1.00 90.38 376 GLU A CA 1
ATOM 2952 C C . GLU A 1 376 ? 12.851 11.312 19.329 1.00 90.38 376 GLU A C 1
ATOM 2954 O O . GLU A 1 376 ? 11.838 11.190 18.640 1.00 90.38 376 GLU A O 1
ATOM 2959 N N . ASN A 1 377 ? 13.059 12.388 20.097 1.00 88.44 377 ASN A N 1
ATOM 2960 C CA . ASN A 1 377 ? 12.064 13.448 20.278 1.00 88.44 377 ASN A CA 1
ATOM 2961 C C . ASN A 1 377 ? 11.751 14.201 18.979 1.00 88.44 377 ASN A C 1
ATOM 2963 O O . ASN A 1 377 ? 10.595 14.536 18.729 1.00 88.44 377 ASN A O 1
ATOM 2967 N N . HIS A 1 378 ? 12.762 14.469 18.147 1.00 89.94 378 HIS A N 1
ATOM 2968 C CA . HIS A 1 378 ? 12.557 15.129 16.857 1.00 89.94 378 HIS A CA 1
ATOM 2969 C C . HIS A 1 378 ? 11.692 14.274 15.919 1.00 89.94 378 HIS A C 1
ATOM 2971 O O . HIS A 1 378 ? 10.804 14.789 15.239 1.00 89.94 378 HIS A O 1
ATOM 2977 N N . ILE A 1 379 ? 11.931 12.960 15.890 1.00 91.25 379 ILE A N 1
ATOM 2978 C CA . ILE A 1 379 ? 11.136 12.033 15.085 1.00 91.25 379 ILE A CA 1
ATOM 2979 C C . ILE A 1 379 ? 9.707 11.905 15.627 1.00 91.25 379 ILE A C 1
ATOM 2981 O O . ILE A 1 379 ? 8.764 11.984 14.840 1.00 91.25 379 ILE A O 1
ATOM 2985 N N . LEU A 1 380 ? 9.535 11.772 16.946 1.00 90.62 380 LEU A N 1
ATOM 2986 C CA . LEU A 1 380 ? 8.216 11.723 17.583 1.00 90.62 380 LEU A CA 1
ATOM 2987 C C . LEU A 1 380 ? 7.392 12.978 17.283 1.00 90.62 380 LEU A C 1
ATOM 2989 O O . LEU A 1 380 ? 6.252 12.848 16.855 1.00 90.62 380 LEU A O 1
ATOM 2993 N N . LEU A 1 381 ? 7.980 14.175 17.399 1.00 90.12 381 LEU A N 1
ATOM 2994 C CA . LEU A 1 381 ? 7.292 15.430 17.080 1.00 90.12 381 LEU A CA 1
ATOM 2995 C C . LEU A 1 381 ? 6.755 15.435 15.642 1.00 90.12 381 LEU A C 1
ATOM 2997 O O . LEU A 1 381 ? 5.593 15.754 15.408 1.00 90.12 381 LEU A O 1
ATOM 3001 N N . ARG A 1 382 ? 7.586 15.023 14.681 1.00 91.31 382 ARG A N 1
ATOM 3002 C CA . ARG A 1 382 ? 7.225 14.977 13.259 1.00 91.31 382 ARG A CA 1
ATOM 3003 C C . ARG A 1 382 ? 6.103 13.970 12.968 1.00 91.31 382 ARG A C 1
ATOM 3005 O O . ARG A 1 382 ? 5.212 14.226 12.155 1.00 91.31 382 ARG A O 1
ATOM 3012 N N . ILE A 1 383 ? 6.117 12.829 13.657 1.00 93.00 383 ILE A N 1
ATOM 3013 C CA . ILE A 1 383 ? 5.036 11.837 13.601 1.00 93.00 383 ILE A CA 1
ATOM 3014 C C . ILE A 1 383 ? 3.756 12.407 14.214 1.00 93.00 383 ILE A C 1
ATOM 3016 O O . ILE A 1 383 ? 2.703 12.305 13.589 1.00 93.00 383 ILE A O 1
ATOM 3020 N N . SER A 1 384 ? 3.835 13.043 15.385 1.00 91.25 384 SER A N 1
ATOM 3021 C CA . SER A 1 384 ? 2.691 13.669 16.055 1.00 91.25 384 SER A CA 1
ATOM 3022 C C . SER A 1 384 ? 2.049 14.756 15.192 1.00 91.25 384 SER A C 1
ATOM 3024 O O . SER A 1 384 ? 0.828 14.779 15.062 1.00 91.25 384 SER A O 1
ATOM 3026 N N . GLU A 1 385 ? 2.841 15.604 14.528 1.00 90.25 385 GLU A N 1
ATOM 3027 C CA . GLU A 1 385 ? 2.339 16.598 13.565 1.00 90.25 385 GLU A CA 1
ATOM 3028 C C . GLU A 1 385 ? 1.571 15.938 12.409 1.00 90.25 385 GLU A C 1
ATOM 3030 O O . GLU A 1 385 ? 0.492 16.396 12.025 1.00 90.25 385 GLU A O 1
ATOM 3035 N N . THR A 1 386 ? 2.095 14.826 11.885 1.00 91.00 386 THR A N 1
ATOM 3036 C CA . THR A 1 386 ? 1.473 14.060 10.795 1.00 91.00 386 THR A CA 1
ATOM 3037 C C . THR A 1 386 ? 0.173 13.388 11.242 1.00 91.00 386 THR A C 1
ATOM 3039 O O . THR A 1 386 ? -0.839 13.457 10.544 1.00 91.00 386 THR A O 1
ATOM 3042 N N . ILE A 1 387 ? 0.173 12.766 12.422 1.00 93.06 387 ILE A N 1
ATOM 3043 C CA . ILE A 1 387 ? -0.997 12.117 13.021 1.00 93.06 387 ILE A CA 1
ATOM 3044 C C . ILE A 1 387 ? -2.074 13.145 13.384 1.00 93.06 387 ILE A C 1
ATOM 3046 O O . ILE A 1 387 ? -3.260 12.881 13.190 1.00 93.06 387 ILE A O 1
ATOM 3050 N N . GLY A 1 388 ? -1.685 14.335 13.849 1.00 89.94 388 GLY A N 1
ATOM 3051 C CA . GLY A 1 388 ? -2.602 15.422 14.198 1.00 89.94 388 GLY A CA 1
ATOM 3052 C C . GLY A 1 388 ? -3.528 15.838 13.048 1.00 89.94 388 GLY A C 1
ATOM 3053 O O . GLY A 1 388 ? -4.624 16.348 13.285 1.00 89.94 388 GLY A O 1
ATOM 3054 N N . LEU A 1 389 ? -3.151 15.549 11.796 1.00 88.38 389 LEU A N 1
ATOM 3055 C CA . LEU A 1 389 ? -3.999 15.767 10.623 1.00 88.38 389 LEU A CA 1
ATOM 3056 C C . LEU A 1 389 ? -5.287 14.925 10.635 1.00 88.38 389 LEU A C 1
ATOM 3058 O O . LEU A 1 389 ? -6.278 15.340 10.030 1.00 88.38 389 LEU A O 1
ATOM 3062 N N . LEU A 1 390 ? -5.306 13.782 11.331 1.00 89.81 390 LEU A N 1
ATOM 3063 C CA . LEU A 1 390 ? -6.501 12.945 11.487 1.00 89.81 390 LEU A CA 1
ATOM 3064 C C . LEU A 1 390 ? -7.625 13.686 12.225 1.00 89.81 390 LEU A C 1
ATOM 3066 O O . LEU A 1 390 ? -8.791 13.497 11.897 1.00 89.81 390 LEU A O 1
ATOM 3070 N N . GLY A 1 391 ? -7.287 14.610 13.133 1.00 84.44 391 GLY A N 1
ATOM 3071 C CA . GLY A 1 391 ? -8.255 15.402 13.907 1.00 84.44 391 GLY A CA 1
ATOM 3072 C C . GLY A 1 391 ? -9.095 16.370 13.067 1.00 84.44 391 GLY A C 1
ATOM 3073 O O . GLY A 1 391 ? -10.022 17.001 13.568 1.00 84.44 391 GLY A O 1
ATOM 3074 N N . GLN A 1 392 ? -8.798 16.486 11.771 1.00 84.50 392 GLN A N 1
ATOM 3075 C CA . GLN A 1 392 ? -9.610 17.232 10.809 1.00 84.50 392 GLN A CA 1
ATOM 3076 C C . GLN A 1 392 ? -10.826 16.440 10.311 1.00 84.50 392 GLN A C 1
ATOM 3078 O O . GLN A 1 392 ? -11.613 16.986 9.532 1.00 84.50 392 GLN A O 1
ATOM 3083 N N . TYR A 1 393 ? -10.960 15.171 10.701 1.00 84.81 393 TYR A N 1
ATOM 3084 C CA . TYR A 1 393 ? -12.017 14.277 10.250 1.00 84.81 393 TYR A CA 1
ATOM 3085 C C . TYR A 1 393 ? -12.716 13.618 11.433 1.00 84.81 393 TYR A C 1
ATOM 3087 O O . TYR A 1 393 ? -12.080 13.184 12.388 1.00 84.81 393 TYR A O 1
ATOM 3095 N N . GLU A 1 394 ? -14.036 13.515 11.338 1.00 82.06 394 GLU A N 1
ATOM 3096 C CA . GLU A 1 394 ? -14.875 12.844 12.325 1.00 82.06 394 GLU A CA 1
ATOM 3097 C C . GLU A 1 394 ? -15.664 11.716 11.657 1.00 82.06 394 GLU A C 1
ATOM 3099 O O . GLU A 1 394 ? -16.101 11.841 10.509 1.00 82.06 394 GLU A O 1
ATOM 3104 N N . ALA A 1 395 ? -15.804 10.593 12.362 1.00 82.62 395 ALA A N 1
ATOM 3105 C CA . ALA A 1 395 ? -16.529 9.426 11.883 1.00 82.62 395 ALA A CA 1
ATOM 3106 C C . ALA A 1 395 ? -18.035 9.571 12.130 1.00 82.62 395 ALA A C 1
ATOM 3108 O O . ALA A 1 395 ? -18.486 9.854 13.240 1.00 82.62 395 ALA A O 1
ATOM 3109 N N . ASN A 1 396 ? -18.835 9.307 11.104 1.00 74.88 396 ASN A N 1
ATOM 3110 C CA . ASN A 1 396 ? -20.273 9.523 11.156 1.00 74.88 396 ASN A CA 1
ATOM 3111 C C . ASN A 1 396 ? -20.997 8.517 12.045 1.00 74.88 396 ASN A C 1
ATOM 3113 O O . ASN A 1 396 ? -20.920 7.302 11.848 1.00 74.88 396 ASN A O 1
ATOM 3117 N N . GLY A 1 397 ? -21.805 9.031 12.976 1.00 68.88 397 GLY A N 1
ATOM 3118 C CA . GLY A 1 397 ? -22.763 8.224 13.733 1.00 68.88 397 GLY A CA 1
ATOM 3119 C C . GLY A 1 397 ? -22.123 7.138 14.604 1.00 68.88 397 GLY A C 1
ATOM 3120 O O . GLY A 1 397 ? -22.770 6.110 14.860 1.00 68.88 397 GLY A O 1
ATOM 3121 N N . LEU A 1 398 ? -20.872 7.353 15.021 1.00 75.12 398 LEU A N 1
ATOM 3122 C CA . LEU A 1 398 ? -20.119 6.521 15.950 1.00 75.12 398 LEU A CA 1
ATOM 3123 C C . LEU A 1 398 ? -19.766 7.327 17.196 1.00 75.12 398 LEU A C 1
ATOM 3125 O O . LEU A 1 398 ? -19.053 8.321 17.117 1.00 75.12 398 LEU A O 1
ATOM 3129 N N . ASN A 1 399 ? -20.242 6.872 18.353 1.00 75.88 399 ASN A N 1
ATOM 3130 C CA . ASN A 1 399 ? -19.784 7.402 19.624 1.00 75.88 399 ASN A CA 1
ATOM 3131 C C . ASN A 1 399 ? -18.507 6.663 20.030 1.00 75.88 399 ASN A C 1
ATOM 3133 O O . ASN A 1 399 ? -18.508 5.449 20.233 1.00 75.88 399 ASN A O 1
ATOM 3137 N N . ILE A 1 400 ? -17.409 7.406 20.150 1.00 74.75 400 ILE A N 1
ATOM 3138 C CA . ILE A 1 400 ? -16.110 6.835 20.497 1.00 74.75 400 ILE A CA 1
ATOM 3139 C C . ILE A 1 400 ? -16.099 6.184 21.878 1.00 74.75 400 ILE A C 1
ATOM 3141 O O . ILE A 1 400 ? -15.371 5.224 22.109 1.00 74.75 400 ILE A O 1
ATOM 3145 N N . HIS A 1 401 ? -16.934 6.678 22.789 1.00 75.62 401 HIS A N 1
ATOM 3146 C CA . HIS A 1 401 ? -17.051 6.120 24.126 1.00 75.62 401 HIS A CA 1
ATOM 3147 C C . HIS A 1 401 ? -17.618 4.696 24.081 1.00 75.62 401 HIS A C 1
ATOM 3149 O O . HIS A 1 401 ? -17.123 3.836 24.806 1.00 75.62 401 HIS A O 1
ATOM 3155 N N . ASP A 1 402 ? -18.531 4.408 23.150 1.00 76.12 402 ASP A N 1
ATOM 3156 C CA . ASP A 1 402 ? -19.095 3.067 22.962 1.00 76.12 402 ASP A CA 1
ATOM 3157 C C . ASP A 1 402 ? -18.035 2.089 22.431 1.00 76.12 402 ASP A C 1
ATOM 3159 O O . ASP A 1 402 ? -17.934 0.960 22.909 1.00 76.12 402 ASP A O 1
ATOM 3163 N N . LEU A 1 403 ? -17.174 2.535 21.503 1.00 78.81 403 LEU A N 1
ATOM 3164 C CA . LEU A 1 403 ? -16.108 1.700 20.924 1.00 78.81 403 LEU A CA 1
ATOM 3165 C C . LEU A 1 403 ? -15.080 1.242 21.966 1.00 78.81 403 LEU A C 1
ATOM 3167 O O . LEU A 1 403 ? -14.482 0.177 21.829 1.00 78.81 403 LEU A O 1
ATOM 3171 N N . PHE A 1 404 ? -14.878 2.038 23.013 1.00 77.94 404 PHE A N 1
ATOM 3172 C CA . PHE A 1 404 ? -13.929 1.749 24.083 1.00 77.94 404 PHE A CA 1
ATOM 3173 C C . PHE A 1 404 ? -14.618 1.342 25.389 1.00 77.94 404 PHE A C 1
ATOM 3175 O O . PHE A 1 404 ? -13.921 1.064 26.355 1.00 77.94 404 PHE A O 1
ATOM 3182 N N . GLY A 1 405 ? -15.952 1.268 25.447 1.00 68.62 405 GLY A N 1
ATOM 3183 C CA . GLY A 1 405 ? -16.687 0.961 26.681 1.00 68.62 405 GLY A CA 1
ATOM 3184 C C . GLY A 1 405 ? -16.430 1.970 27.810 1.00 68.62 405 GLY A C 1
ATOM 3185 O O . GLY A 1 405 ? -16.342 1.587 28.975 1.00 68.62 405 GLY A O 1
ATOM 3186 N N . MET A 1 406 ? -16.236 3.245 27.463 1.00 68.06 406 MET A N 1
ATOM 3187 C CA . MET A 1 406 ? -15.913 4.325 28.399 1.00 68.06 406 MET A CA 1
ATOM 3188 C C . MET A 1 406 ? -17.167 5.065 28.870 1.00 68.06 406 MET A C 1
ATOM 3190 O O . MET A 1 406 ? -18.042 5.382 28.071 1.00 68.06 406 MET A O 1
ATOM 3194 N N . ALA A 1 407 ? -17.199 5.465 30.144 1.00 56.88 407 ALA A N 1
ATOM 3195 C CA . ALA A 1 407 ? -18.011 6.607 30.564 1.00 56.88 407 ALA A CA 1
ATOM 3196 C C . ALA A 1 407 ? -17.309 7.905 30.111 1.00 56.88 407 ALA A C 1
ATOM 3198 O O . ALA A 1 407 ? -16.086 7.981 30.157 1.00 56.88 407 ALA A O 1
ATOM 3199 N N . GLU A 1 408 ? -18.081 8.901 29.673 1.00 53.03 408 GLU A N 1
ATOM 3200 C CA . GLU A 1 408 ? -17.776 10.139 28.912 1.00 53.03 408 GLU A CA 1
ATOM 3201 C C . GLU A 1 408 ? -16.450 10.930 29.148 1.00 53.03 408 GLU A C 1
ATOM 3203 O O . GLU A 1 408 ? -16.207 11.899 28.434 1.00 53.03 408 GLU A O 1
ATOM 3208 N N . LYS A 1 409 ? -15.570 10.588 30.108 1.00 52.94 409 LYS A N 1
ATOM 3209 C CA . LYS A 1 409 ? -14.460 11.454 30.577 1.00 52.94 409 LYS A CA 1
ATOM 3210 C C . LYS A 1 409 ? -13.079 10.811 30.830 1.00 52.94 409 LYS A C 1
ATOM 3212 O O . LYS A 1 409 ? -12.260 11.443 31.489 1.00 52.94 409 LYS A O 1
ATOM 3217 N N . SER A 1 410 ? -12.772 9.597 30.370 1.00 54.09 410 SER A N 1
ATOM 3218 C CA . SER A 1 410 ? -11.568 8.890 30.868 1.00 54.09 410 SER A CA 1
ATOM 3219 C C . SER A 1 410 ? -10.259 9.046 30.081 1.00 54.09 410 SER A C 1
ATOM 3221 O O . SER A 1 410 ? -9.217 8.743 30.652 1.00 54.09 410 SER A O 1
ATOM 3223 N N . VAL A 1 411 ? -10.261 9.486 28.817 1.00 60.28 411 VAL A N 1
ATOM 3224 C CA . VAL A 1 411 ? -9.031 9.546 27.997 1.00 60.28 411 VAL A CA 1
ATOM 3225 C C . VAL A 1 411 ? -8.869 10.928 27.377 1.00 60.28 411 VAL A C 1
ATOM 3227 O O . VAL A 1 411 ? -9.815 11.458 26.788 1.00 60.28 411 VAL A O 1
ATOM 3230 N N . ASP A 1 412 ? -7.671 11.494 27.520 1.00 61.84 412 ASP A N 1
ATOM 3231 C CA . ASP A 1 412 ? -7.310 12.775 26.927 1.00 61.84 412 ASP A CA 1
ATOM 3232 C C . ASP A 1 412 ? -7.318 12.674 25.394 1.00 61.84 412 ASP A C 1
ATOM 3234 O O . ASP A 1 412 ? -6.559 11.914 24.791 1.00 61.84 412 ASP A O 1
ATOM 3238 N N . LYS A 1 413 ? -8.225 13.425 24.760 1.00 59.97 413 LYS A N 1
ATOM 3239 C CA . LYS A 1 413 ? -8.359 13.485 23.297 1.00 59.97 413 LYS A CA 1
ATOM 3240 C C . LYS A 1 413 ? -7.258 14.337 22.657 1.00 59.97 413 LYS A C 1
ATOM 3242 O O . LYS A 1 413 ? -7.155 14.342 21.433 1.00 59.97 413 LYS A O 1
ATOM 3247 N N . GLU A 1 414 ? -6.474 15.064 23.453 1.00 66.88 414 GLU A N 1
ATOM 3248 C CA . GLU A 1 414 ? -5.433 15.970 22.965 1.00 66.88 414 GLU A CA 1
ATOM 3249 C C . GLU A 1 414 ? -4.157 15.221 22.546 1.00 66.88 414 GLU A C 1
ATOM 3251 O O . GLU A 1 414 ? -3.405 15.708 21.697 1.00 66.88 414 GLU A O 1
ATOM 3256 N N . THR A 1 415 ? -3.938 14.000 23.046 1.00 82.56 415 THR A N 1
ATOM 3257 C CA . THR A 1 415 ? -2.784 13.181 22.664 1.00 82.56 415 THR A CA 1
ATOM 3258 C C . THR A 1 415 ? -2.929 12.619 21.248 1.00 82.56 415 THR A C 1
ATOM 3260 O O . THR A 1 415 ? -3.884 11.911 20.919 1.00 82.56 415 THR A O 1
ATOM 3263 N N . THR A 1 416 ? -1.933 12.876 20.394 1.00 87.12 416 THR A N 1
ATOM 3264 C CA . THR A 1 416 ? -1.968 12.448 18.983 1.00 87.12 416 THR A CA 1
ATOM 3265 C C . THR A 1 416 ? -2.034 10.925 18.810 1.00 87.12 416 THR A C 1
ATOM 3267 O O . THR A 1 416 ? -2.771 10.441 17.952 1.00 87.12 416 THR A O 1
ATOM 3270 N N . SER A 1 417 ? -1.350 10.143 19.649 1.00 89.44 417 SER A N 1
ATOM 3271 C CA . SER A 1 417 ? -1.416 8.675 19.622 1.00 89.44 417 SER A CA 1
ATOM 3272 C C . SER A 1 417 ? -2.821 8.136 19.934 1.00 89.44 417 SER A C 1
ATOM 3274 O O . SER A 1 417 ? -3.314 7.237 19.247 1.00 89.44 417 SER A O 1
ATOM 3276 N N . VAL A 1 418 ? -3.515 8.741 20.902 1.00 88.62 418 VAL A N 1
ATOM 3277 C CA . VAL A 1 418 ? -4.916 8.441 21.230 1.00 88.62 418 VAL A CA 1
ATOM 3278 C C . VAL A 1 418 ? -5.837 8.834 20.077 1.00 88.62 418 VAL A C 1
ATOM 3280 O O . VAL A 1 418 ? -6.709 8.053 19.699 1.00 88.62 418 VAL A O 1
ATOM 3283 N N . LEU A 1 419 ? -5.626 10.004 19.470 1.00 89.06 419 LEU A N 1
ATOM 3284 C CA . LEU A 1 419 ? -6.365 10.435 18.282 1.00 89.06 419 LEU A CA 1
ATOM 3285 C C . LEU A 1 419 ? -6.235 9.415 17.139 1.00 89.06 419 LEU A C 1
ATOM 3287 O O . LEU A 1 419 ? -7.232 9.051 16.515 1.00 89.06 419 LEU A O 1
ATOM 3291 N N . MET A 1 420 ? -5.025 8.906 16.895 1.00 93.44 420 MET A N 1
ATOM 3292 C CA . MET A 1 420 ? -4.774 7.851 15.911 1.00 93.44 420 MET A CA 1
ATOM 3293 C C . MET A 1 420 ? -5.553 6.573 16.237 1.00 93.44 420 MET A C 1
ATOM 3295 O O . MET A 1 420 ? -6.210 5.999 15.366 1.00 93.44 420 MET A O 1
ATOM 3299 N N . LEU A 1 421 ? -5.507 6.143 17.500 1.00 92.38 421 LEU A N 1
ATOM 3300 C CA . LEU A 1 421 ? -6.203 4.955 17.990 1.00 92.38 421 LEU A CA 1
ATOM 3301 C C . LEU A 1 421 ? -7.719 5.070 17.769 1.00 92.38 421 LEU A C 1
ATOM 3303 O O . LEU A 1 421 ? -8.355 4.156 17.248 1.00 92.38 421 LEU A O 1
ATOM 3307 N N . PHE A 1 422 ? -8.278 6.226 18.107 1.00 89.25 422 PHE A N 1
ATOM 3308 C CA . PHE A 1 422 ? -9.678 6.595 17.929 1.00 89.25 422 PHE A CA 1
ATOM 3309 C C . PHE A 1 422 ? -10.120 6.617 16.470 1.00 89.25 422 PHE A C 1
ATOM 3311 O O . PHE A 1 422 ? -11.171 6.064 16.120 1.00 89.25 422 PHE A O 1
ATOM 3318 N N . HIS A 1 423 ? -9.291 7.193 15.608 1.00 92.19 423 HIS A N 1
ATOM 3319 C CA . HIS A 1 423 ? -9.537 7.250 14.178 1.00 92.19 423 HIS A CA 1
ATOM 3320 C C . HIS A 1 423 ? -9.621 5.851 13.553 1.00 92.19 423 HIS A C 1
ATOM 3322 O O . HIS A 1 423 ? -10.611 5.515 12.897 1.00 92.19 423 HIS A O 1
ATOM 3328 N N . PHE A 1 424 ? -8.629 4.990 13.805 1.00 94.25 424 PHE A N 1
ATOM 3329 C CA . PHE A 1 424 ? -8.602 3.646 13.219 1.00 94.25 424 PHE A CA 1
ATOM 3330 C C . PHE A 1 424 ? -9.579 2.666 13.879 1.00 94.25 424 PHE A C 1
ATOM 3332 O O . PHE A 1 424 ? -10.088 1.784 13.190 1.00 94.25 424 PHE A O 1
ATOM 3339 N N . ALA A 1 425 ? -9.927 2.849 15.156 1.00 92.75 425 ALA A N 1
ATOM 3340 C CA . ALA A 1 425 ? -11.043 2.140 15.786 1.00 92.75 425 ALA A CA 1
ATOM 3341 C C . ALA A 1 425 ? -12.382 2.477 15.111 1.00 92.75 425 ALA A C 1
ATOM 3343 O O . ALA A 1 425 ? -13.187 1.587 14.828 1.00 92.75 425 ALA A O 1
ATOM 3344 N N . SER A 1 426 ? -12.598 3.756 14.791 1.00 90.69 426 SER A N 1
ATOM 3345 C CA . SER A 1 426 ? -13.797 4.205 14.080 1.00 90.69 426 SER A CA 1
ATOM 3346 C C . SER A 1 426 ? -13.837 3.667 12.652 1.00 90.69 426 SER A C 1
ATOM 3348 O O . SER A 1 426 ? -14.858 3.127 12.226 1.00 90.69 426 SER A O 1
ATOM 3350 N N . LEU A 1 427 ? -12.710 3.730 11.931 1.00 91.38 427 LEU A N 1
ATOM 3351 C CA . LEU A 1 427 ? -12.584 3.129 10.603 1.00 91.38 427 LEU A CA 1
ATOM 3352 C C . LEU A 1 427 ? -12.870 1.625 10.651 1.00 91.38 427 LEU A C 1
ATOM 3354 O O . LEU A 1 427 ? -13.604 1.130 9.803 1.00 91.38 427 LEU A O 1
ATOM 3358 N N . PHE A 1 428 ? -12.358 0.907 11.654 1.00 91.94 428 PHE A N 1
ATOM 3359 C CA . PHE A 1 428 ? -12.604 -0.523 11.810 1.00 91.94 428 PHE A CA 1
ATOM 3360 C C . PHE A 1 428 ? -14.094 -0.829 12.013 1.00 91.94 428 PHE A C 1
ATOM 3362 O O . PHE A 1 428 ? -14.646 -1.678 11.315 1.00 91.94 428 PHE A O 1
ATOM 3369 N N . ALA A 1 429 ? -14.769 -0.097 12.904 1.00 88.69 429 ALA A N 1
ATOM 3370 C CA . ALA A 1 429 ? -16.207 -0.241 13.128 1.00 88.69 429 ALA A CA 1
ATOM 3371 C C . ALA A 1 429 ? -17.018 -0.013 11.840 1.00 88.69 429 ALA A C 1
ATOM 3373 O O . ALA A 1 429 ? -17.959 -0.754 11.551 1.00 88.69 429 ALA A O 1
ATOM 3374 N N . LEU A 1 430 ? -16.631 0.989 11.044 1.00 85.12 430 LEU A N 1
ATOM 3375 C CA . LEU A 1 430 ? -17.249 1.281 9.750 1.00 85.12 430 LEU A CA 1
ATOM 3376 C C . LEU A 1 430 ? -16.956 0.189 8.719 1.00 85.12 430 LEU A C 1
ATOM 3378 O O . LEU A 1 430 ? -17.872 -0.224 8.018 1.00 85.12 430 LEU A O 1
ATOM 3382 N N . CYS A 1 431 ? -15.730 -0.339 8.673 1.00 85.19 431 CYS A N 1
ATOM 3383 C CA . CYS A 1 431 ? -15.376 -1.458 7.798 1.00 85.19 431 CYS A CA 1
ATOM 3384 C C . CYS A 1 431 ? -16.225 -2.698 8.091 1.00 85.19 431 CYS A C 1
ATOM 3386 O O . CYS A 1 431 ? -16.638 -3.380 7.158 1.00 85.19 431 CYS A O 1
ATOM 3388 N N . LEU A 1 432 ? -16.526 -2.972 9.365 1.00 84.69 432 LEU A N 1
ATOM 3389 C CA . LEU A 1 432 ? -17.405 -4.079 9.747 1.00 84.69 432 LEU A CA 1
ATOM 3390 C C . LEU A 1 432 ? -18.864 -3.830 9.346 1.00 84.69 432 LEU A C 1
ATOM 3392 O O . LEU A 1 432 ? -19.497 -4.727 8.796 1.00 84.69 432 LEU A O 1
ATOM 3396 N N . ARG A 1 433 ? -19.393 -2.621 9.585 1.00 80.56 433 ARG A N 1
ATOM 3397 C CA . ARG A 1 433 ? -20.772 -2.258 9.203 1.00 80.56 433 ARG A CA 1
ATOM 3398 C C . ARG A 1 433 ? -20.982 -2.307 7.693 1.00 80.56 433 ARG A C 1
ATOM 3400 O O . ARG A 1 433 ? -21.977 -2.846 7.230 1.00 80.56 433 ARG A O 1
ATOM 3407 N N . MET A 1 434 ? -20.018 -1.783 6.944 1.00 76.69 434 MET A N 1
ATOM 3408 C CA . MET A 1 434 ? -20.071 -1.689 5.487 1.00 76.69 434 MET A CA 1
ATOM 3409 C C . MET A 1 434 ? -19.499 -2.928 4.780 1.00 76.69 434 MET A C 1
ATOM 3411 O O . MET A 1 434 ? -19.387 -2.921 3.563 1.00 76.69 434 MET A O 1
ATOM 3415 N N . ARG A 1 435 ? -19.113 -3.984 5.513 1.00 76.94 435 ARG A N 1
ATOM 3416 C CA . ARG A 1 435 ? -18.554 -5.240 4.968 1.00 76.94 435 ARG A CA 1
ATOM 3417 C C . ARG A 1 435 ? -17.350 -5.054 4.031 1.00 76.94 435 ARG A C 1
ATOM 3419 O O . ARG A 1 435 ? -17.208 -5.739 3.023 1.00 76.94 435 ARG A O 1
ATOM 3426 N N . PHE A 1 436 ? -16.427 -4.163 4.384 1.00 76.81 436 PHE A N 1
ATOM 3427 C CA . PHE A 1 436 ? -15.164 -4.007 3.657 1.00 76.81 436 PHE A CA 1
ATOM 3428 C C . PHE A 1 436 ? -14.154 -5.088 4.084 1.00 76.81 436 PHE A C 1
ATOM 3430 O O . PHE A 1 436 ? -13.237 -4.831 4.871 1.00 76.81 436 PHE A O 1
ATOM 3437 N N . GLY A 1 437 ? -14.338 -6.316 3.583 1.00 75.50 437 GLY A N 1
ATOM 3438 C CA . GLY A 1 437 ? -13.615 -7.520 4.022 1.00 75.50 437 GLY A CA 1
ATOM 3439 C C . GLY A 1 437 ? -12.084 -7.459 3.925 1.00 75.50 437 GLY A C 1
ATOM 3440 O O . GLY A 1 437 ? -11.394 -8.104 4.707 1.00 75.50 437 GLY A O 1
ATOM 3441 N N . PHE A 1 438 ? -11.528 -6.623 3.051 1.00 81.12 438 PHE A N 1
ATOM 3442 C CA . PHE A 1 438 ? -10.077 -6.463 2.882 1.00 81.12 438 PHE A CA 1
ATOM 3443 C C . PHE A 1 438 ? -9.450 -5.405 3.812 1.00 81.12 438 PHE A C 1
ATOM 3445 O O . PHE A 1 438 ? -8.231 -5.353 3.954 1.00 81.12 438 PHE A O 1
ATOM 3452 N N . LEU A 1 439 ? -10.246 -4.557 4.481 1.00 87.56 439 LEU A N 1
ATOM 3453 C CA . LEU A 1 439 ? -9.727 -3.426 5.271 1.00 87.56 439 LEU A CA 1
ATOM 3454 C C . LEU A 1 439 ? -9.491 -3.737 6.753 1.00 87.56 439 LEU A C 1
ATOM 3456 O O . LEU A 1 439 ? -8.685 -3.062 7.402 1.00 87.56 439 LEU A O 1
ATOM 3460 N N . TRP A 1 440 ? -10.180 -4.727 7.324 1.00 89.38 440 TRP A N 1
ATOM 3461 C CA . TRP A 1 440 ? -10.182 -4.918 8.778 1.00 89.38 440 TRP A CA 1
ATOM 3462 C C . TRP A 1 440 ? -8.794 -5.222 9.354 1.00 89.38 440 TRP A C 1
ATOM 3464 O O . TRP A 1 440 ? -8.440 -4.673 10.396 1.00 89.38 440 TRP A O 1
ATOM 3474 N N . LYS A 1 441 ? -7.978 -6.033 8.665 1.00 91.88 441 LYS A N 1
ATOM 3475 C CA . LYS A 1 441 ? -6.607 -6.354 9.103 1.00 91.88 441 LYS A CA 1
ATOM 3476 C C . LYS A 1 441 ? -5.742 -5.109 9.173 1.00 91.88 441 LYS A C 1
ATOM 3478 O O . LYS A 1 441 ? -5.078 -4.886 10.181 1.00 91.88 441 LYS A O 1
ATOM 3483 N N . ALA A 1 442 ? -5.809 -4.269 8.140 1.00 92.31 442 ALA A N 1
ATOM 3484 C CA . ALA A 1 442 ? -5.099 -2.999 8.112 1.00 92.31 442 ALA A CA 1
ATOM 3485 C C . ALA A 1 442 ? -5.512 -2.118 9.301 1.00 92.31 442 ALA A C 1
ATOM 3487 O O . ALA A 1 442 ? -4.653 -1.578 9.991 1.00 92.31 442 ALA A O 1
ATOM 3488 N N . CYS A 1 443 ? -6.812 -2.037 9.603 1.00 94.56 443 CYS A N 1
ATOM 3489 C CA . CYS A 1 443 ? -7.297 -1.270 10.749 1.00 94.56 443 CYS A CA 1
ATOM 3490 C C . CYS A 1 443 ? -6.763 -1.812 12.082 1.00 94.56 443 CYS A C 1
ATOM 3492 O O . CYS A 1 443 ? -6.301 -1.026 12.905 1.00 94.56 443 CYS A O 1
ATOM 3494 N N . ILE A 1 444 ? -6.769 -3.136 12.287 1.00 95.19 444 ILE A N 1
ATOM 3495 C CA . ILE A 1 444 ? -6.209 -3.754 13.500 1.00 95.19 444 ILE A CA 1
ATOM 3496 C C . ILE A 1 444 ? -4.713 -3.451 13.627 1.00 95.19 444 ILE A C 1
ATOM 3498 O O . ILE A 1 444 ? -4.274 -3.056 14.704 1.00 95.19 444 ILE A O 1
ATOM 3502 N N . VAL A 1 445 ? -3.933 -3.560 12.546 1.00 95.44 445 VAL A N 1
ATOM 3503 C CA . VAL A 1 445 ? -2.499 -3.215 12.568 1.00 95.44 445 VAL A CA 1
ATOM 3504 C C . VAL A 1 445 ? -2.294 -1.750 12.964 1.00 95.44 445 VAL A C 1
ATOM 3506 O O . VAL A 1 445 ? -1.468 -1.458 13.829 1.00 95.44 445 VAL A O 1
ATOM 3509 N N . MET A 1 446 ? -3.075 -0.824 12.398 1.00 96.62 446 MET A N 1
ATOM 3510 C CA . MET A 1 446 ? -3.006 0.595 12.764 1.00 96.62 446 MET A CA 1
ATOM 3511 C C . MET A 1 446 ? -3.405 0.846 14.228 1.00 96.62 446 MET A C 1
ATOM 3513 O O . MET A 1 446 ? -2.737 1.627 14.903 1.00 96.62 446 MET A O 1
ATOM 3517 N N . ILE A 1 447 ? -4.430 0.154 14.745 1.00 96.62 447 ILE A N 1
ATOM 3518 C CA . ILE A 1 447 ? -4.824 0.180 16.166 1.00 96.62 447 ILE A CA 1
ATOM 3519 C C . ILE A 1 447 ? -3.671 -0.314 17.050 1.00 96.62 447 ILE A C 1
ATOM 3521 O O . ILE A 1 447 ? -3.346 0.330 18.043 1.00 96.62 447 ILE A O 1
ATOM 3525 N N . MET A 1 448 ? -3.015 -1.420 16.685 1.00 96.50 448 MET A N 1
ATOM 3526 C CA . MET A 1 448 ? -1.874 -1.959 17.433 1.00 96.50 448 MET A CA 1
ATOM 3527 C C . MET A 1 448 ? -0.685 -0.991 17.437 1.00 96.50 448 MET A C 1
ATOM 3529 O O . MET A 1 448 ? -0.068 -0.785 18.480 1.00 96.50 448 MET A O 1
ATOM 3533 N N . MET A 1 449 ? -0.374 -0.354 16.306 1.00 95.88 449 MET A N 1
ATOM 3534 C CA . MET A 1 449 ? 0.703 0.640 16.237 1.00 95.88 449 MET A CA 1
ATOM 3535 C C . MET A 1 449 ? 0.376 1.914 17.022 1.00 95.88 449 MET A C 1
ATOM 3537 O O . MET A 1 449 ? 1.237 2.411 17.743 1.00 95.88 449 MET A O 1
ATOM 3541 N N . ALA A 1 450 ? -0.864 2.406 16.950 1.00 94.62 450 ALA A N 1
ATOM 3542 C CA . ALA A 1 450 ? -1.314 3.534 17.763 1.00 94.62 450 ALA A CA 1
ATOM 3543 C C . ALA A 1 450 ? -1.225 3.206 19.261 1.00 94.62 450 ALA A C 1
ATOM 3545 O O . ALA A 1 450 ? -0.688 3.989 20.038 1.00 94.62 450 ALA A O 1
ATOM 3546 N N . MET A 1 451 ? -1.655 2.003 19.653 1.00 92.94 451 MET A N 1
ATOM 3547 C CA . MET A 1 451 ? -1.544 1.520 21.027 1.00 92.94 451 MET A CA 1
ATOM 3548 C C . MET A 1 451 ? -0.083 1.398 21.479 1.00 92.94 451 MET A C 1
ATOM 3550 O O . MET A 1 451 ? 0.242 1.730 22.616 1.00 92.94 451 MET A O 1
ATOM 3554 N N . SER A 1 452 ? 0.823 0.971 20.593 1.00 92.38 452 SER A N 1
ATOM 3555 C CA . SER A 1 452 ? 2.255 0.992 20.894 1.00 92.38 452 SER A CA 1
ATOM 3556 C C . SER A 1 452 ? 2.759 2.407 21.159 1.00 92.38 452 SER A C 1
ATOM 3558 O O . SER A 1 452 ? 3.576 2.578 22.057 1.00 92.38 452 SER A O 1
ATOM 3560 N N . LEU A 1 453 ? 2.304 3.398 20.389 1.00 90.94 453 LEU A N 1
ATOM 3561 C CA . LEU A 1 453 ? 2.723 4.786 20.562 1.00 90.94 453 LEU A CA 1
ATOM 3562 C C . LEU A 1 453 ? 2.192 5.373 21.879 1.00 90.94 453 LEU A C 1
ATOM 3564 O O . LEU A 1 453 ? 2.957 5.998 22.602 1.00 90.94 453 LEU A O 1
ATOM 3568 N N . VAL A 1 454 ? 0.937 5.081 22.239 1.00 88.62 454 VAL A N 1
ATOM 3569 C CA . VAL A 1 454 ? 0.351 5.435 23.548 1.00 88.62 454 VAL A CA 1
ATOM 3570 C C . VAL A 1 454 ? 1.221 4.912 24.694 1.00 88.62 454 VAL A C 1
ATOM 3572 O O . VAL A 1 454 ? 1.571 5.651 25.609 1.00 88.62 454 VAL A O 1
ATOM 3575 N N . ILE A 1 455 ? 1.611 3.635 24.635 1.00 86.94 455 ILE A N 1
ATOM 3576 C CA . ILE A 1 455 ? 2.472 3.025 25.658 1.00 86.94 455 ILE A CA 1
ATOM 3577 C C . ILE A 1 455 ? 3.842 3.710 25.702 1.00 86.94 455 ILE A C 1
ATOM 3579 O O . ILE A 1 455 ? 4.414 3.874 26.779 1.00 86.94 455 ILE A O 1
ATOM 3583 N N . ASP A 1 456 ? 4.375 4.097 24.544 1.00 82.38 456 ASP A N 1
ATOM 3584 C CA . ASP A 1 456 ? 5.673 4.754 24.434 1.00 82.38 456 ASP A CA 1
ATOM 3585 C C . ASP A 1 456 ? 5.675 6.196 24.965 1.00 82.38 456 ASP A C 1
ATOM 3587 O O . ASP A 1 456 ? 6.694 6.618 25.518 1.00 82.38 456 ASP A O 1
ATOM 3591 N N . GLU A 1 457 ? 4.561 6.920 24.835 1.00 79.94 457 GLU A N 1
ATOM 3592 C CA . GLU A 1 457 ? 4.368 8.286 25.338 1.00 79.94 457 GLU A CA 1
ATOM 3593 C C . GLU A 1 457 ? 4.091 8.303 26.852 1.00 79.94 457 GLU A C 1
ATOM 3595 O O . GLU A 1 457 ? 4.833 8.933 27.609 1.00 79.94 457 GLU A O 1
ATOM 3600 N N . ASP A 1 458 ? 3.090 7.547 27.317 1.00 70.56 458 ASP A N 1
ATOM 3601 C CA . ASP A 1 458 ? 2.631 7.569 28.717 1.00 70.56 458 ASP A CA 1
ATOM 3602 C C . ASP A 1 458 ? 3.439 6.646 29.644 1.00 70.56 458 ASP A C 1
ATOM 3604 O O . ASP A 1 458 ? 3.243 6.644 30.867 1.00 70.56 458 ASP A O 1
ATOM 3608 N N . ARG A 1 459 ? 4.319 5.803 29.077 1.00 66.00 459 ARG A N 1
ATOM 3609 C CA . ARG A 1 459 ? 5.074 4.723 29.755 1.00 66.00 459 ARG A CA 1
ATOM 3610 C C . ARG A 1 459 ? 4.220 3.785 30.615 1.00 66.00 459 ARG A C 1
ATOM 3612 O O . ARG A 1 459 ? 4.750 3.028 31.429 1.00 66.00 459 ARG A O 1
ATOM 3619 N N . SER A 1 460 ? 2.902 3.847 30.471 1.00 66.25 460 SER A N 1
ATOM 3620 C CA . SER A 1 460 ? 1.934 3.124 31.279 1.00 66.25 460 SER A CA 1
ATOM 3621 C C . SER A 1 460 ? 0.623 2.985 30.517 1.00 66.25 460 SER A C 1
ATOM 3623 O O . SER A 1 460 ? 0.256 3.835 29.715 1.00 66.25 460 SER A O 1
ATOM 3625 N N . LEU A 1 461 ? -0.119 1.922 30.811 1.00 71.25 461 LEU A N 1
ATOM 3626 C CA . LEU A 1 461 ? -1.477 1.710 30.305 1.00 71.25 461 LEU A CA 1
ATOM 3627 C C . LEU A 1 461 ? -2.538 2.314 31.231 1.00 71.25 461 LEU A C 1
ATOM 3629 O O . LEU A 1 461 ? -3.686 1.875 31.231 1.00 71.25 461 LEU A O 1
ATOM 3633 N N . SER A 1 462 ? -2.160 3.301 32.045 1.00 70.31 462 SER A N 1
ATOM 3634 C CA . SER A 1 462 ? -3.009 3.853 33.104 1.00 70.31 462 SER A CA 1
ATOM 3635 C C . SER A 1 462 ? -4.311 4.450 32.559 1.00 70.31 462 SER A C 1
ATOM 3637 O O . SER A 1 462 ? -5.378 4.199 33.122 1.00 70.31 462 SER A O 1
ATOM 3639 N N . ALA A 1 463 ? -4.259 5.117 31.401 1.00 70.44 463 ALA A N 1
ATOM 3640 C CA . ALA A 1 463 ? -5.439 5.623 30.696 1.00 70.44 463 ALA A CA 1
ATOM 3641 C C . ALA A 1 463 ? -6.429 4.510 30.295 1.00 70.44 463 ALA A C 1
ATOM 3643 O O . ALA A 1 463 ? -7.624 4.762 30.189 1.00 70.44 463 ALA A O 1
ATOM 3644 N N . PHE A 1 464 ? -5.956 3.269 30.135 1.00 76.38 464 PHE A N 1
ATOM 3645 C CA . PHE A 1 464 ? -6.743 2.095 29.739 1.00 76.38 464 PHE A CA 1
ATOM 3646 C C . PHE A 1 464 ? -6.883 1.061 30.865 1.00 76.38 464 PHE A C 1
ATOM 3648 O O . PHE A 1 464 ? -7.361 -0.052 30.637 1.00 76.38 464 PHE A O 1
ATOM 3655 N N . GLN A 1 465 ? -6.529 1.423 32.104 1.00 73.00 465 GLN A N 1
ATOM 3656 C CA . GLN A 1 465 ? -6.613 0.533 33.265 1.00 73.00 465 GLN A CA 1
ATOM 3657 C C . GLN A 1 465 ? -8.036 -0.011 33.462 1.00 73.00 465 GLN A C 1
ATOM 3659 O O . GLN A 1 465 ? -8.203 -1.143 33.904 1.00 73.00 465 GLN A O 1
ATOM 3664 N N . PHE A 1 466 ? -9.065 0.761 33.099 1.00 73.00 466 PHE A N 1
ATOM 3665 C CA . PHE A 1 466 ? -10.466 0.339 33.175 1.00 73.00 466 PHE A CA 1
ATOM 3666 C C . PHE A 1 466 ? -10.784 -0.847 32.244 1.00 73.00 466 PHE A C 1
ATOM 3668 O O . PHE A 1 466 ? -11.579 -1.708 32.614 1.00 73.00 466 PHE A O 1
ATOM 3675 N N . LEU A 1 467 ? -10.125 -0.947 31.080 1.00 73.56 467 LEU A N 1
ATOM 3676 C CA . LEU A 1 467 ? -10.246 -2.104 30.183 1.00 73.56 467 LEU A CA 1
ATOM 3677 C C . LEU A 1 467 ? -9.540 -3.332 30.749 1.00 73.56 467 LEU A C 1
ATOM 3679 O O . LEU A 1 467 ? -10.031 -4.444 30.586 1.00 73.56 467 LEU A O 1
ATOM 3683 N N . ILE A 1 468 ? -8.413 -3.125 31.432 1.00 70.88 468 ILE A N 1
ATOM 3684 C CA . ILE A 1 468 ? -7.637 -4.194 32.073 1.00 70.88 468 ILE A CA 1
ATOM 3685 C C . ILE A 1 468 ? -8.364 -4.717 33.323 1.00 70.88 468 ILE A C 1
ATOM 3687 O O . ILE A 1 468 ? -8.378 -5.916 33.587 1.00 70.88 468 ILE A O 1
ATOM 3691 N N . ALA A 1 469 ? -8.981 -3.821 34.097 1.00 60.88 469 ALA A N 1
ATOM 3692 C CA . ALA A 1 469 ? -9.695 -4.136 35.333 1.00 60.88 469 ALA A CA 1
ATOM 3693 C C . ALA A 1 469 ? -11.117 -4.671 35.096 1.00 60.88 469 ALA A C 1
ATOM 3695 O O . ALA A 1 469 ? -11.707 -5.260 36.008 1.00 60.88 469 ALA A O 1
ATOM 3696 N N . SER A 1 470 ? -11.676 -4.476 33.896 1.00 60.22 470 SER A N 1
ATOM 3697 C CA . SER A 1 470 ? -12.968 -5.040 33.517 1.00 60.22 470 SER A CA 1
ATOM 3698 C C . SER A 1 470 ? -12.869 -6.566 33.486 1.00 60.22 470 SER A C 1
ATOM 3700 O O . SER A 1 470 ? -12.327 -7.168 32.561 1.00 60.22 470 SER A O 1
ATOM 3702 N N . LYS A 1 471 ? -13.423 -7.209 34.519 1.00 49.59 471 LYS A N 1
ATOM 3703 C CA . LYS A 1 471 ? -13.531 -8.672 34.637 1.00 49.59 471 LYS A CA 1
ATOM 3704 C C . LYS A 1 471 ? -14.491 -9.302 33.614 1.00 49.59 471 LYS A C 1
ATOM 3706 O O . LYS A 1 471 ? 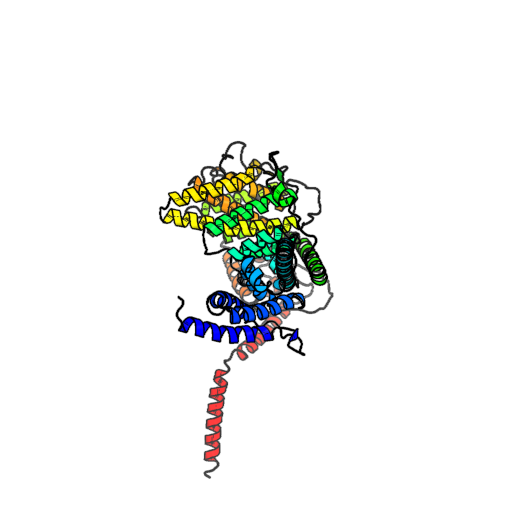-14.663 -10.516 33.624 1.00 49.59 471 LYS A O 1
ATOM 3711 N N . GLU A 1 472 ? -15.084 -8.529 32.703 1.00 47.09 472 GLU A N 1
ATOM 3712 C CA . GLU A 1 472 ? -16.001 -9.004 31.652 1.00 47.09 472 GLU A CA 1
ATOM 3713 C C . GLU A 1 472 ? -15.273 -9.639 30.454 1.00 47.09 472 GLU A C 1
ATOM 3715 O O . GLU A 1 472 ? -15.575 -9.385 29.288 1.00 47.09 472 GLU A O 1
ATOM 3720 N N . LEU A 1 473 ? -14.266 -10.449 30.753 1.00 42.72 473 LEU A N 1
ATOM 3721 C CA . LEU A 1 473 ? -13.871 -11.596 29.946 1.00 42.72 473 LEU A CA 1
ATOM 3722 C C . LEU A 1 473 ? -13.860 -12.829 30.862 1.00 42.72 473 LEU A C 1
ATOM 3724 O O . LEU A 1 473 ? -12.988 -13.689 30.778 1.00 42.72 473 LEU A O 1
ATOM 3728 N N . ALA A 1 474 ? -14.876 -12.959 31.723 1.00 33.19 474 ALA A N 1
ATOM 3729 C CA . ALA A 1 474 ? -15.501 -14.266 31.821 1.00 33.19 474 ALA A CA 1
ATOM 3730 C C . ALA A 1 474 ? -15.983 -14.565 30.399 1.00 33.19 474 ALA A C 1
ATOM 3732 O O . ALA A 1 474 ? -16.908 -13.938 29.888 1.00 33.19 474 ALA A O 1
ATOM 3733 N N . ILE A 1 475 ? -15.206 -15.401 29.717 1.00 37.59 475 ILE A N 1
ATOM 3734 C CA . ILE A 1 475 ? -15.560 -16.089 28.482 1.00 37.59 475 ILE A CA 1
ATOM 3735 C C . ILE A 1 475 ? -17.064 -16.353 28.536 1.00 37.59 475 ILE A C 1
ATOM 3737 O O . ILE A 1 475 ? -17.537 -16.835 29.561 1.00 37.59 475 ILE A O 1
ATOM 3741 N N . TYR A 1 476 ? -17.801 -16.018 27.476 1.00 28.95 476 TYR A N 1
ATOM 3742 C CA . TYR A 1 476 ? -19.181 -16.464 27.295 1.00 28.95 476 TYR A CA 1
ATOM 3743 C C . TYR A 1 476 ? -19.206 -18.009 27.301 1.00 28.95 476 TYR A C 1
ATOM 3745 O O . TYR A 1 476 ? -19.273 -18.649 26.257 1.00 28.95 476 TYR A O 1
ATOM 3753 N N . SER A 1 477 ? -19.111 -18.631 28.473 1.00 26.30 477 SER A N 1
ATOM 3754 C CA . SER A 1 477 ? -19.839 -19.844 28.776 1.00 26.30 477 SER A CA 1
ATOM 3755 C C . SER A 1 477 ? -21.242 -19.360 29.083 1.00 26.30 477 SER A C 1
ATOM 3757 O O . SER A 1 477 ? -21.461 -18.658 30.065 1.00 26.30 477 SER A O 1
ATOM 3759 N N . ILE A 1 478 ? -22.163 -19.650 28.175 1.00 29.00 478 ILE A N 1
ATOM 3760 C CA . ILE A 1 478 ? -23.592 -19.482 28.400 1.00 29.00 478 ILE A CA 1
ATOM 3761 C C . ILE A 1 478 ? -23.918 -20.189 29.723 1.00 29.00 478 ILE A C 1
ATOM 3763 O O . ILE A 1 478 ? -23.805 -21.412 29.801 1.00 29.00 478 ILE A O 1
ATOM 3767 N N . ASP A 1 479 ? -24.270 -19.423 30.757 1.00 29.17 479 ASP A N 1
ATOM 3768 C CA . ASP A 1 479 ? -24.880 -19.967 31.964 1.00 29.17 479 ASP A CA 1
ATOM 3769 C C . ASP A 1 479 ? -26.234 -20.557 31.562 1.00 29.17 479 ASP A C 1
ATOM 3771 O O . ASP A 1 479 ? -27.178 -19.848 31.213 1.00 29.17 479 ASP A O 1
ATOM 3775 N N . GLN A 1 480 ? -26.308 -21.885 31.581 1.00 30.50 480 GLN A N 1
ATOM 3776 C CA . GLN A 1 480 ? -27.556 -22.598 31.783 1.00 30.50 480 GLN A CA 1
ATOM 3777 C C . GLN A 1 480 ? -27.720 -22.718 33.301 1.00 30.50 480 GLN A C 1
ATOM 3779 O O . GLN A 1 480 ? -27.171 -23.617 33.936 1.00 30.50 480 GLN A O 1
ATOM 3784 N N . GLU A 1 481 ? -28.416 -21.759 33.901 1.00 29.83 481 GLU A N 1
ATOM 3785 C CA . GLU A 1 481 ? -28.842 -21.867 35.290 1.00 29.83 481 GLU A CA 1
ATOM 3786 C C . GLU A 1 481 ? -30.125 -22.707 35.326 1.00 29.83 481 GLU A C 1
ATOM 3788 O O . GLU A 1 481 ? -31.203 -22.228 34.992 1.00 29.83 481 GLU A O 1
ATOM 3793 N N . ASP A 1 482 ? -29.989 -23.991 35.659 1.00 29.09 482 ASP A N 1
ATOM 3794 C CA . ASP A 1 482 ? -30.883 -24.641 36.617 1.00 29.09 482 ASP A CA 1
ATOM 3795 C C . ASP A 1 482 ? -30.314 -25.989 37.088 1.00 29.09 482 ASP A C 1
ATOM 3797 O O . ASP A 1 482 ? -29.739 -26.759 36.323 1.00 29.09 482 ASP A O 1
ATOM 3801 N N . SER A 1 483 ? -30.538 -26.282 38.372 1.00 27.83 483 SER A N 1
ATOM 3802 C CA . SER A 1 483 ? -30.181 -27.508 39.106 1.00 27.83 483 SER A CA 1
ATOM 3803 C C . SER A 1 483 ? -28.747 -27.616 39.668 1.00 27.83 483 SER A C 1
ATOM 3805 O O . SER A 1 483 ? -27.908 -28.400 39.216 1.00 27.83 483 SER A O 1
ATOM 3807 N N . LEU A 1 484 ? -28.545 -26.989 40.835 1.00 37.03 484 LEU A N 1
ATOM 3808 C CA . LEU A 1 484 ? -27.657 -27.517 41.879 1.00 37.03 484 LEU A CA 1
ATOM 3809 C C . LEU A 1 484 ? -27.961 -29.005 42.149 1.00 37.03 484 LEU A C 1
ATOM 3811 O O . LEU A 1 484 ? -29.021 -29.319 42.693 1.00 37.03 484 LEU A O 1
ATOM 3815 N N . LYS A 1 485 ? -26.990 -29.896 41.893 1.00 28.73 485 LYS A N 1
ATOM 3816 C CA . LYS A 1 485 ? -26.610 -31.017 42.783 1.00 28.73 485 LYS A CA 1
ATOM 3817 C C . LYS A 1 485 ? -25.447 -31.832 42.210 1.00 28.73 485 LYS A C 1
ATOM 3819 O O . LYS A 1 485 ? -25.544 -32.400 41.133 1.00 28.73 485 LYS A O 1
ATOM 3824 N N . GLY A 1 486 ? -24.406 -32.002 43.026 1.00 25.95 486 GLY A N 1
ATOM 3825 C CA . GLY A 1 486 ? -23.499 -33.148 42.928 1.00 25.95 486 GLY A CA 1
ATOM 3826 C C . GLY A 1 486 ? -22.149 -32.872 42.276 1.00 25.95 486 GLY A C 1
ATOM 3827 O O . GLY A 1 486 ? -21.900 -33.251 41.139 1.00 25.95 486 GLY A O 1
ATOM 3828 N N . SER A 1 487 ? -21.227 -32.316 43.061 1.00 34.22 487 SER A N 1
ATOM 3829 C CA . SER A 1 487 ? -19.790 -32.486 42.840 1.00 34.22 487 SER A CA 1
ATOM 3830 C C . SER A 1 487 ? -19.446 -33.984 42.795 1.00 34.22 487 SER A C 1
ATOM 3832 O O . SER A 1 487 ? -19.529 -34.669 43.816 1.00 34.22 487 SER A O 1
ATOM 3834 N N . ALA A 1 488 ? -18.986 -34.466 41.642 1.00 25.59 488 ALA A N 1
ATOM 3835 C CA . ALA A 1 488 ? -18.164 -35.664 41.535 1.00 25.59 488 ALA A CA 1
ATOM 3836 C C . ALA A 1 488 ? -17.064 -35.411 40.495 1.00 25.59 488 ALA A C 1
ATOM 3838 O O . ALA A 1 488 ? -17.333 -35.230 39.311 1.00 25.59 488 ALA A O 1
ATOM 3839 N N . CYS A 1 489 ? -15.814 -35.386 40.956 1.00 33.81 489 CYS A N 1
ATOM 3840 C CA . CYS A 1 489 ? -14.621 -35.307 40.120 1.00 33.81 489 CYS A CA 1
ATOM 3841 C C . CYS A 1 489 ? -14.596 -36.496 39.138 1.00 33.81 489 CYS A C 1
ATOM 3843 O O . CYS A 1 489 ? -14.270 -37.621 39.524 1.00 33.81 489 CYS A O 1
ATOM 3845 N N . ARG A 1 490 ? -14.983 -36.271 37.873 1.00 29.98 490 ARG A N 1
ATOM 3846 C CA . ARG A 1 490 ? -14.854 -37.255 36.788 1.00 29.98 490 ARG A CA 1
ATOM 3847 C C . ARG A 1 490 ? -13.523 -37.052 36.072 1.00 29.98 490 ARG A C 1
ATOM 3849 O O . ARG A 1 490 ? -13.159 -35.948 35.678 1.00 29.98 490 ARG A O 1
ATOM 3856 N N . LYS A 1 491 ? -12.789 -38.151 35.912 1.00 32.44 491 LYS A N 1
ATOM 3857 C CA . LYS A 1 491 ? -11.509 -38.211 35.207 1.00 32.44 491 LYS A CA 1
ATOM 3858 C C . LYS A 1 491 ? -11.707 -37.841 33.730 1.00 32.44 491 LYS A C 1
ATOM 3860 O O . LYS A 1 491 ? -12.269 -38.618 32.975 1.00 32.44 491 LYS A O 1
ATOM 3865 N N . SER A 1 492 ? -11.241 -36.643 33.378 1.00 38.69 492 SER A N 1
ATOM 3866 C CA . SER A 1 492 ? -10.606 -36.240 32.115 1.00 38.69 492 SER A CA 1
ATOM 3867 C C . SER A 1 492 ? -11.012 -37.019 30.843 1.00 38.69 492 SER A C 1
ATOM 3869 O O . SER A 1 492 ? -10.418 -38.033 30.473 1.00 38.69 492 SER A O 1
ATOM 3871 N N . SER A 1 493 ? -11.927 -36.408 30.086 1.00 41.59 493 SER A N 1
ATOM 3872 C CA . SER A 1 493 ? -12.190 -36.606 28.647 1.00 41.59 493 SER A CA 1
ATOM 3873 C C . SER A 1 493 ? -10.947 -36.407 27.754 1.00 41.59 493 SER A C 1
ATOM 3875 O O . SER A 1 493 ? -10.939 -36.764 26.577 1.00 41.59 493 SER A O 1
ATOM 3877 N N . THR A 1 494 ? -9.841 -35.926 28.326 1.00 41.09 494 THR A N 1
ATOM 3878 C CA . THR A 1 494 ? -8.526 -35.817 27.683 1.00 41.09 494 THR A CA 1
ATOM 3879 C C . THR A 1 494 ? -7.919 -37.191 27.362 1.00 41.09 494 THR A C 1
ATOM 3881 O O . THR A 1 494 ? -7.192 -37.306 26.381 1.00 41.09 494 THR A O 1
ATOM 3884 N N . SER A 1 495 ? -8.251 -38.252 28.115 1.00 40.97 495 SER A N 1
ATOM 3885 C CA . SER A 1 495 ? -7.767 -39.621 27.844 1.00 40.97 495 SER A CA 1
ATOM 3886 C C . SER A 1 495 ? -8.336 -40.219 26.549 1.00 40.97 495 SER A C 1
ATOM 3888 O O . SER A 1 495 ? -7.648 -40.982 25.875 1.00 40.97 495 SER A O 1
ATOM 3890 N N . ILE A 1 496 ? -9.580 -39.879 26.196 1.00 45.56 496 ILE A N 1
ATOM 3891 C CA . ILE A 1 496 ? -10.254 -40.383 24.988 1.00 45.56 496 ILE A CA 1
ATOM 3892 C C . ILE A 1 496 ? -9.876 -39.509 23.781 1.00 45.56 496 ILE A C 1
ATOM 3894 O O . ILE A 1 496 ? -9.534 -40.032 22.719 1.00 45.56 496 ILE A O 1
ATOM 3898 N N . ALA A 1 497 ? -9.791 -38.185 23.968 1.00 43.78 497 ALA A N 1
ATOM 3899 C CA . ALA A 1 497 ? -9.323 -37.253 22.937 1.00 43.78 497 ALA A CA 1
ATOM 3900 C C . ALA A 1 497 ? -7.875 -37.535 22.480 1.00 43.78 497 ALA A C 1
ATOM 3902 O O . ALA A 1 497 ? -7.570 -37.429 21.289 1.00 43.78 497 ALA A O 1
ATOM 3903 N N . LEU A 1 498 ? -6.996 -37.969 23.397 1.00 42.19 498 LEU A N 1
ATOM 3904 C CA . LEU A 1 498 ? -5.618 -38.378 23.087 1.00 42.19 498 LEU A CA 1
ATOM 3905 C C . LEU A 1 498 ? -5.531 -39.674 22.265 1.00 42.19 498 LEU A C 1
ATOM 3907 O O . LEU A 1 498 ? -4.564 -39.857 21.523 1.00 42.19 498 LEU A O 1
ATOM 3911 N N . GLN A 1 499 ? -6.528 -40.563 22.343 1.00 41.84 499 GLN A N 1
ATOM 3912 C CA . GLN A 1 499 ? -6.562 -41.761 21.496 1.00 41.84 499 GLN A CA 1
ATOM 3913 C C . GLN A 1 499 ? -6.956 -41.436 20.044 1.00 41.84 499 GLN A C 1
ATOM 3915 O O . GLN A 1 499 ? -6.452 -42.084 19.126 1.00 41.84 499 GLN A O 1
ATOM 3920 N N . TYR A 1 500 ? -7.747 -40.382 19.806 1.00 42.12 500 TYR A N 1
ATOM 3921 C CA . TYR A 1 500 ? -8.191 -39.986 18.460 1.00 42.12 500 TYR A CA 1
ATOM 3922 C C . TYR A 1 500 ? -7.264 -38.997 17.734 1.00 42.12 500 TYR A C 1
ATOM 3924 O O . TYR A 1 500 ? -7.217 -38.993 16.499 1.00 42.12 500 TYR A O 1
ATOM 3932 N N . THR A 1 501 ? -6.425 -38.234 18.447 1.00 38.81 501 THR A N 1
ATOM 3933 C CA . THR A 1 501 ? -5.438 -37.342 17.795 1.00 38.81 501 THR A CA 1
ATOM 3934 C C . THR A 1 501 ? -4.355 -38.110 17.026 1.00 38.81 501 THR A C 1
ATOM 3936 O O . THR A 1 501 ? -3.759 -37.577 16.088 1.00 38.81 501 THR A O 1
ATOM 3939 N N . ASN A 1 502 ? -4.132 -39.383 17.366 1.00 34.72 502 ASN A N 1
ATOM 3940 C CA . ASN A 1 502 ? -3.176 -40.245 16.670 1.00 34.72 502 ASN A CA 1
ATOM 3941 C C . ASN A 1 502 ? -3.729 -40.873 15.379 1.00 34.72 502 ASN A C 1
ATOM 3943 O O . ASN A 1 502 ? -2.942 -41.316 14.541 1.00 34.72 502 ASN A O 1
ATOM 3947 N N . VAL A 1 503 ? -5.052 -40.879 15.174 1.00 38.00 503 VAL A N 1
ATOM 3948 C CA . VAL A 1 503 ? -5.672 -41.412 13.947 1.00 38.00 503 VAL A CA 1
ATOM 3949 C C . VAL A 1 503 ? -5.829 -40.313 12.892 1.00 38.00 503 VAL A C 1
ATOM 3951 O O . VAL A 1 503 ? -5.565 -40.556 11.714 1.00 38.00 503 VAL A O 1
ATOM 3954 N N . HIS A 1 504 ? -6.141 -39.081 13.307 1.00 35.28 504 HIS A N 1
ATOM 3955 C CA . HIS A 1 504 ? -6.376 -37.967 12.380 1.00 35.28 504 HIS A CA 1
ATOM 3956 C C . HIS A 1 504 ? -5.085 -37.378 11.772 1.00 35.28 504 HIS A C 1
ATOM 3958 O O . HIS A 1 504 ? -5.085 -36.907 10.638 1.00 35.28 504 HIS A O 1
ATOM 3964 N N . LYS A 1 505 ? -3.932 -37.505 12.449 1.00 33.69 505 LYS A N 1
ATOM 3965 C CA . LYS A 1 505 ? -2.623 -37.045 11.931 1.00 33.69 505 LYS A CA 1
ATOM 3966 C C . LYS A 1 505 ? -1.973 -37.949 10.870 1.00 33.69 505 LYS A C 1
ATOM 3968 O O . LYS A 1 505 ? -0.847 -37.679 10.464 1.00 33.69 505 LYS A O 1
ATOM 3973 N N . ARG A 1 506 ? -2.637 -39.016 10.405 1.00 35.62 506 ARG A N 1
ATOM 3974 C CA . ARG A 1 506 ? -2.068 -39.953 9.409 1.00 35.62 506 ARG A CA 1
ATOM 3975 C C . ARG A 1 506 ? -2.810 -40.045 8.072 1.00 35.62 506 ARG A C 1
ATOM 3977 O O . ARG A 1 506 ? -2.394 -40.860 7.253 1.00 35.62 506 ARG A O 1
ATOM 3984 N N . CYS A 1 507 ? -3.862 -39.257 7.833 1.00 34.75 507 CYS A N 1
ATOM 3985 C CA . CYS A 1 507 ? -4.677 -39.399 6.615 1.00 34.75 507 CYS A CA 1
ATOM 3986 C C . CYS A 1 507 ? -4.765 -38.176 5.688 1.00 34.75 507 CYS A C 1
ATOM 3988 O O . CYS A 1 507 ? -5.401 -38.311 4.653 1.00 34.75 507 CYS A O 1
ATOM 3990 N N . ILE A 1 508 ? -4.124 -37.036 5.963 1.00 35.97 508 ILE A N 1
ATOM 3991 C CA . ILE A 1 508 ? -4.171 -35.886 5.035 1.00 35.97 508 ILE A CA 1
ATOM 3992 C C . ILE A 1 508 ? -2.761 -35.333 4.799 1.00 35.97 508 ILE A C 1
ATOM 3994 O O . ILE A 1 508 ? -2.382 -34.264 5.262 1.00 35.97 508 ILE A O 1
ATOM 3998 N N . GLN A 1 509 ? -1.956 -36.134 4.111 1.00 37.62 509 GLN A N 1
ATOM 3999 C CA . GLN A 1 509 ? -0.860 -35.685 3.255 1.00 37.62 509 GLN A CA 1
ATOM 4000 C C . GLN A 1 509 ? -0.924 -36.599 2.033 1.00 37.62 509 GLN A C 1
ATOM 4002 O O . GLN A 1 509 ? -0.497 -37.746 2.129 1.00 37.62 509 GLN A O 1
ATOM 4007 N N . ASP A 1 510 ? -1.620 -36.142 0.990 1.00 30.77 510 ASP A N 1
ATOM 4008 C CA . ASP A 1 510 ? -1.312 -36.339 -0.437 1.00 30.77 510 ASP A CA 1
ATOM 4009 C C . ASP A 1 510 ? -2.562 -36.039 -1.294 1.00 30.77 510 ASP A C 1
ATOM 4011 O O . ASP A 1 510 ? -3.566 -36.738 -1.211 1.00 30.77 510 ASP A O 1
ATOM 4015 N N . GLU A 1 511 ? -2.454 -34.945 -2.057 1.00 31.62 511 GLU A N 1
ATOM 4016 C CA . GLU A 1 511 ? -2.902 -34.704 -3.445 1.00 31.62 511 GLU A CA 1
ATOM 4017 C C . GLU A 1 511 ? -4.311 -35.130 -3.945 1.00 31.62 511 GLU A C 1
ATOM 4019 O O . GLU A 1 511 ? -4.617 -36.309 -4.092 1.00 31.62 511 GLU A O 1
ATOM 4024 N N . ALA A 1 512 ? -5.046 -34.085 -4.367 1.00 38.97 512 ALA A N 1
ATOM 4025 C CA . ALA A 1 512 ? -5.740 -33.860 -5.654 1.00 38.97 512 ALA A CA 1
ATOM 4026 C C . ALA A 1 512 ? -7.018 -34.633 -6.086 1.00 38.97 512 ALA A C 1
ATOM 4028 O O . ALA A 1 512 ? -7.030 -35.855 -6.170 1.00 38.97 512 ALA A O 1
ATOM 4029 N N . GLU A 1 513 ? -8.001 -33.811 -6.515 1.00 39.78 513 GLU A N 1
ATOM 4030 C CA . GLU A 1 513 ? -9.177 -34.022 -7.400 1.00 39.78 513 GLU A CA 1
ATOM 4031 C C . GLU A 1 513 ? -10.226 -35.098 -7.052 1.00 39.78 513 GLU A C 1
ATOM 4033 O O . GLU A 1 513 ? -9.910 -36.200 -6.608 1.00 39.78 513 GLU A O 1
ATOM 4038 N N . PRO A 1 514 ? -11.510 -34.802 -7.343 1.00 35.50 514 PRO A N 1
ATOM 4039 C CA . PRO A 1 514 ? -12.160 -35.660 -8.329 1.00 35.50 514 PRO A CA 1
ATOM 4040 C C . PRO A 1 514 ? -13.095 -34.945 -9.314 1.00 35.50 514 PRO A C 1
ATOM 4042 O O . PRO A 1 514 ? -13.907 -34.086 -8.970 1.00 35.50 514 PRO A O 1
ATOM 4045 N N . ASP A 1 515 ? -12.994 -35.450 -10.537 1.00 25.48 515 ASP A N 1
ATOM 4046 C CA . ASP A 1 515 ? -13.963 -35.400 -11.617 1.00 25.48 515 ASP A CA 1
ATOM 4047 C C . ASP A 1 515 ? -15.297 -36.090 -11.230 1.00 25.48 515 ASP A C 1
ATOM 4049 O O . ASP A 1 515 ? -15.366 -36.959 -10.357 1.00 25.48 515 ASP A O 1
ATOM 4053 N N . CYS A 1 516 ? -16.346 -35.662 -11.922 1.00 30.89 516 CYS A N 1
ATOM 4054 C CA . CYS A 1 516 ? -17.786 -35.901 -11.785 1.00 30.89 516 CYS A CA 1
ATOM 4055 C C . CYS A 1 516 ? -18.264 -37.333 -11.430 1.00 30.89 516 CYS A C 1
ATOM 4057 O O . CYS A 1 516 ? -17.824 -38.273 -12.079 1.00 30.89 516 CYS A O 1
ATOM 4059 N N . VAL A 1 517 ? -19.295 -37.472 -10.566 1.00 28.44 517 VAL A N 1
ATOM 4060 C CA . VAL A 1 517 ? -20.595 -38.157 -10.838 1.00 28.44 517 VAL A CA 1
ATOM 4061 C C . VAL A 1 517 ? -21.658 -37.655 -9.842 1.00 28.44 517 VAL A C 1
ATOM 4063 O O . VAL A 1 517 ? -21.439 -37.616 -8.634 1.00 28.44 517 VAL A O 1
ATOM 4066 N N . GLU A 1 518 ? -22.810 -37.271 -10.385 1.00 32.72 518 GLU A N 1
ATOM 4067 C CA . GLU A 1 518 ? -24.018 -36.808 -9.703 1.00 32.72 518 GLU A CA 1
ATOM 4068 C C . GLU A 1 518 ? -24.886 -37.982 -9.194 1.00 32.72 518 GLU A C 1
ATOM 4070 O O . GLU A 1 518 ? -24.975 -39.029 -9.832 1.00 32.72 518 GLU A O 1
ATOM 4075 N N . ASP A 1 519 ? -25.593 -37.714 -8.095 1.00 30.98 519 ASP A N 1
ATOM 4076 C CA . ASP A 1 519 ? -26.869 -38.302 -7.663 1.00 30.98 519 ASP A CA 1
ATOM 4077 C C . ASP A 1 519 ? -26.898 -39.672 -6.949 1.00 30.98 519 ASP A C 1
ATOM 4079 O O . ASP A 1 519 ? -27.061 -40.739 -7.535 1.00 30.98 519 ASP A O 1
ATOM 4083 N N . SER A 1 520 ? -26.929 -39.600 -5.616 1.00 33.66 520 SER A N 1
ATOM 4084 C CA . SER A 1 520 ? -27.971 -40.277 -4.839 1.00 33.66 520 SER A CA 1
ATOM 4085 C C . SER A 1 520 ? -28.143 -39.558 -3.502 1.00 33.66 520 SER A C 1
ATOM 4087 O O . SER A 1 520 ? -27.376 -39.776 -2.566 1.00 33.66 520 SER A O 1
ATOM 4089 N N . ARG A 1 521 ? -29.158 -38.691 -3.386 1.00 42.88 521 ARG A N 1
ATOM 4090 C CA . ARG A 1 521 ? -29.647 -38.208 -2.080 1.00 42.88 521 ARG A CA 1
ATOM 4091 C C . ARG A 1 521 ? -30.250 -39.382 -1.294 1.00 42.88 521 ARG A C 1
ATOM 4093 O O . ARG A 1 521 ? -31.467 -39.559 -1.245 1.00 42.88 521 ARG A O 1
ATOM 4100 N N . GLY A 1 522 ? -29.386 -40.196 -0.694 1.00 43.25 522 GLY A N 1
ATOM 4101 C CA . GLY A 1 522 ? -29.750 -41.080 0.405 1.00 43.25 522 GLY A CA 1
ATOM 4102 C C . GLY A 1 522 ? -30.149 -40.232 1.608 1.00 43.25 522 GLY A C 1
ATOM 4103 O O . GLY A 1 522 ? -29.596 -39.153 1.827 1.00 43.25 522 GLY A O 1
ATOM 4104 N N . LYS A 1 523 ? -31.148 -40.675 2.373 1.00 46.19 523 LYS A N 1
ATOM 4105 C CA . LYS A 1 523 ? -31.423 -40.063 3.675 1.00 46.19 523 LYS A CA 1
ATOM 4106 C C . LYS A 1 523 ? -30.178 -40.270 4.533 1.00 46.19 523 LYS A C 1
ATOM 4108 O O . LYS A 1 523 ? -29.776 -41.407 4.744 1.00 46.19 523 LYS A O 1
ATOM 4113 N N . THR A 1 524 ? -29.552 -39.186 4.964 1.00 48.34 524 THR A N 1
ATOM 4114 C CA . THR A 1 524 ? -28.468 -39.254 5.937 1.00 48.34 524 THR A CA 1
ATOM 4115 C C . THR A 1 524 ? -29.071 -39.551 7.306 1.00 48.34 524 THR A C 1
ATOM 4117 O O . THR A 1 524 ? -30.112 -38.998 7.676 1.00 48.34 524 THR A O 1
ATOM 4120 N N . VAL A 1 525 ? -28.455 -40.484 8.021 1.00 60.56 525 VAL A N 1
ATOM 4121 C CA . VAL A 1 525 ? -28.792 -40.851 9.400 1.00 60.56 525 VAL A CA 1
ATOM 4122 C C . VAL A 1 525 ? -27.594 -40.521 10.280 1.00 60.56 525 VAL A C 1
ATOM 4124 O O . VAL A 1 525 ? -26.477 -40.335 9.790 1.00 60.56 525 VAL A O 1
ATOM 4127 N N . ASP A 1 526 ? -27.835 -40.401 11.576 1.00 69.62 526 ASP A N 1
ATOM 4128 C CA . ASP A 1 526 ? -26.794 -40.086 12.543 1.00 69.62 526 ASP A CA 1
ATOM 4129 C C . ASP A 1 526 ? -25.697 -41.174 12.624 1.00 69.62 526 ASP A C 1
ATOM 4131 O O . ASP A 1 526 ? -25.802 -42.280 12.083 1.00 69.62 526 ASP A O 1
ATOM 4135 N N . GLY A 1 527 ? -24.602 -40.856 13.310 1.00 69.94 527 GLY A N 1
ATOM 4136 C CA . GLY A 1 527 ? -23.395 -41.675 13.389 1.00 69.94 527 GLY A CA 1
ATOM 4137 C C . GLY A 1 527 ? -23.523 -42.982 14.165 1.00 69.94 527 GLY A C 1
ATOM 4138 O O . GLY A 1 527 ? -22.510 -43.654 14.385 1.00 69.94 527 GLY A O 1
ATOM 4139 N N . THR A 1 528 ? -24.723 -43.359 14.620 1.00 74.75 528 THR A N 1
ATOM 4140 C CA . THR A 1 528 ? -24.923 -44.487 15.541 1.00 74.75 528 THR A CA 1
ATOM 4141 C C . THR A 1 528 ? -24.411 -45.793 14.945 1.00 74.75 528 THR A C 1
ATOM 4143 O O . THR A 1 528 ? -23.611 -46.489 15.574 1.00 74.75 528 THR A O 1
ATOM 4146 N N . ALA A 1 529 ? -24.784 -46.096 13.697 1.00 68.25 529 ALA A N 1
ATOM 4147 C CA . ALA A 1 529 ? -24.378 -47.328 13.018 1.00 68.25 529 ALA A CA 1
ATOM 4148 C C . ALA A 1 529 ? -22.849 -47.428 12.844 1.00 68.25 529 ALA A C 1
ATOM 4150 O O . ALA A 1 529 ? -22.263 -48.510 12.957 1.00 68.25 529 ALA A O 1
ATOM 4151 N N . PHE A 1 530 ? -22.180 -46.292 12.630 1.00 74.56 530 PHE A N 1
ATOM 4152 C CA . PHE A 1 530 ? -20.726 -46.220 12.533 1.00 74.56 530 PHE A CA 1
ATOM 4153 C C . PHE A 1 530 ? -20.055 -46.512 13.879 1.00 74.56 530 PHE A C 1
ATOM 4155 O O . PHE A 1 530 ? -19.178 -47.379 13.952 1.00 74.56 530 PHE A O 1
ATOM 4162 N N . PHE A 1 531 ? -20.491 -45.862 14.961 1.00 73.06 531 PHE A N 1
ATOM 4163 C CA . PHE A 1 531 ? -19.915 -46.090 16.289 1.00 73.06 531 PHE A CA 1
ATOM 4164 C C . PHE A 1 531 ? -20.201 -47.499 16.820 1.00 73.06 531 PHE A C 1
ATOM 4166 O O . PHE A 1 531 ? -19.302 -48.128 17.383 1.00 73.06 531 PHE A O 1
ATOM 4173 N N . GLU A 1 532 ? -21.391 -48.049 16.568 1.00 73.25 532 GLU A N 1
ATOM 4174 C CA . GLU A 1 532 ? -21.716 -49.438 16.908 1.00 73.25 532 GLU A CA 1
ATOM 4175 C C . GLU A 1 532 ? -20.814 -50.443 16.178 1.00 73.25 532 GLU A C 1
ATOM 4177 O O . GLU A 1 532 ? -20.404 -51.442 16.776 1.00 73.25 532 GLU A O 1
ATOM 4182 N N . SER A 1 533 ? -20.433 -50.164 14.924 1.00 68.62 533 SER A N 1
ATOM 4183 C CA . SER A 1 533 ? -19.544 -51.037 14.143 1.00 68.62 533 SER A CA 1
ATOM 4184 C C . SER A 1 533 ? -18.097 -51.073 14.663 1.00 68.62 533 SER A C 1
ATOM 4186 O O . SER A 1 533 ? -17.402 -52.077 14.492 1.00 68.62 533 SER A O 1
ATOM 4188 N N . ILE A 1 534 ? -17.640 -49.998 15.319 1.00 65.00 534 ILE A N 1
ATOM 4189 C CA . ILE A 1 534 ? -16.260 -49.849 15.811 1.00 65.00 534 ILE A CA 1
ATOM 4190 C C . ILE A 1 534 ? -16.135 -50.252 17.281 1.00 65.00 534 ILE A C 1
ATOM 4192 O O . ILE A 1 534 ? -15.165 -50.913 17.658 1.00 65.00 534 ILE A O 1
ATOM 4196 N N . LEU A 1 535 ? -17.088 -49.831 18.113 1.00 65.62 535 LEU A N 1
ATOM 4197 C CA . LEU A 1 535 ? -17.012 -49.930 19.574 1.00 65.62 535 LEU A CA 1
ATOM 4198 C C . LEU A 1 535 ? -17.909 -51.041 20.142 1.00 65.62 535 LEU A C 1
ATOM 4200 O O . LEU A 1 535 ? -17.734 -51.453 21.290 1.00 65.62 535 LEU A O 1
ATOM 4204 N N . GLY A 1 536 ? -18.821 -51.579 19.328 1.00 57.66 536 GLY A N 1
ATOM 4205 C CA . GLY A 1 536 ? -19.786 -52.595 19.729 1.00 57.66 536 GLY A CA 1
ATOM 4206 C C . GLY A 1 536 ? -20.934 -52.033 20.573 1.00 57.66 536 GLY A C 1
ATOM 4207 O O . GLY A 1 536 ? -20.840 -50.981 21.200 1.00 57.66 536 GLY A O 1
ATOM 4208 N N . ASN A 1 537 ? -22.040 -52.775 20.631 1.00 56.84 537 ASN A N 1
ATOM 4209 C CA . ASN A 1 537 ? -23.320 -52.312 21.185 1.00 56.84 537 ASN A CA 1
ATOM 4210 C C . ASN A 1 537 ? -23.387 -52.286 22.736 1.00 56.84 537 ASN A C 1
ATOM 4212 O O . ASN A 1 537 ? -24.422 -52.584 23.326 1.00 56.84 537 ASN A O 1
ATOM 4216 N N . LYS A 1 538 ? -22.263 -52.050 23.432 1.00 53.56 538 LYS A N 1
ATOM 4217 C CA . LYS A 1 538 ? -22.187 -52.182 24.903 1.00 53.56 538 LYS A CA 1
ATOM 4218 C C . LYS A 1 538 ? -22.058 -50.870 25.680 1.00 53.56 538 LYS A C 1
ATOM 4220 O O . LYS A 1 538 ? -22.434 -50.884 26.848 1.00 53.56 538 LYS A O 1
ATOM 4225 N N . ASN A 1 539 ? -21.631 -49.756 25.072 1.00 56.12 539 ASN A N 1
ATOM 4226 C CA . ASN A 1 539 ? -21.501 -48.475 25.791 1.00 56.12 539 ASN A CA 1
ATOM 4227 C C . ASN A 1 539 ? -22.059 -47.265 25.008 1.00 56.12 539 ASN A C 1
ATOM 4229 O O . ASN A 1 539 ? -21.426 -46.215 24.951 1.00 56.12 539 ASN A O 1
ATOM 4233 N N . SER A 1 540 ? -23.267 -47.368 24.443 1.00 56.16 540 SER A N 1
ATOM 4234 C CA . SER A 1 540 ? -23.893 -46.265 23.685 1.00 56.16 540 SER A CA 1
ATOM 4235 C C . SER A 1 540 ? -23.982 -44.931 24.448 1.00 56.16 540 SER A C 1
ATOM 4237 O O . SER A 1 540 ? -23.986 -43.872 23.833 1.00 56.16 540 SER A O 1
ATOM 4239 N N . SER A 1 541 ? -23.971 -44.951 25.787 1.00 57.16 541 SER A N 1
ATOM 4240 C CA . SER A 1 541 ? -23.953 -43.743 26.622 1.00 57.16 541 SER A CA 1
ATOM 4241 C C . SER A 1 541 ? -22.619 -42.983 26.644 1.00 57.16 541 SER A C 1
ATOM 4243 O O . SER A 1 541 ? -22.589 -41.865 27.144 1.00 57.16 541 SER A O 1
ATOM 4245 N N . GLU A 1 542 ? -21.511 -43.585 26.196 1.00 56.50 542 GLU A N 1
ATOM 4246 C CA . GLU A 1 542 ? -20.177 -42.953 26.208 1.00 56.50 542 GLU A CA 1
ATOM 4247 C C . GLU A 1 542 ? -19.875 -42.141 24.942 1.00 56.50 542 GLU A C 1
ATOM 4249 O O . GLU A 1 542 ? -18.945 -41.341 24.949 1.00 56.50 542 GLU A O 1
ATOM 4254 N N . TRP A 1 543 ? -20.635 -42.359 23.868 1.00 64.12 543 TRP A N 1
ATOM 4255 C CA . TRP A 1 543 ? -20.465 -41.680 22.578 1.00 64.12 543 TRP A CA 1
ATOM 4256 C C . TRP A 1 543 ? -21.782 -41.176 21.986 1.00 64.12 543 TRP A C 1
ATOM 4258 O O . TRP A 1 543 ? -21.801 -40.714 20.849 1.00 64.12 543 TRP A O 1
ATOM 4268 N N . GLY A 1 544 ? -22.887 -41.263 22.730 1.00 62.22 544 GLY A N 1
ATOM 4269 C CA . GLY A 1 544 ? -24.200 -40.806 22.271 1.00 62.22 544 GLY A CA 1
ATOM 4270 C C . GLY A 1 544 ? -24.255 -39.303 21.979 1.00 62.22 544 GLY A C 1
ATOM 4271 O O . GLY A 1 544 ? -25.023 -38.883 21.130 1.00 62.22 544 GLY A O 1
ATOM 4272 N N . ASP A 1 545 ? -23.401 -38.505 22.617 1.00 70.62 545 ASP A N 1
ATOM 4273 C CA . ASP A 1 545 ? -23.205 -37.075 22.350 1.00 70.62 545 ASP A CA 1
ATOM 4274 C C . ASP A 1 545 ? -22.355 -36.790 21.097 1.00 70.62 545 ASP A C 1
ATOM 4276 O O . ASP A 1 545 ? -22.309 -35.657 20.627 1.00 70.62 545 ASP A O 1
ATOM 4280 N N . LEU A 1 546 ? -21.681 -37.805 20.547 1.00 64.12 546 LEU A N 1
ATOM 4281 C CA . LEU A 1 546 ? -20.820 -37.696 19.362 1.00 64.12 546 LEU A CA 1
ATOM 4282 C C . LEU A 1 546 ? -21.498 -38.183 18.075 1.00 64.12 546 LEU A C 1
ATOM 4284 O O . LEU A 1 546 ? -20.995 -37.932 16.981 1.00 64.12 546 LEU A O 1
ATOM 4288 N N . VAL A 1 547 ? -22.626 -38.881 18.205 1.00 69.25 547 VAL A N 1
ATOM 4289 C CA . VAL A 1 547 ? -23.394 -39.479 17.106 1.00 69.25 547 VAL A CA 1
ATOM 4290 C C . VAL A 1 547 ? -23.878 -38.421 16.107 1.00 69.25 547 VAL A C 1
ATOM 4292 O O . VAL A 1 547 ? -23.758 -38.631 14.902 1.00 69.25 547 VAL A O 1
ATOM 4295 N N . ASP A 1 548 ? -24.303 -37.252 16.587 1.00 69.00 548 ASP A N 1
ATOM 4296 C CA . ASP A 1 548 ? -24.802 -36.154 15.744 1.00 69.00 548 ASP A CA 1
ATOM 4297 C C . ASP A 1 548 ? -23.703 -35.463 14.913 1.00 69.00 548 ASP A C 1
ATOM 4299 O O . ASP A 1 548 ? -23.997 -34.688 14.005 1.00 69.00 548 ASP A O 1
ATOM 4303 N N . TYR A 1 549 ? -22.426 -35.734 15.206 1.00 59.94 549 TYR A N 1
ATOM 4304 C CA . TYR A 1 549 ? -21.280 -35.141 14.507 1.00 59.94 549 TYR A CA 1
ATOM 4305 C C . TYR A 1 549 ? -20.761 -35.999 13.346 1.00 59.94 549 TYR A C 1
ATOM 4307 O O . TYR A 1 549 ? -19.805 -35.606 12.673 1.00 59.94 549 TYR A O 1
ATOM 4315 N N . VAL A 1 550 ? -21.344 -37.180 13.122 1.00 62.28 550 VAL A N 1
ATOM 4316 C CA . VAL A 1 550 ? -20.934 -38.109 12.065 1.00 62.28 550 VAL A CA 1
ATOM 4317 C C . VAL A 1 550 ? -22.144 -38.424 11.194 1.00 62.28 550 VAL A C 1
ATOM 4319 O O . VAL A 1 550 ? -23.039 -39.146 11.611 1.00 62.28 550 VAL A O 1
ATOM 4322 N N . GLU A 1 551 ? -22.168 -37.910 9.967 1.00 65.06 551 GLU A N 1
ATOM 4323 C CA . GLU A 1 551 ? -23.228 -38.224 9.007 1.00 65.06 551 GLU A CA 1
ATOM 4324 C C . GLU A 1 551 ? -22.952 -39.572 8.334 1.00 65.06 551 GLU A C 1
ATOM 4326 O O . GLU A 1 551 ? -21.885 -39.789 7.752 1.00 65.06 551 GLU A O 1
ATOM 4331 N N . CYS A 1 552 ? -23.913 -40.489 8.428 1.00 69.50 552 CYS A N 1
ATOM 4332 C CA . CYS A 1 552 ? -23.852 -41.805 7.807 1.00 69.50 552 CYS A CA 1
ATOM 4333 C C . CYS A 1 552 ? -24.900 -41.940 6.696 1.00 69.50 552 CYS A C 1
ATOM 4335 O O . CYS A 1 552 ? -25.998 -41.387 6.759 1.00 69.50 552 CYS A O 1
ATOM 4337 N N . GLU A 1 553 ? -24.557 -42.709 5.671 1.00 73.19 553 GLU A N 1
ATOM 4338 C CA . GLU A 1 553 ? -25.464 -43.133 4.614 1.00 73.19 553 GLU A CA 1
ATOM 4339 C C . GLU A 1 553 ? -26.323 -44.302 5.113 1.00 73.19 553 GLU A C 1
ATOM 4341 O O . GLU A 1 553 ? -25.815 -45.295 5.644 1.00 73.19 553 GLU A O 1
ATOM 4346 N N . ASP A 1 554 ? -27.640 -44.185 4.940 1.00 61.78 554 ASP A N 1
ATOM 4347 C CA . ASP A 1 554 ? -28.596 -45.218 5.337 1.00 61.78 554 ASP A CA 1
ATOM 4348 C C . ASP A 1 554 ? -28.357 -46.538 4.577 1.00 61.78 554 ASP A C 1
ATOM 4350 O O . ASP A 1 554 ? -28.168 -46.557 3.359 1.00 61.78 554 ASP A O 1
ATOM 4354 N N . GLY A 1 555 ? -28.367 -47.660 5.299 1.00 61.50 555 GLY A N 1
ATOM 4355 C CA . GLY A 1 555 ? -28.172 -49.004 4.739 1.00 61.50 555 GLY A CA 1
ATOM 4356 C C . GLY A 1 555 ? -26.722 -49.429 4.449 1.00 61.50 555 GLY A C 1
ATOM 4357 O O . GLY A 1 555 ? -26.517 -50.545 3.966 1.00 61.50 555 GLY A O 1
ATOM 4358 N N . MET A 1 556 ? -25.714 -48.602 4.753 1.00 67.62 556 MET A N 1
ATOM 4359 C CA . MET A 1 556 ? -24.296 -48.958 4.586 1.00 67.62 556 MET A CA 1
ATOM 4360 C C . MET A 1 556 ? -23.786 -49.915 5.681 1.00 67.62 556 MET A C 1
ATOM 4362 O O . MET A 1 556 ? -23.908 -49.659 6.878 1.00 67.62 556 MET A O 1
ATOM 4366 N N . ASP A 1 557 ? -23.142 -51.018 5.275 1.00 74.12 557 ASP A N 1
ATOM 4367 C CA . ASP A 1 557 ? -22.454 -51.946 6.187 1.00 74.12 557 ASP A CA 1
ATOM 4368 C C . ASP A 1 557 ? -21.044 -51.430 6.519 1.00 74.12 557 ASP A C 1
ATOM 4370 O O . ASP A 1 557 ? -20.033 -51.798 5.904 1.00 74.12 557 ASP A O 1
ATOM 4374 N N . TYR A 1 558 ? -20.983 -50.553 7.521 1.00 73.12 558 TYR A N 1
ATOM 4375 C CA . TYR A 1 558 ? -19.749 -49.909 7.968 1.00 73.12 558 TYR A CA 1
ATOM 4376 C C . TYR A 1 558 ? -18.700 -50.887 8.511 1.00 73.12 558 TYR A C 1
ATOM 4378 O O . TYR A 1 558 ? -17.501 -50.639 8.361 1.00 73.12 558 TYR A O 1
ATOM 4386 N N . ALA A 1 559 ? -19.107 -52.033 9.067 1.00 68.69 559 ALA A N 1
ATOM 4387 C CA . ALA A 1 559 ? -18.171 -53.048 9.549 1.00 68.69 559 ALA A CA 1
ATOM 4388 C C . ALA A 1 559 ? -17.408 -53.700 8.382 1.00 68.69 559 ALA A C 1
ATOM 4390 O O . ALA A 1 559 ? -16.180 -53.875 8.427 1.00 68.69 559 ALA A O 1
ATOM 4391 N N . SER A 1 560 ? -18.126 -54.020 7.305 1.00 69.69 560 SER A N 1
ATOM 4392 C CA . SER A 1 560 ? -17.539 -54.579 6.087 1.00 69.69 560 SER A CA 1
ATOM 4393 C C . SER A 1 560 ? -16.717 -53.531 5.327 1.00 69.69 560 SER A C 1
ATOM 4395 O O . SER A 1 560 ? -15.584 -53.814 4.918 1.00 69.69 560 SER A O 1
ATOM 4397 N N . TRP A 1 561 ? -17.205 -52.286 5.250 1.00 73.00 561 TRP A N 1
ATOM 4398 C CA . TRP A 1 561 ? -16.481 -51.155 4.658 1.00 73.00 561 TRP A CA 1
ATOM 4399 C C . TRP A 1 561 ? -15.146 -50.879 5.366 1.00 73.00 561 TRP A C 1
ATOM 4401 O O . TRP A 1 561 ? -14.100 -50.843 4.716 1.00 73.00 561 TRP A O 1
ATOM 4411 N N . LEU A 1 562 ? -15.133 -50.796 6.703 1.00 68.56 562 LEU A N 1
ATOM 4412 C CA . LEU A 1 562 ? -13.909 -50.602 7.495 1.00 68.56 562 LEU A CA 1
ATOM 4413 C C . LEU A 1 562 ? -12.898 -51.734 7.278 1.00 68.56 562 LEU A C 1
ATOM 4415 O O . LEU A 1 562 ? -11.686 -51.501 7.220 1.00 68.56 562 LEU A O 1
ATOM 4419 N N . THR A 1 563 ? -13.386 -52.967 7.134 1.00 71.44 563 THR A N 1
ATOM 4420 C CA . THR A 1 563 ? -12.546 -54.139 6.870 1.00 71.44 563 THR A CA 1
ATOM 4421 C C . THR A 1 563 ? -11.907 -54.065 5.480 1.00 71.44 563 THR A C 1
ATOM 4423 O O . THR A 1 563 ? -10.709 -54.329 5.342 1.00 71.44 563 THR A O 1
ATOM 4426 N N . GLN A 1 564 ? -12.661 -53.677 4.447 1.00 63.16 564 GLN A N 1
ATOM 4427 C CA . GLN A 1 564 ? -12.118 -53.500 3.097 1.00 63.16 564 GLN A CA 1
ATOM 4428 C C . GLN A 1 564 ? -11.165 -52.308 3.010 1.00 63.16 564 GLN A C 1
ATOM 4430 O O . GLN A 1 564 ? -10.085 -52.427 2.431 1.00 63.16 564 GLN A O 1
ATOM 4435 N N . HIS A 1 565 ? -11.501 -51.195 3.659 1.00 62.38 565 HIS A N 1
ATOM 4436 C CA . HIS A 1 565 ? -10.652 -50.013 3.695 1.00 62.38 565 HIS A CA 1
ATOM 4437 C C . HIS A 1 565 ? -9.322 -50.292 4.413 1.00 62.38 565 HIS A C 1
ATOM 4439 O O . HIS A 1 565 ? -8.270 -49.796 3.997 1.00 62.38 565 HIS A O 1
ATOM 4445 N N . ARG A 1 566 ? -9.324 -51.130 5.459 1.00 67.56 566 ARG A N 1
ATOM 4446 C CA . ARG A 1 566 ? -8.088 -51.582 6.117 1.00 67.56 566 ARG A CA 1
ATOM 4447 C C . ARG A 1 566 ? -7.223 -52.419 5.177 1.00 67.56 566 ARG A C 1
ATOM 4449 O O . ARG A 1 566 ? -6.041 -52.123 5.044 1.00 67.56 566 ARG A O 1
ATOM 4456 N N . LYS A 1 567 ? -7.813 -53.385 4.464 1.00 64.19 567 LYS A N 1
ATOM 4457 C CA . LYS A 1 567 ? -7.105 -54.195 3.453 1.00 64.19 567 LYS A CA 1
ATOM 4458 C C . LYS A 1 567 ? -6.539 -53.336 2.320 1.00 64.19 567 LYS A C 1
ATOM 4460 O O . LYS A 1 567 ? -5.414 -53.555 1.882 1.00 64.19 567 LYS A O 1
ATOM 4465 N N . PHE A 1 568 ? -7.291 -52.332 1.870 1.00 57.22 568 PHE A N 1
ATOM 4466 C CA . PHE A 1 568 ? -6.830 -51.381 0.862 1.00 57.22 568 PHE A CA 1
ATOM 4467 C C . PHE A 1 568 ? -5.660 -50.533 1.372 1.00 57.22 568 PHE A C 1
ATOM 4469 O O . PHE A 1 568 ? -4.671 -50.355 0.662 1.00 57.22 568 PHE A O 1
ATOM 4476 N N . LYS A 1 569 ? -5.731 -50.062 2.622 1.00 60.91 569 LYS A N 1
ATOM 4477 C CA . LYS A 1 569 ? -4.642 -49.324 3.270 1.00 60.91 569 LYS A CA 1
ATOM 4478 C C . LYS A 1 569 ? -3.388 -50.188 3.412 1.00 60.91 569 LYS A C 1
ATOM 4480 O O . LYS A 1 569 ? -2.314 -49.734 3.043 1.00 60.91 569 LYS A O 1
ATOM 4485 N N . GLU A 1 570 ? -3.522 -51.441 3.845 1.00 64.62 570 GLU A N 1
ATOM 4486 C CA . GLU A 1 570 ? -2.415 -52.407 3.916 1.00 64.62 570 GLU A CA 1
ATOM 4487 C C . GLU A 1 570 ? -1.791 -52.670 2.536 1.00 64.62 570 GLU A C 1
ATOM 4489 O O . GLU A 1 570 ? -0.568 -52.668 2.403 1.00 64.62 570 GLU A O 1
ATOM 4494 N N . PHE A 1 571 ? -2.608 -52.821 1.486 1.00 64.88 571 PHE A N 1
ATOM 4495 C CA . PHE A 1 571 ? -2.131 -52.952 0.106 1.00 64.88 571 PHE A CA 1
ATOM 4496 C C . PHE A 1 571 ? -1.382 -51.700 -0.374 1.00 64.88 571 PHE A C 1
ATOM 4498 O O . PHE A 1 571 ? -0.294 -51.802 -0.946 1.00 64.88 571 PHE A O 1
ATOM 4505 N N . ARG A 1 572 ? -1.941 -50.511 -0.130 1.00 65.38 572 ARG A N 1
ATOM 4506 C CA . ARG A 1 572 ? -1.342 -49.226 -0.511 1.00 65.38 572 ARG A CA 1
ATOM 4507 C C . ARG A 1 572 ? -0.030 -48.986 0.228 1.00 65.38 572 ARG A C 1
ATOM 4509 O O . ARG A 1 572 ? 0.954 -48.608 -0.400 1.00 65.38 572 ARG A O 1
ATOM 4516 N N . ASP A 1 573 ? 0.002 -49.251 1.528 1.00 59.53 573 ASP A N 1
ATOM 4517 C CA . ASP A 1 573 ? 1.185 -49.067 2.361 1.00 59.53 573 ASP A CA 1
ATOM 4518 C C . ASP A 1 573 ? 2.273 -50.092 1.975 1.00 59.53 573 ASP A C 1
ATOM 4520 O O . ASP A 1 573 ? 3.446 -49.733 1.870 1.00 59.53 573 ASP A O 1
ATOM 4524 N N . ALA A 1 574 ? 1.903 -51.333 1.626 1.00 57.66 574 ALA A N 1
ATOM 4525 C CA . ALA A 1 574 ? 2.826 -52.314 1.047 1.00 57.66 574 ALA A CA 1
ATOM 4526 C C . ALA A 1 574 ? 3.387 -51.860 -0.317 1.00 57.66 574 ALA A C 1
ATOM 4528 O O . ALA A 1 574 ? 4.591 -51.982 -0.569 1.00 57.66 574 ALA A O 1
ATOM 4529 N N . LYS A 1 575 ? 2.549 -51.271 -1.182 1.00 54.62 575 LYS A N 1
ATOM 4530 C CA . LYS A 1 575 ? 2.958 -50.706 -2.479 1.00 54.62 575 LYS A CA 1
ATOM 4531 C C . LYS A 1 575 ? 3.889 -49.498 -2.300 1.00 54.62 575 LYS A C 1
ATOM 4533 O O . LYS A 1 575 ? 4.926 -49.426 -2.959 1.00 54.62 575 LYS A O 1
ATOM 4538 N N . TRP A 1 576 ? 3.597 -48.605 -1.357 1.00 45.00 576 TRP A N 1
ATOM 4539 C CA . TRP A 1 576 ? 4.434 -47.452 -1.005 1.00 45.00 576 TRP A CA 1
ATOM 4540 C C . TRP A 1 576 ? 5.795 -47.865 -0.430 1.00 45.00 576 TRP A C 1
ATOM 4542 O O . TRP A 1 576 ? 6.832 -47.352 -0.851 1.00 45.00 576 TRP A O 1
ATOM 4552 N N . MET A 1 577 ? 5.822 -48.864 0.457 1.00 48.19 577 MET A N 1
ATOM 4553 C CA . MET A 1 577 ? 7.066 -49.420 1.003 1.00 48.19 577 MET A CA 1
ATOM 4554 C C . MET A 1 577 ? 7.908 -50.129 -0.069 1.00 48.19 577 MET A C 1
ATOM 4556 O O . MET A 1 577 ? 9.137 -50.100 -0.002 1.00 48.19 577 MET A O 1
ATOM 4560 N N . SER A 1 578 ? 7.277 -50.707 -1.099 1.00 48.38 578 SER A N 1
ATOM 4561 C CA . SER A 1 578 ? 7.991 -51.238 -2.269 1.00 48.38 578 SER A CA 1
ATOM 4562 C C . SER A 1 578 ? 8.560 -50.136 -3.181 1.00 48.38 578 SER A C 1
ATOM 4564 O O . SER A 1 578 ? 9.617 -50.331 -3.777 1.00 48.38 578 SER A O 1
ATOM 4566 N N . SER A 1 579 ? 7.919 -48.960 -3.222 1.00 45.00 579 SER A N 1
ATOM 4567 C CA . SER A 1 579 ? 8.330 -47.789 -4.013 1.00 45.00 579 SER A CA 1
ATOM 4568 C C . SER A 1 579 ? 9.433 -46.946 -3.357 1.00 45.00 579 SER A C 1
ATOM 4570 O O . SER A 1 579 ? 10.132 -46.220 -4.059 1.00 45.00 579 SER A O 1
ATOM 4572 N N . LYS A 1 580 ? 9.595 -47.018 -2.027 1.00 42.44 580 LYS A N 1
ATOM 4573 C CA . LYS A 1 580 ? 10.588 -46.244 -1.253 1.00 42.44 580 LYS A CA 1
ATOM 4574 C C . LYS A 1 580 ? 11.914 -46.967 -0.996 1.00 42.44 580 LYS A C 1
ATOM 4576 O O . LYS A 1 580 ? 12.763 -46.438 -0.279 1.00 42.44 580 LYS A O 1
ATOM 4581 N N . ARG A 1 581 ? 12.146 -48.142 -1.593 1.00 42.84 581 ARG A N 1
ATOM 4582 C CA . ARG A 1 581 ? 13.502 -48.712 -1.623 1.00 42.84 581 ARG A CA 1
ATOM 4583 C C . ARG A 1 581 ? 14.393 -47.823 -2.505 1.00 42.84 581 ARG A C 1
ATOM 4585 O O . ARG A 1 581 ? 14.055 -47.627 -3.671 1.00 42.84 581 ARG A O 1
ATOM 4592 N N . PRO A 1 582 ? 15.519 -47.292 -1.994 1.00 37.75 582 PRO A N 1
ATOM 4593 C CA . PRO A 1 582 ? 16.441 -46.516 -2.807 1.00 37.75 582 PRO A CA 1
ATOM 4594 C C . PRO A 1 582 ? 16.933 -47.358 -3.986 1.00 37.75 582 PRO A C 1
ATOM 4596 O O . PRO A 1 582 ? 17.341 -48.508 -3.819 1.00 37.75 582 PRO A O 1
ATOM 4599 N N . SER A 1 583 ? 17.002 -46.753 -5.169 1.00 46.50 583 SER A N 1
ATOM 4600 C CA . SER A 1 583 ? 17.647 -47.313 -6.365 1.00 46.50 583 SER A CA 1
ATOM 4601 C C . SER A 1 583 ? 19.162 -47.555 -6.207 1.00 46.50 583 SER A C 1
ATOM 4603 O O . SER A 1 583 ? 19.831 -47.905 -7.179 1.00 46.50 583 SER A O 1
ATOM 4605 N N . ALA A 1 584 ? 19.716 -47.405 -5.000 1.00 41.22 584 ALA A N 1
ATOM 4606 C CA . ALA A 1 584 ? 21.108 -47.696 -4.679 1.00 41.22 584 ALA A CA 1
ATOM 4607 C C . ALA A 1 584 ? 21.410 -49.209 -4.677 1.00 41.22 584 ALA A C 1
ATOM 4609 O O . ALA A 1 584 ? 22.493 -49.611 -5.104 1.00 41.22 584 ALA A O 1
ATOM 4610 N N . ASP A 1 585 ? 20.431 -50.055 -4.340 1.00 46.88 585 ASP A N 1
ATOM 4611 C CA . ASP A 1 585 ? 20.649 -51.503 -4.184 1.00 46.88 585 ASP A CA 1
ATOM 4612 C C . ASP A 1 585 ? 20.582 -52.285 -5.519 1.00 46.88 585 ASP A C 1
ATOM 4614 O O . ASP A 1 585 ? 21.101 -53.387 -5.666 1.00 46.88 585 ASP A O 1
ATOM 4618 N N . MET A 1 586 ? 20.049 -51.680 -6.590 1.00 39.66 586 MET A N 1
ATOM 4619 C CA . MET A 1 586 ? 20.108 -52.281 -7.935 1.00 39.66 586 MET A CA 1
ATOM 4620 C C . MET A 1 586 ? 21.484 -52.141 -8.598 1.00 39.66 586 MET A C 1
ATOM 4622 O O . MET A 1 586 ? 21.753 -52.833 -9.581 1.00 39.66 586 MET A O 1
ATOM 4626 N N . SER A 1 587 ? 22.368 -51.278 -8.084 1.00 46.62 587 SER A N 1
ATOM 4627 C CA . SER A 1 587 ? 23.742 -51.141 -8.588 1.00 46.62 587 SER A CA 1
ATOM 4628 C C . SER A 1 587 ? 24.708 -52.145 -7.948 1.00 46.62 587 SER A C 1
ATOM 4630 O O . SER A 1 587 ? 25.657 -52.579 -8.607 1.00 46.62 587 SER A O 1
ATOM 4632 N N . GLU A 1 588 ? 24.421 -52.569 -6.714 1.00 46.72 588 GLU A N 1
ATOM 4633 C CA . GLU A 1 588 ? 25.163 -53.601 -5.988 1.00 46.72 588 GLU A CA 1
ATOM 4634 C C . GLU A 1 588 ? 24.670 -55.000 -6.379 1.00 46.72 588 GLU A C 1
ATOM 4636 O O . GLU A 1 588 ? 25.482 -55.835 -6.776 1.00 46.72 588 GLU A O 1
ATOM 4641 N N . ILE A 1 589 ? 23.351 -55.199 -6.515 1.00 48.62 589 ILE A N 1
ATOM 4642 C CA . ILE A 1 589 ? 22.784 -56.448 -7.051 1.00 48.62 589 ILE A CA 1
ATOM 4643 C C . ILE A 1 589 ? 23.151 -56.648 -8.536 1.00 48.62 589 ILE A C 1
ATOM 4645 O O . ILE A 1 589 ? 23.450 -57.774 -8.934 1.00 48.62 589 ILE A O 1
ATOM 4649 N N . LYS A 1 590 ? 23.234 -55.595 -9.375 1.00 46.88 590 LYS A N 1
ATOM 4650 C CA . LYS A 1 590 ? 23.763 -55.727 -10.757 1.00 46.88 590 LYS A CA 1
ATOM 4651 C C . LYS A 1 590 ? 25.274 -55.981 -10.798 1.00 46.88 590 LYS A C 1
ATOM 4653 O O . LYS A 1 590 ? 25.724 -56.688 -11.704 1.00 46.88 590 LYS A O 1
ATOM 4658 N N . ARG A 1 591 ? 26.058 -55.466 -9.840 1.00 50.31 591 ARG A N 1
ATOM 4659 C CA . ARG A 1 591 ? 27.495 -55.781 -9.720 1.00 50.31 591 ARG A CA 1
ATOM 4660 C C . ARG A 1 591 ? 27.723 -57.218 -9.249 1.00 50.31 591 ARG A C 1
ATOM 4662 O O . ARG A 1 591 ? 28.563 -57.903 -9.833 1.00 50.31 591 ARG A O 1
ATOM 4669 N N . GLU A 1 592 ? 26.935 -57.722 -8.303 1.00 50.72 592 GLU A N 1
ATOM 4670 C CA . GLU A 1 592 ? 27.015 -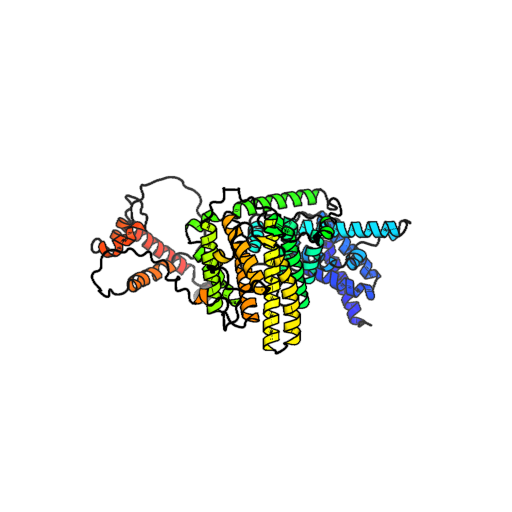59.113 -7.837 1.00 50.72 592 GLU A CA 1
ATOM 4671 C C . GLU A 1 592 ? 26.464 -60.126 -8.855 1.00 50.72 592 GLU A C 1
ATOM 4673 O O . GLU A 1 592 ? 27.075 -61.183 -9.062 1.00 50.72 592 GLU A O 1
ATOM 4678 N N . TYR A 1 593 ? 25.392 -59.793 -9.590 1.00 48.31 593 TYR A N 1
ATOM 4679 C CA . TYR A 1 593 ? 24.920 -60.616 -10.714 1.00 48.31 593 TYR A CA 1
ATOM 4680 C C . TYR A 1 593 ? 25.910 -60.612 -11.888 1.00 48.31 593 TYR A C 1
ATOM 4682 O O . TYR A 1 593 ? 26.132 -61.660 -12.500 1.00 48.31 593 TYR A O 1
ATOM 4690 N N . GLY A 1 594 ? 26.556 -59.477 -12.186 1.00 50.91 594 GLY A N 1
ATOM 4691 C CA . GLY A 1 594 ? 27.598 -59.369 -13.215 1.00 50.91 594 GLY A CA 1
ATOM 4692 C C . GLY A 1 594 ? 28.871 -60.155 -12.870 1.00 50.91 594 GLY A C 1
ATOM 4693 O O . GLY A 1 594 ? 29.403 -60.889 -13.710 1.00 50.91 594 GLY A O 1
ATOM 4694 N N . ALA A 1 595 ? 29.314 -60.091 -11.610 1.00 51.94 595 ALA A N 1
ATOM 4695 C CA . ALA A 1 595 ? 30.472 -60.836 -11.116 1.00 51.94 595 ALA A CA 1
ATOM 4696 C C . ALA A 1 595 ? 30.215 -62.355 -11.054 1.00 51.94 595 ALA A C 1
ATOM 4698 O O . ALA A 1 595 ? 31.090 -63.152 -11.412 1.00 51.94 595 ALA A O 1
ATOM 4699 N N . SER A 1 596 ? 28.997 -62.774 -10.692 1.00 51.50 596 SER A N 1
ATOM 4700 C CA . SER A 1 596 ? 28.601 -64.190 -10.663 1.00 51.50 596 SER A CA 1
ATOM 4701 C C . SER A 1 596 ? 28.421 -64.795 -12.063 1.00 51.50 596 SER A C 1
ATOM 4703 O O . SER A 1 596 ? 28.773 -65.960 -12.279 1.00 51.50 596 SER A O 1
ATOM 4705 N N . LYS A 1 597 ? 27.959 -64.011 -13.053 1.00 50.28 597 LYS A N 1
ATOM 4706 C CA . LYS A 1 597 ? 27.882 -64.448 -14.463 1.00 50.28 597 LYS A CA 1
ATOM 4707 C C . LYS A 1 597 ? 29.274 -64.579 -15.096 1.00 50.28 597 LYS A C 1
ATOM 4709 O O . LYS A 1 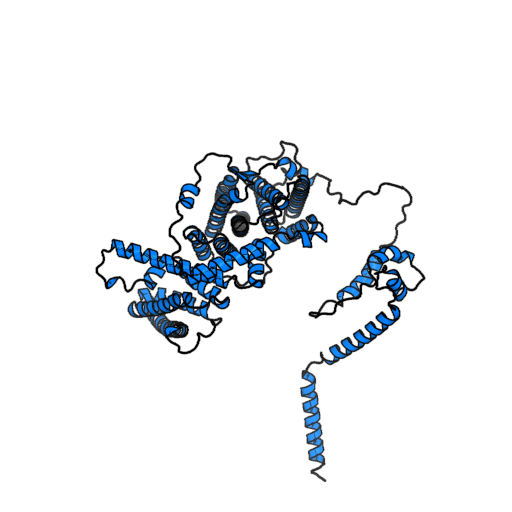597 ? 29.524 -65.560 -15.793 1.00 50.28 597 LYS A O 1
ATOM 4714 N N . SER A 1 598 ? 30.203 -63.671 -14.779 1.00 51.62 598 SER A N 1
ATOM 4715 C CA . SER A 1 598 ? 31.603 -63.732 -15.238 1.00 51.62 598 SER A CA 1
ATOM 4716 C C . SER A 1 598 ? 32.371 -64.927 -14.642 1.00 51.62 598 SER A C 1
ATOM 4718 O O . SER A 1 598 ? 33.072 -65.641 -15.365 1.00 51.62 598 SER A O 1
ATOM 4720 N N . LYS A 1 599 ? 32.155 -65.254 -13.356 1.00 52.84 599 LYS A N 1
ATOM 4721 C CA . LYS A 1 599 ? 32.726 -66.465 -12.728 1.00 52.84 599 LYS A CA 1
ATOM 4722 C C . LYS A 1 599 ? 32.123 -67.773 -13.264 1.00 52.84 599 LYS A C 1
ATOM 4724 O O . LYS A 1 599 ? 32.854 -68.752 -13.405 1.00 52.84 599 LYS A O 1
ATOM 4729 N N . ARG A 1 600 ? 30.829 -67.816 -13.620 1.00 50.94 600 ARG A N 1
ATOM 4730 C CA . ARG A 1 600 ? 30.209 -68.999 -14.262 1.00 50.94 600 ARG A CA 1
ATOM 4731 C C . ARG A 1 600 ? 30.617 -69.180 -15.729 1.00 50.94 600 ARG A C 1
ATOM 4733 O O . ARG A 1 600 ? 30.737 -70.322 -16.164 1.00 50.94 600 ARG A O 1
ATOM 4740 N N . LEU A 1 601 ? 30.883 -68.101 -16.468 1.00 51.09 601 LEU A N 1
ATOM 4741 C CA . LEU A 1 601 ? 31.362 -68.172 -17.856 1.00 51.09 601 LEU A CA 1
ATOM 4742 C C . LEU A 1 601 ? 32.844 -68.575 -17.941 1.00 51.09 601 LEU A C 1
ATOM 4744 O O . LEU A 1 601 ? 33.185 -69.420 -18.763 1.00 51.09 601 LEU A O 1
ATOM 4748 N N . LYS A 1 602 ? 33.704 -68.114 -17.020 1.00 50.38 602 LYS A N 1
ATOM 4749 C CA . LYS A 1 602 ? 35.099 -68.597 -16.931 1.00 50.38 602 LYS A CA 1
ATOM 4750 C C . LYS A 1 602 ? 35.222 -70.060 -16.485 1.00 50.38 602 LYS A C 1
ATOM 4752 O O . LYS A 1 602 ? 36.157 -70.735 -16.895 1.00 50.38 602 LYS A O 1
ATOM 4757 N N . LYS A 1 603 ? 34.265 -70.590 -15.712 1.00 47.81 603 LYS A N 1
ATOM 4758 C CA . LYS A 1 603 ? 34.246 -72.014 -15.316 1.00 47.81 603 LYS A CA 1
ATOM 4759 C C . LYS A 1 603 ? 33.643 -72.946 -16.383 1.00 47.81 603 LYS A C 1
ATOM 4761 O O . LYS A 1 603 ? 33.846 -74.152 -16.301 1.00 47.81 603 LYS A O 1
ATOM 4766 N N . LYS A 1 604 ? 32.936 -72.404 -17.386 1.00 48.28 604 LYS A N 1
ATOM 4767 C CA . LYS A 1 604 ? 32.441 -73.145 -18.565 1.00 48.28 604 LYS A CA 1
ATOM 4768 C C . LYS A 1 604 ? 33.394 -73.115 -19.768 1.00 48.28 604 LYS A C 1
ATOM 4770 O O . LYS A 1 604 ? 33.205 -73.914 -20.669 1.00 48.28 604 LYS A O 1
ATOM 4775 N N . ALA A 1 605 ? 34.405 -72.245 -19.765 1.00 50.97 605 ALA A N 1
ATOM 4776 C CA . ALA A 1 605 ? 35.455 -72.189 -20.790 1.00 50.97 605 ALA A CA 1
ATOM 4777 C C . ALA A 1 605 ? 36.753 -72.931 -20.387 1.00 50.97 605 ALA A C 1
ATOM 4779 O O . ALA A 1 605 ? 37.759 -72.818 -21.075 1.00 50.97 605 ALA A O 1
ATOM 4780 N N . SER A 1 606 ? 36.745 -73.658 -19.261 1.00 51.22 606 SER A N 1
ATOM 4781 C CA . SER A 1 606 ? 37.892 -74.419 -18.728 1.00 51.22 606 SER A CA 1
ATOM 4782 C C . SER A 1 606 ? 37.531 -75.882 -18.407 1.00 51.22 606 SER A C 1
ATOM 4784 O O . SER A 1 606 ? 38.101 -76.489 -17.497 1.00 51.22 606 SER A O 1
ATOM 4786 N N . ARG A 1 607 ? 36.561 -76.449 -19.123 1.00 42.16 607 ARG A N 1
ATOM 4787 C CA . ARG A 1 607 ? 36.361 -77.896 -19.227 1.00 42.16 607 ARG A CA 1
ATOM 4788 C C . ARG A 1 607 ? 36.274 -78.276 -20.686 1.00 42.16 607 ARG A C 1
ATOM 4790 O O . ARG A 1 607 ? 35.597 -77.513 -21.410 1.00 42.16 607 ARG A O 1
#

Foldseek 3Di:
DPDPVVLVVLLVLLVVLLVVLLLQQPVVDPDDRDDQDLCLLVSLLSLLVSLVVCVVPPVPSSLVSLQSVLSSLVCLLVDDQALSCLLNLQSVLQSLLDVVSLLSSPPDPVVVDPDDPVVVVVVSVLVSLQSNLQSLLSNLLNQQPDVVSLVQLLCLLQVNDDPPDDQRNHALSSLVSVLVSCLLQPAQLLSSLVSLSNNLSNQDPDDLVSLLVLLLVLLLLLVVLVCVLVFKDFPDPPDPPCVVSVVSPDDDRSYDPVSVVSSVVSVVVSLVSLLVVLQCVVVCPVDPVLVVLLVLLVVVLVLADPVCSVVLSLQLSLLVVLLLVLLVPDPDPCPPLNDDSSNSSSSSSLSSNLSSLSVNVVVLVVCVVVVVVVVNVVSVVSVLVSLVVLVSMDGPPDDLCSSNVHDPDQDDCPGSLVSQLSSLSSVLSSCSNSSRNSRNSSSSSSNSNSSNVVCVVVVDCVSSVVSVPPPVPPPPPPDPDDDDDDDDDDDDPVVVVVVVVVVVVPPPPDDDDDDDDDDDPAPWDWQQQVCCLPPNPPCCVVCVVVRNVDTDGPPDPNNVVVVVVVVVVVVVVVVVVVVPDDPPVVVVVVVVVVVVVVVVVVVVVPD

Radius of gyration: 32.84 Å; chains: 1; bounding box: 74×105×82 Å